Protein AF-K1N1Z7-F1 (afdb_monomer)

Radius of gyration: 50.35 Å; Cα contacts (8 Å, |Δi|>4): 770; chains: 1; bounding box: 118×57×149 Å

Solvent-accessible surface area (backbone atoms only — not comparable to full-atom values): 39443 Å² total; per-residue (Å²): 135,54,74,68,56,53,51,50,51,39,51,49,51,49,52,40,51,48,42,41,66,74,42,51,52,53,51,48,53,50,49,52,47,53,52,51,53,55,47,38,52,57,46,47,53,50,57,55,66,72,47,56,69,67,51,55,50,52,53,47,68,74,38,88,90,48,52,73,66,54,48,52,50,52,51,58,72,71,55,64,58,63,72,39,70,91,80,55,102,59,83,47,70,69,44,51,47,51,48,50,53,51,49,53,52,52,50,52,51,52,49,43,72,74,41,41,68,61,54,53,51,51,51,53,52,39,52,54,51,59,76,49,45,67,80,60,72,77,73,71,88,72,60,76,61,57,59,50,50,53,51,50,50,52,49,54,47,64,79,40,44,69,58,54,54,47,50,44,50,48,51,53,49,53,52,50,61,72,75,45,81,77,79,79,89,74,78,80,71,80,54,64,64,58,52,49,52,53,56,45,52,71,75,35,102,58,34,78,61,57,58,72,45,53,60,66,65,60,52,51,51,50,52,55,53,47,51,58,53,53,49,46,71,71,59,32,70,70,48,51,50,48,52,30,52,52,47,49,54,50,44,21,51,58,33,17,55,52,52,42,71,68,42,62,58,83,59,63,52,76,88,43,94,86,52,73,88,53,65,70,48,54,75,70,64,57,44,40,63,54,43,51,68,52,50,41,65,57,50,20,70,76,66,75,46,58,56,72,47,31,43,50,51,33,52,50,34,40,52,49,50,53,47,44,50,72,66,33,66,60,68,67,41,95,89,64,65,44,73,66,55,41,51,34,53,25,35,52,54,41,62,70,68,52,53,70,67,54,57,51,34,56,51,50,33,57,54,27,50,54,51,22,54,50,22,46,52,55,18,51,71,74,36,61,22,50,59,54,45,45,74,55,53,69,67,54,49,53,52,33,50,52,20,50,53,45,29,52,55,24,48,43,56,31,50,67,41,49,76,73,54,66,77,82,74,64,64,71,82,52,60,69,58,48,52,54,48,43,72,76,45,39,65,57,55,52,38,50,50,31,66,75,66,57,60,45,72,80,53,69,47,87,89,50,62,67,70,59,54,54,55,30,72,69,46,86,79,61,59,76,69,45,72,62,76,66,41,56,56,38,48,51,50,24,27,40,42,68,71,51,31,27,28,40,41,46,39,33,71,90,70,48,66,66,58,24,52,50,47,41,51,45,30,43,44,76,76,68,44,42,43,33,39,38,35,27,57,75,91,49,47,66,56,51,54,53,48,43,61,69,35,31,78,63,50,75,34,51,51,48,78,92,53,17,66,60,33,45,50,52,36,70,76,69,28,33,38,39,38,35,31,60,82,45,32,59,66,54,71,68,40,84,83,64,66,79,29,47,31,34,36,32,44,56,39,73,80,44,52,45,71,86,41,67,59,22,45,36,50,46,58,53,48,72,40,27,72,21,35,40,35,28,29,55,68,83,64,82,87,36,70,69,44,50,44,52,57,39,32,72,54,37,51,69,59,33,49,53,52,51,54,36,49,77,67,72,70,60,45,73,67,58,49,52,62,71,39,55,68,33,48,47,69,50,52,58,80,62,75,46,79,49,61,78,83,86,82,85,83,88,80,88,78,82,89,127

Nearest PDB structures (foldseek):
  7oob-assembly1_b  TM=7.395E-01  e=2.778E-08  Homo sapiens
  8spg-assembly1_A  TM=7.250E-01  e=1.798E-07  Escherichia coli
  7zke-assembly1_E  TM=2.667E-01  e=9.425E-13  Thermochaetoides thermophila
  8cnt-assembly1_A  TM=6.094E-01  e=2.218E-01  Thermochaetoides thermophila DSM 1495
  9fmd-assembly1_V  TM=4.825E-01  e=1.783E+00  Homo sapiens

Organism: NCBI:txid883092

Secondary structure (DSSP, 8-state):
--HHHHHHHHHHHHHHHHIIIIIIHHHHHHHHHHHHHHHHHHHHHHHHHTS-HHHHHHHHHT-TT--HHHHHHHHHHH-----S-SS-SS--HHHHHHHHHHHHHHHHHHHHHHHHHHHHHHHHHHHHHHHS-HHHHTTS---HHHHHHHHHHHHHHHHTHHHHHHHHHHHHHHHHHHHSPPP-SSSTTS-HHHHHHHHHHHH-TTHHHHHT---HHHHHHHHHHHHHHHHHHHSSHHHHHHHHHHHHHHHHHHHHHHHHHT--GGGTTTT-TTPPP-HHHHHTT--HHHHHH--HHHHHHHH---HHHHHHHHHHHHHHHHHHHHH------TTS--HHHHHHHHHHHHHHH--HHHHHHHHHHHHHHHHHHHHHHHHHHH-SSHHHHTTS-HHHHHHHHHHHHHHHHHHHHHHHHHTT--TT-PPP--HHHHHHHHHHHHHHHHHHHHHHH-GGGTSS-TTS-HHHHHHHHHS----TTB-S---HHHHHHHHHHHHHSEEEE-PPTTS-HHHHHHHHHHHHHHTT--EEEEEE-GGGHHHHHHHHHHHB---EEE--GGGHHHHHHHHHHH-EEEEEEGGGHHHHHT-TT---EEEEEEETGGGG--TTSHHHHHHHHHHHTEEEEEEE--S-GGG-HHHHHHHHHHH-HHHHHHHHHHHHTT---HHHHHHHHTTTEE---HHHH-TTSPPPP---------

Foldseek 3Di:
DDPVVLVVLLVLLVVLVCCVPVPQLVVLLVVLLVLLVVQLVVQVVVVVVLFPPLLLVVLQVVPVVDDPVRVSVVLSLLDDGQQAQPQDPFRDPSSLLSLLSLVLNVVSVVLCVVCVVVSVVLSVLSVVVVVVNPVVVVDDDDDPVVVVVNVVSVVSCVVCVVVSVVSSVSSVVSVCSNVDDRPPGDPSPPCPPVSSVVSQCSSDVPSVVSQPAFNPSLVSLVVVLVVLVVLCVCFHLVNLVVVLVVLQLVLLQVQLVVCQQPDDLVCQCVVPDDQDDCVQVVVVVPGLVNLLVDDLVRCCVVVVDDSVNSVSSSVSSVVVSVVSSVVRDRFDDLVPCDLSNLSSLLSLVLSVPPDPLLNVLSVLSVVLVVQLVVLVVLLVVLPRHSSSVNVGDNVSNVSNSVSVSSNSVSSSSNVVSSVPDDSVSDGDSPSPVSSVCCVVPVQVSVQSVCVVVVVQLPLLDPLFDPVLSVQLVPQDFDCPQFQDDDGSNLSSLLSLLVRLQQAEEQAAPPNPPLSSVLSNLVRCVVVPFFAEEEEEAPVCQVVSVVCNVVTGPFDEFECDDPCNVVSVVVCLVGGGYYYYYLVCLVVVLVPPSDAAGAEYEYEQCLVLLDCPDPSVVSSLSNLVSYSGYYYYHNDPPPPPPSSVLVSVCSRPVVLSVVVVVCVVVVNDDPSNVSNSCSSHYRYDYCVSNPVNDDDDDDDDDDDDDD

Structure (mmCIF, N/CA/C/O backbone):
data_AF-K1N1Z7-F1
#
_entry.id   AF-K1N1Z7-F1
#
loop_
_atom_site.group_PDB
_atom_site.id
_atom_site.type_symbol
_atom_site.label_atom_id
_atom_site.label_alt_id
_atom_site.label_comp_id
_atom_site.label_asym_id
_atom_site.label_entity_id
_atom_site.label_seq_id
_atom_site.pdbx_PDB_ins_code
_atom_site.Cartn_x
_atom_site.Cartn_y
_atom_site.Cartn_z
_atom_site.occupancy
_atom_site.B_iso_or_equiv
_atom_site.auth_seq_id
_atom_site.auth_comp_id
_atom_site.auth_asym_id
_atom_site.auth_atom_id
_atom_site.pdbx_PDB_model_num
ATOM 1 N N . MET A 1 1 ? 63.467 7.608 -77.677 1.00 61.09 1 MET A N 1
ATOM 2 C CA . MET A 1 1 ? 62.265 6.901 -78.201 1.00 61.09 1 MET A CA 1
ATOM 3 C C . MET A 1 1 ? 61.997 7.280 -79.662 1.00 61.09 1 MET A C 1
ATOM 5 O O . MET A 1 1 ? 62.340 8.393 -80.054 1.00 61.09 1 MET A O 1
ATOM 9 N N . ASN A 1 2 ? 61.423 6.392 -80.483 1.00 71.50 2 ASN A N 1
ATOM 10 C CA . ASN A 1 2 ? 60.976 6.712 -81.852 1.00 71.50 2 ASN A CA 1
ATOM 11 C C . ASN A 1 2 ? 59.538 7.293 -81.869 1.00 71.50 2 ASN A C 1
ATOM 13 O O . ASN A 1 2 ? 58.810 7.194 -80.885 1.00 71.50 2 ASN A O 1
ATOM 17 N N . SER A 1 3 ? 59.110 7.912 -82.979 1.00 67.06 3 SER A N 1
ATOM 18 C CA . SER A 1 3 ? 57.784 8.561 -83.067 1.00 67.06 3 SER A CA 1
ATOM 19 C C . SER A 1 3 ? 56.613 7.598 -82.837 1.00 67.06 3 SER A C 1
ATOM 21 O O . SER A 1 3 ? 55.580 8.015 -82.323 1.00 67.06 3 SER A O 1
ATOM 23 N N . ASN A 1 4 ? 56.759 6.322 -83.205 1.00 73.38 4 ASN A N 1
ATOM 24 C CA . ASN A 1 4 ? 55.714 5.320 -82.998 1.00 73.38 4 ASN A CA 1
ATOM 25 C C . ASN A 1 4 ? 55.617 4.916 -81.521 1.00 73.38 4 ASN A C 1
ATOM 27 O O . ASN A 1 4 ? 54.515 4.728 -81.021 1.00 73.38 4 ASN A O 1
ATOM 31 N N . GLU A 1 5 ? 56.750 4.829 -80.821 1.00 75.56 5 GLU A N 1
ATOM 32 C CA . GLU A 1 5 ? 56.821 4.553 -79.380 1.00 75.56 5 GLU A CA 1
ATOM 33 C C . GLU A 1 5 ? 56.179 5.679 -78.562 1.00 75.56 5 GLU A C 1
ATOM 35 O O . GLU A 1 5 ? 55.391 5.399 -77.666 1.00 75.56 5 GLU A O 1
ATOM 40 N N . ILE A 1 6 ? 56.449 6.946 -78.903 1.00 75.56 6 ILE A N 1
ATOM 41 C CA . ILE A 1 6 ? 55.847 8.108 -78.222 1.00 75.56 6 ILE A CA 1
ATOM 42 C C . ILE A 1 6 ? 54.328 8.140 -78.439 1.00 75.56 6 ILE A C 1
ATOM 44 O O . ILE A 1 6 ? 53.580 8.316 -77.480 1.00 75.56 6 ILE A O 1
ATOM 48 N N . ASN A 1 7 ? 53.866 7.909 -79.672 1.00 77.25 7 ASN A N 1
ATOM 49 C CA . ASN A 1 7 ? 52.435 7.879 -79.990 1.00 77.25 7 ASN A CA 1
ATOM 50 C C . ASN A 1 7 ? 51.711 6.713 -79.296 1.00 77.25 7 ASN A C 1
ATOM 52 O O . ASN A 1 7 ? 50.585 6.872 -78.827 1.00 77.25 7 ASN A O 1
ATOM 56 N N . GLN A 1 8 ? 52.350 5.543 -79.206 1.00 82.69 8 GLN A N 1
ATOM 57 C CA . GLN A 1 8 ? 51.786 4.393 -78.501 1.00 82.69 8 GLN A CA 1
ATOM 58 C C . GLN A 1 8 ? 51.711 4.649 -76.988 1.00 82.69 8 GLN A C 1
ATOM 60 O O . GLN A 1 8 ? 50.663 4.420 -76.391 1.00 82.69 8 GLN A O 1
ATOM 65 N N . LEU A 1 9 ? 52.768 5.209 -76.389 1.00 83.25 9 LEU A N 1
ATOM 66 C CA . LEU A 1 9 ? 52.800 5.552 -74.966 1.00 83.25 9 LEU A CA 1
ATOM 67 C C . LEU A 1 9 ? 51.765 6.628 -74.602 1.00 83.25 9 LEU A C 1
ATOM 69 O O . LEU A 1 9 ? 51.086 6.505 -73.586 1.00 83.25 9 LEU A O 1
ATOM 73 N N . ALA A 1 10 ? 51.608 7.656 -75.445 1.00 82.19 10 ALA A N 1
ATOM 74 C CA . ALA A 1 10 ? 50.585 8.690 -75.282 1.00 82.19 10 ALA A CA 1
ATOM 75 C C . ALA A 1 10 ? 49.178 8.079 -75.283 1.00 82.19 10 ALA A C 1
ATOM 77 O O . ALA A 1 10 ? 48.379 8.340 -74.383 1.00 82.19 10 ALA A O 1
ATOM 78 N N . LYS A 1 11 ? 48.905 7.193 -76.247 1.00 85.12 11 LYS A N 1
ATOM 79 C CA . LYS A 1 11 ? 47.631 6.482 -76.359 1.00 85.12 11 LYS A CA 1
ATOM 80 C C . LYS A 1 11 ? 47.367 5.564 -75.164 1.00 85.12 11 LYS A C 1
ATOM 82 O O . LYS A 1 11 ? 46.243 5.540 -74.665 1.00 85.12 11 LYS A O 1
ATOM 87 N N . ASP A 1 12 ? 48.366 4.821 -74.697 1.00 87.50 12 ASP A N 1
ATOM 88 C CA . ASP A 1 12 ? 48.214 3.888 -73.576 1.00 87.50 12 ASP A CA 1
ATOM 89 C C . ASP A 1 12 ? 48.030 4.622 -72.241 1.00 87.50 12 ASP A C 1
ATOM 91 O O . ASP A 1 12 ? 47.129 4.269 -71.476 1.00 87.50 12 ASP A O 1
ATOM 95 N N . LEU A 1 13 ? 48.784 5.702 -72.001 1.00 87.69 13 LEU A N 1
ATOM 96 C CA . LEU A 1 13 ? 48.596 6.575 -70.839 1.00 87.69 13 LEU A CA 1
ATOM 97 C C . LEU A 1 13 ? 47.210 7.236 -70.856 1.00 87.69 13 LEU A C 1
ATOM 99 O O . LEU A 1 13 ? 46.511 7.220 -69.839 1.00 87.69 13 LEU A O 1
ATOM 103 N N . PHE A 1 14 ? 46.795 7.781 -72.005 1.00 88.00 14 PHE A N 1
ATOM 104 C CA . PHE A 1 14 ? 45.476 8.390 -72.176 1.00 88.00 14 PHE A CA 1
ATOM 105 C C . PHE A 1 14 ? 44.361 7.374 -71.900 1.00 88.00 14 PHE A C 1
ATOM 107 O O . PHE A 1 14 ? 43.482 7.627 -71.076 1.00 88.00 14 PHE A O 1
ATOM 114 N N . ASN A 1 15 ? 44.428 6.186 -72.507 1.00 88.94 15 ASN A N 1
ATOM 115 C CA . ASN A 1 15 ? 43.442 5.125 -72.297 1.00 88.94 15 ASN A CA 1
ATOM 116 C C . ASN A 1 15 ? 43.389 4.664 -70.834 1.00 88.94 15 ASN A C 1
ATOM 118 O O . ASN A 1 15 ? 42.296 4.493 -70.295 1.00 88.94 15 ASN A O 1
ATOM 122 N N . ALA A 1 16 ? 44.541 4.482 -70.179 1.00 90.00 16 ALA A N 1
ATOM 123 C CA . ALA A 1 16 ? 44.607 4.092 -68.773 1.00 90.00 16 ALA A CA 1
ATOM 124 C C . ALA A 1 16 ? 43.994 5.165 -67.858 1.00 90.00 16 ALA A C 1
ATOM 126 O O . ALA A 1 16 ? 43.220 4.841 -66.956 1.00 90.00 16 ALA A O 1
ATOM 127 N N . LYS A 1 17 ? 44.267 6.449 -68.121 1.00 89.38 17 LYS A N 1
ATOM 128 C CA . LYS A 1 17 ? 43.722 7.575 -67.350 1.00 89.38 17 LYS A CA 1
ATOM 129 C C . LYS A 1 17 ? 42.218 7.752 -67.552 1.00 89.38 17 LYS A C 1
ATOM 131 O O . LYS A 1 17 ? 41.498 7.947 -66.572 1.00 89.38 17 LYS A O 1
ATOM 136 N N . VAL A 1 18 ? 41.740 7.656 -68.795 1.00 90.38 18 VAL A N 1
ATOM 137 C CA . VAL A 1 18 ? 40.306 7.684 -69.128 1.00 90.38 18 VAL A CA 1
ATOM 138 C C . VAL A 1 18 ? 39.595 6.512 -68.460 1.00 90.38 18 VAL A C 1
ATOM 140 O O . VAL A 1 18 ? 38.607 6.714 -67.759 1.00 90.38 18 VAL A O 1
ATOM 143 N N . TYR A 1 19 ? 40.128 5.296 -68.589 1.00 91.75 19 TYR A N 1
ATOM 144 C CA . TYR A 1 19 ? 39.554 4.117 -67.946 1.00 91.75 19 TYR A CA 1
ATOM 145 C C . TYR A 1 19 ? 39.494 4.267 -66.421 1.00 91.75 19 TYR A C 1
ATOM 147 O O . TYR A 1 19 ? 38.452 4.006 -65.821 1.00 91.75 19 TYR A O 1
ATOM 155 N N . LEU A 1 20 ? 40.574 4.732 -65.784 1.00 92.25 20 LEU A N 1
ATOM 156 C CA . LEU A 1 20 ? 40.617 4.931 -64.337 1.00 92.25 20 LEU A CA 1
ATOM 157 C C . LEU A 1 20 ? 39.569 5.951 -63.863 1.00 92.25 20 LEU A C 1
ATOM 159 O O . LEU A 1 20 ? 38.811 5.661 -62.937 1.00 92.25 20 LEU A O 1
ATOM 163 N N . ASN A 1 21 ? 39.521 7.126 -64.497 1.00 89.19 21 ASN A N 1
ATOM 164 C CA . ASN A 1 21 ? 38.713 8.259 -64.039 1.00 89.19 21 ASN A CA 1
ATOM 165 C C . ASN A 1 21 ? 37.243 8.180 -64.453 1.00 89.19 21 ASN A C 1
ATOM 167 O O . ASN A 1 21 ? 36.383 8.623 -63.696 1.00 89.19 21 ASN A O 1
ATOM 171 N N . GLU A 1 22 ? 36.944 7.646 -65.637 1.00 90.19 22 GLU A N 1
ATOM 172 C CA . GLU A 1 22 ? 35.579 7.605 -66.172 1.00 90.19 22 GLU A CA 1
ATOM 173 C C . GLU A 1 22 ? 34.882 6.265 -65.924 1.00 90.19 22 GLU A C 1
ATOM 175 O O . GLU A 1 22 ? 33.653 6.215 -65.926 1.00 90.19 22 GLU A O 1
ATOM 180 N N . GLN A 1 23 ? 35.633 5.181 -65.687 1.00 91.62 23 GLN A N 1
ATOM 181 C CA . GLN A 1 23 ? 35.062 3.842 -65.517 1.00 91.62 23 GLN A CA 1
ATOM 182 C C . GLN A 1 23 ? 35.414 3.220 -64.166 1.00 91.62 23 GLN A C 1
ATOM 184 O O . GLN A 1 23 ? 34.520 3.022 -63.347 1.00 91.62 23 GLN A O 1
ATOM 189 N N . LEU A 1 24 ? 36.687 2.912 -63.904 1.00 91.44 24 LEU A N 1
ATOM 190 C CA . LEU A 1 24 ? 37.085 2.092 -62.757 1.00 91.44 24 LEU A CA 1
ATOM 191 C C . LEU A 1 24 ? 36.739 2.751 -61.416 1.00 91.44 24 LEU A C 1
ATOM 193 O O . LEU A 1 24 ? 35.997 2.167 -60.630 1.00 91.44 24 LEU A O 1
ATOM 197 N N . LEU A 1 25 ? 37.233 3.966 -61.158 1.00 90.44 25 LEU A N 1
ATOM 198 C CA . LEU A 1 25 ? 37.030 4.647 -59.878 1.00 90.44 25 LEU A CA 1
ATOM 199 C C . LEU A 1 25 ? 35.552 5.018 -59.630 1.00 90.44 25 LEU A C 1
ATOM 201 O O . LEU A 1 25 ? 35.065 4.751 -58.526 1.00 90.44 25 LEU A O 1
ATOM 205 N N . PRO A 1 26 ? 34.790 5.564 -60.605 1.00 92.31 26 PRO A N 1
ATOM 206 C CA . PRO A 1 26 ? 33.355 5.792 -60.431 1.00 92.31 26 PRO A CA 1
ATOM 207 C C . PRO A 1 26 ? 32.559 4.506 -60.182 1.00 92.31 26 PRO A C 1
ATOM 209 O O . PRO A 1 26 ? 31.727 4.481 -59.273 1.00 92.31 26 PRO A O 1
ATOM 212 N N . ASN A 1 27 ? 32.825 3.430 -60.935 1.00 92.38 27 ASN A N 1
ATOM 213 C CA . ASN A 1 27 ? 32.131 2.151 -60.757 1.00 92.38 27 ASN A CA 1
ATOM 214 C C . ASN A 1 27 ? 32.467 1.510 -59.409 1.00 92.38 27 ASN A C 1
ATOM 216 O O . ASN A 1 27 ? 31.573 0.981 -58.749 1.00 92.38 27 ASN A O 1
ATOM 220 N N . LEU A 1 28 ? 33.724 1.597 -58.970 1.00 91.62 28 LEU A N 1
ATOM 221 C CA . LEU A 1 28 ? 34.158 1.118 -57.663 1.00 91.62 28 LEU A CA 1
ATOM 222 C C . LEU A 1 28 ? 33.436 1.862 -56.534 1.00 91.62 28 LEU A C 1
ATOM 224 O O . LEU A 1 28 ? 32.808 1.225 -55.690 1.00 91.62 28 LEU A O 1
ATOM 228 N N . LYS A 1 29 ? 33.432 3.203 -56.559 1.00 90.56 29 LYS A N 1
ATOM 229 C CA . LYS A 1 29 ? 32.727 4.030 -55.561 1.00 90.56 29 LYS A CA 1
ATOM 230 C C . LYS A 1 29 ? 31.222 3.769 -55.547 1.00 90.56 29 LYS A C 1
ATOM 232 O O . LYS A 1 29 ? 30.622 3.682 -54.475 1.00 90.56 29 LYS A O 1
ATOM 237 N N . LEU A 1 30 ? 30.606 3.618 -56.722 1.00 91.19 30 LEU A N 1
ATOM 238 C CA . LEU A 1 30 ? 29.191 3.268 -56.839 1.00 91.19 30 LEU A CA 1
ATOM 239 C C . LEU A 1 30 ? 28.905 1.884 -56.244 1.00 91.19 30 LEU A C 1
ATOM 241 O O . LEU A 1 30 ? 27.942 1.736 -55.495 1.00 91.19 30 LEU A O 1
ATOM 245 N N . THR A 1 31 ? 29.756 0.899 -56.538 1.00 91.44 31 THR A N 1
ATOM 246 C CA . THR A 1 31 ? 29.630 -0.470 -56.024 1.00 91.44 31 THR A CA 1
ATOM 247 C C . THR A 1 31 ? 29.767 -0.491 -54.505 1.00 91.44 31 THR A C 1
ATOM 249 O O . THR A 1 31 ? 28.906 -1.052 -53.833 1.00 91.44 31 THR A O 1
ATOM 252 N N . ILE A 1 32 ? 30.785 0.174 -53.945 1.00 90.12 32 ILE A N 1
ATOM 253 C CA . ILE A 1 32 ? 30.970 0.305 -52.491 1.00 90.12 32 ILE A CA 1
ATOM 254 C C . ILE A 1 32 ? 29.709 0.894 -51.858 1.00 90.12 32 ILE A C 1
ATOM 256 O O . ILE A 1 32 ? 29.144 0.291 -50.948 1.00 90.12 32 ILE A O 1
ATOM 260 N N . LYS A 1 33 ? 29.206 2.016 -52.386 1.00 90.56 33 LYS A N 1
ATOM 261 C CA . LYS A 1 33 ? 27.995 2.662 -51.870 1.00 90.56 33 LYS A CA 1
ATOM 262 C C . LYS A 1 33 ? 26.779 1.731 -51.900 1.00 90.56 33 LYS A C 1
ATOM 264 O O . LYS A 1 33 ? 26.110 1.577 -50.883 1.00 90.56 33 LYS A O 1
ATOM 269 N N . GLN A 1 34 ? 26.514 1.082 -53.036 1.00 91.25 34 GLN A N 1
ATOM 270 C CA . GLN A 1 34 ? 25.397 0.141 -53.179 1.00 91.25 34 GLN A CA 1
ATOM 271 C C . GLN A 1 34 ? 25.499 -1.011 -52.174 1.00 91.25 34 GLN A C 1
ATOM 273 O O . GLN A 1 34 ? 24.527 -1.329 -51.492 1.00 91.25 34 GLN A O 1
ATOM 278 N N . ARG A 1 35 ? 26.690 -1.599 -52.024 1.00 89.81 35 ARG A N 1
ATOM 279 C CA . ARG A 1 35 ? 26.934 -2.698 -51.083 1.00 89.81 35 ARG A CA 1
ATOM 280 C C . ARG A 1 35 ? 26.784 -2.274 -49.627 1.00 89.81 35 ARG A C 1
ATOM 282 O O . ARG A 1 35 ? 26.258 -3.041 -48.821 1.00 89.81 35 ARG A O 1
ATOM 289 N N . VAL A 1 36 ? 27.232 -1.071 -49.282 1.00 89.88 36 VAL A N 1
ATOM 290 C CA . VAL A 1 36 ? 27.071 -0.499 -47.943 1.00 89.88 36 VAL A CA 1
ATOM 291 C C . VAL A 1 36 ? 25.591 -0.251 -47.633 1.00 89.88 36 VAL A C 1
ATOM 293 O O . VAL A 1 36 ? 25.129 -0.640 -46.558 1.00 89.88 36 VAL A O 1
ATOM 296 N N . ASP A 1 37 ? 24.828 0.305 -48.577 1.00 89.50 37 ASP A N 1
ATOM 297 C CA . ASP A 1 37 ? 23.381 0.519 -48.435 1.00 89.50 37 ASP A CA 1
ATOM 298 C C . ASP A 1 37 ? 22.625 -0.819 -48.278 1.00 89.50 37 ASP A C 1
ATOM 300 O O . ASP A 1 37 ? 21.801 -0.972 -47.370 1.00 89.50 37 ASP A O 1
ATOM 304 N N . GLU A 1 38 ? 22.956 -1.831 -49.092 1.00 90.25 38 GLU A N 1
ATOM 305 C CA . GLU A 1 38 ? 22.427 -3.202 -48.981 1.00 90.25 38 GLU A CA 1
ATOM 306 C C . GLU A 1 38 ? 22.761 -3.850 -47.629 1.00 90.25 38 GLU A C 1
ATOM 308 O O . GLU A 1 38 ? 21.941 -4.567 -47.042 1.00 90.25 38 GLU A O 1
ATOM 313 N N . TYR A 1 39 ? 23.979 -3.635 -47.126 1.00 89.62 39 TYR A N 1
ATOM 314 C CA . TYR A 1 39 ? 24.393 -4.133 -45.819 1.00 89.62 39 TYR A CA 1
ATOM 315 C C . TYR A 1 39 ? 23.579 -3.468 -44.708 1.00 89.62 39 TYR A C 1
ATOM 317 O O . TYR A 1 39 ? 22.992 -4.167 -43.879 1.00 89.62 39 TYR A O 1
ATOM 325 N N . LYS A 1 40 ? 23.487 -2.132 -44.723 1.00 90.12 40 LYS A N 1
ATOM 326 C CA . LYS A 1 40 ? 22.723 -1.359 -43.738 1.00 90.12 40 LYS A CA 1
ATOM 327 C C . LYS A 1 40 ? 21.262 -1.792 -43.693 1.00 90.12 40 LYS A C 1
ATOM 329 O O . LYS A 1 40 ? 20.723 -1.960 -42.602 1.00 90.12 40 LYS A O 1
ATOM 334 N N . GLN A 1 41 ? 20.638 -2.000 -44.852 1.00 91.38 41 GLN A N 1
ATOM 335 C CA . GLN A 1 41 ? 19.253 -2.459 -44.939 1.00 91.38 41 GLN A CA 1
ATOM 336 C C . GLN A 1 41 ? 19.054 -3.816 -44.254 1.00 91.38 41 GLN A C 1
ATOM 338 O O . GLN A 1 41 ? 18.184 -3.947 -43.393 1.00 91.38 41 GLN A O 1
ATOM 343 N N . ARG A 1 42 ? 19.888 -4.810 -44.580 1.00 90.00 42 ARG A N 1
ATOM 344 C CA . ARG A 1 42 ? 19.787 -6.160 -43.997 1.00 90.00 42 ARG A CA 1
ATOM 345 C C . ARG A 1 42 ? 20.055 -6.176 -42.495 1.00 90.00 42 ARG A C 1
ATOM 347 O O . ARG A 1 42 ? 19.382 -6.892 -41.757 1.00 90.00 42 ARG A O 1
ATOM 354 N N . ASP A 1 43 ? 21.045 -5.416 -42.038 1.00 89.00 43 ASP A N 1
ATOM 355 C CA . ASP A 1 43 ? 21.392 -5.358 -40.618 1.00 89.00 43 ASP A CA 1
ATOM 356 C C . ASP A 1 43 ? 20.312 -4.625 -39.805 1.00 89.00 43 ASP A C 1
ATOM 358 O O . ASP A 1 43 ? 19.899 -5.091 -38.742 1.00 89.00 43 ASP A O 1
ATOM 362 N N . TYR A 1 44 ? 19.738 -3.556 -40.369 1.00 91.44 44 TYR A N 1
ATOM 363 C CA . TYR A 1 44 ? 18.589 -2.869 -39.783 1.00 91.44 44 TYR A CA 1
ATOM 364 C C . TYR A 1 44 ? 17.362 -3.778 -39.647 1.00 91.44 44 TYR A C 1
ATOM 366 O O . TYR A 1 44 ? 16.671 -3.724 -38.633 1.00 91.44 44 TYR A O 1
ATOM 374 N N . GLU A 1 45 ? 17.079 -4.626 -40.638 1.00 91.31 45 GLU A N 1
ATOM 375 C CA . GLU A 1 45 ? 15.967 -5.582 -40.565 1.00 91.31 45 GLU A CA 1
ATOM 376 C C . GLU A 1 45 ? 16.139 -6.578 -39.410 1.00 91.31 45 GLU A C 1
ATOM 378 O O . GLU A 1 45 ? 15.166 -6.887 -38.720 1.00 91.31 45 GLU A O 1
ATOM 383 N N . ARG A 1 46 ? 17.374 -7.025 -39.138 1.00 89.31 46 ARG A N 1
ATOM 384 C CA . ARG A 1 46 ? 17.687 -7.866 -37.968 1.00 89.31 46 ARG A CA 1
ATOM 385 C C . ARG A 1 46 ? 17.493 -7.103 -36.665 1.00 89.31 46 ARG A C 1
ATOM 387 O O . ARG A 1 46 ? 16.820 -7.596 -35.767 1.00 89.31 46 ARG A O 1
ATOM 394 N N . TYR A 1 47 ? 18.023 -5.884 -36.589 1.00 90.56 47 TYR A N 1
ATOM 395 C CA . TYR A 1 47 ? 17.812 -4.996 -35.447 1.00 90.56 47 TYR A CA 1
ATOM 396 C C . TYR A 1 47 ? 16.320 -4.761 -35.167 1.00 90.56 47 TYR A C 1
ATOM 398 O O . TYR A 1 47 ? 15.885 -4.828 -34.021 1.00 90.56 47 TYR A O 1
ATOM 406 N N . GLN A 1 48 ? 15.521 -4.526 -36.209 1.00 90.94 48 GLN A N 1
ATOM 407 C CA . GLN A 1 48 ? 14.084 -4.318 -36.076 1.00 90.94 48 GLN A CA 1
ATOM 408 C C . GLN A 1 48 ? 13.369 -5.592 -35.601 1.00 90.94 48 GLN A C 1
ATOM 410 O O . GLN A 1 48 ? 12.457 -5.496 -34.783 1.00 90.94 48 GLN A O 1
ATOM 415 N N . ALA A 1 49 ? 13.776 -6.768 -36.086 1.00 90.69 49 ALA A N 1
ATOM 416 C CA . ALA A 1 49 ? 13.223 -8.052 -35.655 1.00 90.69 49 ALA A CA 1
ATOM 417 C C . ALA A 1 49 ? 13.543 -8.382 -34.185 1.00 90.69 49 ALA A C 1
ATOM 419 O O . ALA A 1 49 ? 12.752 -9.054 -33.524 1.00 90.69 49 ALA A O 1
ATOM 420 N N . ASP A 1 50 ? 14.667 -7.881 -33.666 1.00 90.69 50 ASP A N 1
ATOM 421 C CA . ASP A 1 50 ? 15.080 -8.048 -32.269 1.00 90.69 50 ASP A CA 1
ATOM 422 C C . ASP A 1 50 ? 14.263 -7.200 -31.278 1.00 90.69 50 ASP A C 1
ATOM 424 O O . ASP A 1 50 ? 14.308 -7.453 -30.068 1.00 90.69 50 ASP A O 1
ATOM 428 N N . ILE A 1 51 ? 13.523 -6.195 -31.758 1.00 93.50 51 ILE A N 1
ATOM 429 C CA . ILE A 1 51 ? 12.632 -5.379 -30.931 1.00 93.50 51 ILE A CA 1
ATOM 430 C C . ILE A 1 51 ? 11.295 -6.119 -30.754 1.00 93.50 51 ILE A C 1
ATOM 432 O O . ILE A 1 51 ? 10.630 -6.428 -31.746 1.00 93.50 51 ILE A O 1
ATOM 436 N N . PRO A 1 52 ? 10.819 -6.348 -29.514 1.00 94.94 52 PRO A N 1
ATOM 437 C CA . PRO A 1 52 ? 9.498 -6.929 -29.296 1.00 94.94 52 PRO A CA 1
ATOM 438 C C . PRO A 1 52 ? 8.391 -6.091 -29.950 1.00 94.94 52 PRO A C 1
ATOM 440 O O . PRO A 1 52 ? 8.278 -4.894 -29.682 1.00 94.94 52 PRO A O 1
ATOM 443 N N . ALA A 1 53 ? 7.539 -6.726 -30.762 1.00 92.50 53 ALA A N 1
ATOM 444 C CA . ALA A 1 53 ? 6.490 -6.042 -31.527 1.00 92.50 53 ALA A CA 1
ATOM 445 C C . ALA A 1 53 ? 5.543 -5.209 -30.643 1.00 92.50 53 ALA A C 1
ATOM 447 O O . ALA A 1 53 ? 5.172 -4.094 -31.001 1.00 92.50 53 ALA A O 1
ATOM 448 N N . GLU A 1 54 ? 5.200 -5.726 -29.462 1.00 93.31 54 GLU A N 1
ATOM 449 C CA . GLU A 1 54 ? 4.360 -5.020 -28.491 1.00 93.31 54 GLU A CA 1
ATOM 450 C C . GLU A 1 54 ? 5.051 -3.756 -27.954 1.00 93.31 54 GLU A C 1
ATOM 452 O O . GLU A 1 54 ? 4.450 -2.686 -27.930 1.00 93.31 54 GLU A O 1
ATOM 457 N N . LEU A 1 55 ? 6.341 -3.841 -27.609 1.00 93.62 55 LEU A N 1
ATOM 458 C CA . LEU A 1 55 ? 7.112 -2.689 -27.136 1.00 93.62 55 LEU A CA 1
ATOM 459 C C . LEU A 1 55 ? 7.286 -1.634 -28.236 1.00 93.62 55 LEU A C 1
ATOM 461 O O . LEU A 1 55 ? 7.221 -0.438 -27.952 1.00 93.62 55 LEU A O 1
ATOM 465 N N . TYR A 1 56 ? 7.484 -2.063 -29.485 1.00 91.69 56 TYR A N 1
ATOM 466 C CA . TYR A 1 56 ? 7.534 -1.163 -30.636 1.00 91.69 56 TYR A CA 1
ATOM 467 C C . TYR A 1 56 ? 6.233 -0.368 -30.775 1.00 91.69 56 TYR A C 1
ATOM 469 O O . TYR A 1 56 ? 6.275 0.856 -30.895 1.00 91.69 56 TYR A O 1
ATOM 477 N N . GLN A 1 57 ? 5.087 -1.052 -30.696 1.00 90.06 57 GLN A N 1
ATOM 478 C CA . GLN A 1 57 ? 3.777 -0.417 -30.806 1.00 90.06 57 GLN A CA 1
ATOM 479 C C . GLN A 1 57 ? 3.513 0.555 -29.650 1.00 90.06 57 GLN A C 1
ATOM 481 O O . GLN A 1 57 ? 3.143 1.697 -29.896 1.00 90.06 57 GLN A O 1
ATOM 486 N N . ILE A 1 58 ? 3.798 0.152 -28.407 1.00 89.50 58 ILE A N 1
ATOM 487 C CA . ILE A 1 58 ? 3.671 1.025 -27.229 1.00 89.50 58 ILE A CA 1
ATOM 488 C C . ILE A 1 58 ? 4.537 2.281 -27.382 1.00 89.50 58 ILE A C 1
ATOM 490 O O . ILE A 1 58 ? 4.090 3.397 -27.113 1.00 89.50 58 ILE A O 1
ATOM 494 N N . THR A 1 59 ? 5.778 2.112 -27.848 1.00 87.00 59 THR A N 1
ATOM 495 C CA . THR A 1 59 ? 6.699 3.238 -28.036 1.00 87.00 59 THR A CA 1
ATOM 496 C C . THR A 1 59 ? 6.175 4.201 -29.100 1.00 87.00 59 THR A C 1
ATOM 498 O O . THR A 1 59 ? 6.256 5.414 -28.902 1.00 87.00 59 THR A O 1
ATOM 501 N N . LEU A 1 60 ? 5.614 3.676 -30.196 1.00 86.38 60 LEU A N 1
ATOM 502 C CA . LEU A 1 60 ? 4.977 4.464 -31.252 1.00 86.38 60 LEU A CA 1
ATOM 503 C C . LEU A 1 60 ? 3.771 5.250 -30.716 1.00 86.38 60 LEU A C 1
ATOM 505 O O . LEU A 1 60 ? 3.705 6.461 -30.916 1.00 86.38 60 LEU A O 1
ATOM 509 N N . ASP A 1 61 ? 2.867 4.588 -29.994 1.00 84.31 61 ASP A N 1
ATOM 510 C CA . ASP A 1 61 ? 1.657 5.207 -29.437 1.00 84.31 61 ASP A CA 1
ATOM 511 C C . ASP A 1 61 ? 1.997 6.305 -28.411 1.00 84.31 61 ASP A C 1
ATOM 513 O O . ASP A 1 61 ? 1.318 7.330 -28.324 1.00 84.31 61 ASP A O 1
ATOM 517 N N . GLY A 1 62 ? 3.100 6.139 -27.673 1.00 80.00 62 GLY A N 1
ATOM 518 C CA . GLY A 1 62 ? 3.606 7.122 -26.715 1.00 80.00 62 GLY A CA 1
ATOM 519 C C . GLY A 1 62 ? 4.270 8.362 -27.332 1.00 80.00 62 GLY A C 1
ATOM 520 O O . GLY A 1 62 ? 4.682 9.253 -26.585 1.00 80.00 62 GLY A O 1
ATOM 521 N N . ILE A 1 63 ? 4.396 8.457 -28.664 1.00 81.56 63 ILE A N 1
ATOM 522 C CA . ILE A 1 63 ? 4.927 9.640 -29.363 1.00 81.56 63 ILE A CA 1
ATOM 523 C C . ILE A 1 63 ? 3.866 10.170 -30.349 1.00 81.56 63 ILE A C 1
ATOM 525 O O . ILE A 1 63 ? 3.912 9.858 -31.539 1.00 81.56 63 ILE A O 1
ATOM 529 N N . PRO A 1 64 ? 2.941 11.045 -29.897 1.00 66.56 64 PRO A N 1
ATOM 530 C CA . PRO A 1 64 ? 1.754 11.443 -30.668 1.00 66.56 64 PRO A CA 1
ATOM 531 C C . PRO A 1 64 ? 2.048 12.135 -32.007 1.00 66.56 64 PRO A C 1
ATOM 533 O O . PRO A 1 64 ? 1.177 12.246 -32.865 1.00 66.56 64 PRO A O 1
ATOM 536 N N . THR A 1 65 ? 3.263 12.657 -32.177 1.00 68.31 65 THR A N 1
ATOM 537 C CA . THR A 1 65 ? 3.688 13.438 -33.346 1.00 68.31 65 THR A CA 1
ATOM 538 C C . THR A 1 65 ? 4.293 12.594 -34.469 1.00 68.31 65 THR A C 1
ATOM 540 O O . THR A 1 65 ? 4.675 13.153 -35.499 1.00 68.31 65 THR A O 1
ATOM 543 N N . LEU A 1 66 ? 4.402 11.269 -34.308 1.00 68.06 66 LEU A N 1
ATOM 544 C CA . LEU A 1 66 ? 5.047 10.385 -35.281 1.00 68.06 66 LEU A CA 1
ATOM 545 C C . LEU A 1 66 ? 4.068 9.353 -35.843 1.00 68.06 66 LEU A C 1
ATOM 547 O O . LEU A 1 66 ? 3.471 8.578 -35.107 1.00 68.06 66 LEU A O 1
ATOM 551 N N . SER A 1 67 ? 3.953 9.288 -37.172 1.00 78.50 67 SER A N 1
ATOM 552 C CA . SER A 1 67 ? 3.360 8.118 -37.825 1.00 78.50 67 SER A CA 1
ATOM 553 C C . SER A 1 67 ? 4.355 6.955 -37.825 1.00 78.50 67 SER A C 1
ATOM 555 O O . SER A 1 67 ? 5.571 7.169 -37.776 1.00 78.50 67 SER A O 1
ATOM 557 N N . ASN A 1 68 ? 3.854 5.722 -37.957 1.00 78.62 68 ASN A N 1
ATOM 558 C CA . ASN A 1 68 ? 4.694 4.521 -38.053 1.00 78.62 68 ASN A CA 1
ATOM 559 C C . ASN A 1 68 ? 5.779 4.661 -39.140 1.00 78.62 68 ASN A C 1
ATOM 561 O O . ASN A 1 68 ? 6.947 4.338 -38.930 1.00 78.62 68 ASN A O 1
ATOM 565 N N . HIS A 1 69 ? 5.409 5.244 -40.287 1.00 80.56 69 HIS A N 1
ATOM 566 C CA . HIS A 1 69 ? 6.349 5.531 -41.367 1.00 80.56 69 HIS A CA 1
ATOM 567 C C . HIS A 1 69 ? 7.472 6.471 -40.909 1.00 80.56 69 HIS A C 1
ATOM 569 O O . HIS A 1 69 ? 8.642 6.172 -41.122 1.00 80.56 69 HIS A O 1
ATOM 575 N N . VAL A 1 70 ? 7.147 7.587 -40.247 1.00 80.75 70 VAL A N 1
ATOM 576 C CA . VAL A 1 70 ? 8.156 8.557 -39.787 1.00 80.75 70 VAL A CA 1
ATOM 577 C C . VAL A 1 70 ? 9.069 7.943 -38.722 1.00 80.75 70 VAL A C 1
ATOM 579 O O . VAL A 1 70 ? 10.274 8.192 -38.746 1.00 80.75 70 VAL A O 1
ATOM 582 N N . LEU A 1 71 ? 8.532 7.116 -37.820 1.00 80.62 71 LEU A N 1
ATOM 583 C CA . LEU A 1 71 ? 9.328 6.427 -36.802 1.00 80.62 71 LEU A CA 1
ATOM 584 C C . LEU A 1 71 ? 10.311 5.439 -37.443 1.00 80.62 71 LEU A C 1
ATOM 586 O O . LEU A 1 71 ? 11.506 5.493 -37.149 1.00 80.62 71 LEU A O 1
ATOM 590 N N . LYS A 1 72 ? 9.843 4.604 -38.380 1.00 83.56 72 LYS A N 1
ATOM 591 C CA . LYS A 1 72 ? 10.698 3.674 -39.131 1.00 83.56 72 LYS A CA 1
ATOM 592 C C . LYS A 1 72 ? 11.780 4.412 -39.921 1.00 83.56 72 LYS A C 1
ATOM 594 O O . LYS A 1 72 ? 12.948 4.041 -39.842 1.00 83.56 72 LYS A O 1
ATOM 599 N N . THR A 1 73 ? 11.426 5.500 -40.611 1.00 85.94 73 THR A N 1
ATOM 600 C CA . THR A 1 73 ? 12.394 6.340 -41.331 1.00 85.94 73 THR A CA 1
ATOM 601 C C . THR A 1 73 ? 13.448 6.921 -40.389 1.00 85.94 73 THR A C 1
ATOM 603 O O . THR A 1 73 ? 14.635 6.833 -40.689 1.00 85.94 73 THR A O 1
ATOM 606 N N . ARG A 1 74 ? 13.051 7.468 -39.232 1.00 85.56 74 ARG A N 1
ATOM 607 C CA . ARG A 1 74 ? 13.997 8.032 -38.255 1.00 85.56 74 ARG A CA 1
ATOM 608 C C . ARG A 1 74 ? 14.915 6.977 -37.654 1.00 85.56 74 ARG A C 1
ATOM 610 O O . ARG A 1 74 ? 16.102 7.251 -37.497 1.00 85.56 74 ARG A O 1
ATOM 617 N N . LEU A 1 75 ? 14.391 5.795 -37.327 1.00 88.44 75 LEU A N 1
ATOM 618 C CA . LEU A 1 75 ? 15.213 4.690 -36.840 1.00 88.44 75 LEU A CA 1
ATOM 619 C C . LEU A 1 75 ? 16.231 4.274 -37.901 1.00 88.44 75 LEU A C 1
ATOM 621 O O . LEU A 1 75 ? 17.412 4.224 -37.593 1.00 88.44 75 LEU A O 1
ATOM 625 N N . PHE A 1 76 ? 15.806 4.063 -39.149 1.00 89.62 76 PHE A N 1
ATOM 626 C CA . PHE A 1 76 ? 16.713 3.677 -40.232 1.00 89.62 76 PHE A CA 1
ATOM 627 C C . PHE A 1 76 ? 17.782 4.741 -40.529 1.00 89.62 76 PHE A C 1
ATOM 629 O O . PHE A 1 76 ? 18.960 4.424 -40.698 1.00 89.62 76 PHE A O 1
ATOM 636 N N . GLN A 1 77 ? 17.401 6.022 -40.557 1.00 86.44 77 GLN A N 1
ATOM 637 C CA . GLN A 1 77 ? 18.334 7.128 -40.795 1.00 86.44 77 GLN A CA 1
ATOM 638 C C . GLN A 1 77 ? 19.426 7.199 -39.723 1.00 86.44 77 GLN A C 1
ATOM 640 O O . GLN A 1 77 ? 20.594 7.346 -40.071 1.00 86.44 77 GLN A O 1
ATOM 645 N N . ASN A 1 78 ? 19.059 7.031 -38.449 1.00 86.06 78 ASN A N 1
ATOM 646 C CA . ASN A 1 78 ? 19.999 7.076 -37.325 1.00 86.06 78 ASN A CA 1
ATOM 647 C C . ASN A 1 78 ? 20.644 5.717 -37.006 1.00 86.06 78 ASN A C 1
ATOM 649 O O . ASN A 1 78 ? 21.480 5.636 -36.110 1.00 86.06 78 ASN A O 1
ATOM 653 N N . TYR A 1 79 ? 20.258 4.649 -37.705 1.00 88.50 79 TYR A N 1
ATOM 654 C CA . TYR A 1 79 ? 20.813 3.325 -37.477 1.00 88.50 79 TYR A CA 1
ATOM 655 C C . TYR A 1 79 ? 22.229 3.219 -38.038 1.00 88.50 79 TYR A C 1
ATOM 657 O O . TYR A 1 79 ? 22.492 3.556 -39.198 1.00 88.50 79 TYR A O 1
ATOM 665 N N . ILE A 1 80 ? 23.118 2.697 -37.199 1.00 87.94 80 ILE A N 1
ATOM 666 C CA . ILE A 1 80 ? 24.520 2.442 -37.509 1.00 87.94 80 ILE A CA 1
ATOM 667 C C . ILE A 1 80 ? 24.672 0.926 -37.636 1.00 87.94 80 ILE A C 1
ATOM 669 O O . ILE A 1 80 ? 24.471 0.231 -36.631 1.00 87.94 80 ILE A O 1
ATOM 673 N N . PRO A 1 81 ? 24.989 0.413 -38.838 1.00 88.31 81 PRO A N 1
ATOM 674 C CA . PRO A 1 81 ? 25.132 -1.018 -39.049 1.00 88.31 81 PRO A CA 1
ATOM 675 C C . PRO A 1 81 ? 26.372 -1.561 -38.347 1.00 88.31 81 PRO A C 1
ATOM 677 O O . PRO A 1 81 ? 27.401 -0.887 -38.247 1.00 88.31 81 PRO A O 1
ATOM 680 N N . LEU A 1 82 ? 26.269 -2.801 -37.893 1.00 87.38 82 LEU A N 1
ATOM 681 C CA . LEU A 1 82 ? 27.333 -3.576 -37.286 1.00 87.38 82 LEU A CA 1
ATOM 682 C C . LEU A 1 82 ? 28.005 -4.431 -38.367 1.00 87.38 82 LEU A C 1
ATOM 684 O O . LEU A 1 82 ? 27.502 -5.480 -38.770 1.00 87.38 82 LEU A O 1
ATOM 688 N N . PHE A 1 83 ? 29.171 -4.000 -38.841 1.00 82.81 83 PHE A N 1
ATOM 689 C CA . PHE A 1 83 ? 29.941 -4.726 -39.855 1.00 82.81 83 PHE A CA 1
ATOM 690 C C . PHE A 1 83 ? 30.675 -5.943 -39.278 1.00 82.81 83 PHE A C 1
ATOM 692 O O . PHE A 1 83 ? 31.037 -6.868 -40.006 1.00 82.81 83 PHE A O 1
ATOM 699 N N . TYR A 1 84 ? 30.915 -5.964 -37.968 1.00 74.00 84 TYR A N 1
ATOM 700 C CA . TYR A 1 84 ? 31.715 -6.986 -37.306 1.00 74.00 84 TYR A CA 1
ATOM 701 C C . TYR A 1 84 ? 30.981 -7.582 -36.094 1.00 74.00 84 TYR A C 1
ATOM 703 O O . TYR A 1 84 ? 30.387 -6.849 -35.322 1.00 74.00 84 TYR A O 1
ATOM 711 N N . ASN A 1 85 ? 31.092 -8.901 -35.879 1.00 63.50 85 ASN A N 1
ATOM 712 C CA . ASN A 1 85 ? 30.472 -9.666 -34.774 1.00 63.50 85 ASN A CA 1
ATOM 713 C C . ASN A 1 85 ? 28.960 -9.969 -34.859 1.00 63.50 85 ASN A C 1
ATOM 715 O O . ASN A 1 85 ? 28.292 -10.044 -33.833 1.00 63.50 85 ASN A O 1
ATOM 719 N N . ALA A 1 86 ? 28.440 -10.359 -36.025 1.00 55.16 86 ALA A N 1
ATOM 720 C CA . ALA A 1 86 ? 27.189 -11.133 -36.100 1.00 55.16 86 ALA A CA 1
ATOM 721 C C . ALA A 1 86 ? 27.375 -12.601 -35.613 1.00 55.16 86 ALA A C 1
ATOM 723 O O . ALA A 1 86 ? 27.069 -13.551 -36.330 1.00 55.16 86 ALA A O 1
ATOM 724 N N . GLY A 1 87 ? 27.956 -12.805 -34.421 1.00 51.59 87 GLY A N 1
ATOM 725 C CA . GLY A 1 87 ? 28.018 -14.109 -33.739 1.00 51.59 87 GLY A CA 1
ATOM 726 C C . GLY A 1 87 ? 29.090 -15.122 -34.187 1.00 51.59 87 GLY A C 1
ATOM 727 O O . GLY A 1 87 ? 28.930 -16.310 -33.911 1.00 51.59 87 GLY A O 1
ATOM 728 N N . GLY A 1 88 ? 30.187 -14.716 -34.847 1.00 52.34 88 GLY A N 1
ATOM 729 C CA . GLY A 1 88 ? 31.197 -15.653 -35.380 1.00 52.34 88 GLY A CA 1
ATOM 730 C C . GLY A 1 88 ? 32.665 -15.302 -35.091 1.00 52.34 88 GLY A C 1
ATOM 731 O O . GLY A 1 88 ? 33.023 -14.138 -34.961 1.00 52.34 88 GLY A O 1
ATOM 732 N N . LYS A 1 89 ? 33.540 -16.327 -35.058 1.00 55.53 89 LYS A N 1
ATOM 733 C CA . LYS A 1 89 ? 35.009 -16.205 -34.875 1.00 55.53 89 LYS A CA 1
ATOM 734 C C . LYS A 1 89 ? 35.752 -15.578 -36.074 1.00 55.53 89 LYS A C 1
ATOM 736 O O . LYS A 1 89 ? 36.952 -15.340 -35.979 1.00 55.53 89 LYS A O 1
ATOM 741 N N . SER A 1 90 ? 35.080 -15.348 -37.206 1.00 64.75 90 SER A N 1
ATOM 742 C CA . SER A 1 90 ? 35.680 -14.837 -38.450 1.00 64.75 90 SER A CA 1
ATOM 743 C C . SER A 1 90 ? 34.885 -13.671 -39.029 1.00 64.75 90 SER A C 1
ATOM 745 O O . SER A 1 90 ? 33.664 -13.655 -38.883 1.00 64.75 90 SER A O 1
ATOM 747 N N . ILE A 1 91 ? 35.560 -12.781 -39.764 1.00 70.31 91 ILE A N 1
ATOM 748 C CA . ILE A 1 91 ? 34.937 -11.691 -40.534 1.00 70.31 91 ILE A CA 1
ATOM 749 C C . ILE A 1 91 ? 33.830 -12.268 -41.442 1.00 70.31 91 ILE A C 1
ATOM 751 O O . ILE A 1 91 ? 34.105 -13.250 -42.151 1.00 70.31 91 ILE A O 1
ATOM 755 N N . PRO A 1 92 ? 32.596 -11.719 -41.414 1.00 76.94 92 PRO A N 1
ATOM 756 C CA . PRO A 1 92 ? 31.550 -12.074 -42.374 1.00 76.94 92 PRO A CA 1
ATOM 757 C C . PRO A 1 92 ? 32.044 -11.887 -43.811 1.00 76.94 92 PRO A C 1
ATOM 759 O O . PRO A 1 92 ? 32.863 -11.006 -44.078 1.00 76.94 92 PRO A O 1
ATOM 762 N N . LYS A 1 93 ? 31.571 -12.720 -44.743 1.00 79.12 93 LYS A N 1
ATOM 763 C CA . LYS A 1 93 ? 32.044 -12.679 -46.137 1.00 79.12 93 LYS A CA 1
ATOM 764 C C . LYS A 1 93 ? 31.757 -11.313 -46.767 1.00 79.12 93 LYS A C 1
ATOM 766 O O . LYS A 1 93 ? 32.608 -10.757 -47.444 1.00 79.12 93 LYS A O 1
ATOM 771 N N . GLU A 1 94 ? 30.587 -10.773 -46.467 1.00 81.44 94 GLU A N 1
ATOM 772 C CA . GLU A 1 94 ? 30.076 -9.490 -46.937 1.00 81.44 94 GLU A CA 1
ATOM 773 C C . GLU A 1 94 ? 30.927 -8.321 -46.425 1.00 81.44 94 GLU A C 1
ATOM 775 O O . GLU A 1 94 ? 31.241 -7.399 -47.168 1.00 81.44 94 GLU A O 1
ATOM 780 N N . THR A 1 95 ? 31.362 -8.381 -45.166 1.00 83.44 95 THR A N 1
ATOM 781 C CA . THR A 1 95 ? 32.264 -7.376 -44.588 1.00 83.44 95 THR A CA 1
ATOM 782 C C . THR A 1 95 ? 33.660 -7.462 -45.200 1.00 83.44 95 THR A C 1
ATOM 784 O O . THR A 1 95 ? 34.292 -6.438 -45.442 1.00 83.44 95 THR A O 1
ATOM 787 N N . ALA A 1 96 ? 34.150 -8.677 -45.466 1.00 81.44 96 ALA A N 1
ATOM 788 C CA . ALA A 1 96 ? 35.436 -8.872 -46.128 1.00 81.44 96 ALA A CA 1
ATOM 789 C C . ALA A 1 96 ? 35.424 -8.344 -47.575 1.00 81.44 96 ALA A C 1
ATOM 791 O O . ALA A 1 96 ? 36.405 -7.737 -47.991 1.00 81.44 96 ALA A O 1
ATOM 792 N N . GLU A 1 97 ? 34.317 -8.525 -48.305 1.00 84.62 97 GLU A N 1
ATOM 793 C CA . GLU A 1 97 ? 34.093 -7.937 -49.637 1.00 84.62 97 GLU A CA 1
ATOM 794 C C . GLU A 1 97 ? 34.143 -6.406 -49.586 1.00 84.62 97 GLU A C 1
ATOM 796 O O . GLU A 1 97 ? 34.867 -5.785 -50.357 1.00 84.62 97 GLU A O 1
ATOM 801 N N . LEU A 1 98 ? 33.435 -5.790 -48.636 1.00 87.81 98 LEU A N 1
ATOM 802 C CA . LEU A 1 98 ? 33.443 -4.335 -48.468 1.00 87.81 98 LEU A CA 1
ATOM 803 C C . LEU A 1 98 ? 34.836 -3.789 -48.146 1.00 87.81 98 LEU A C 1
ATOM 805 O O . LEU A 1 98 ? 35.263 -2.812 -48.751 1.00 87.81 98 LEU A O 1
ATOM 809 N N . PHE A 1 99 ? 35.570 -4.433 -47.234 1.00 85.75 99 PHE A N 1
ATOM 810 C CA . PHE A 1 99 ? 36.942 -4.024 -46.925 1.00 85.75 99 PHE A CA 1
ATOM 811 C C . PHE A 1 99 ? 37.883 -4.194 -48.119 1.00 85.75 99 PHE A C 1
ATOM 813 O O . PHE A 1 99 ? 38.796 -3.392 -48.282 1.00 85.75 99 PHE A O 1
ATOM 820 N N . TRP A 1 100 ? 37.667 -5.215 -48.951 1.00 85.31 100 TRP A N 1
ATOM 821 C CA . TRP A 1 100 ? 38.439 -5.426 -50.171 1.00 85.31 100 TRP A CA 1
ATOM 822 C C . TRP A 1 100 ? 38.237 -4.294 -51.180 1.00 85.31 100 TRP A C 1
ATOM 824 O O . TRP A 1 100 ? 39.206 -3.689 -51.632 1.00 85.31 100 TRP A O 1
ATOM 834 N N . LEU A 1 101 ? 36.980 -3.961 -51.475 1.00 89.06 101 LEU A N 1
ATOM 835 C CA . LEU A 1 101 ? 36.643 -2.877 -52.397 1.00 89.06 101 LEU A CA 1
ATOM 836 C C . LEU A 1 101 ? 37.160 -1.523 -51.890 1.00 89.06 101 LEU A C 1
ATOM 838 O O . LEU A 1 101 ? 37.751 -0.759 -52.652 1.00 89.06 101 LEU A O 1
ATOM 842 N N . GLU A 1 102 ? 37.002 -1.257 -50.592 1.00 88.38 102 GLU A N 1
ATOM 843 C CA . GLU A 1 102 ? 37.508 -0.037 -49.960 1.00 88.38 102 GLU A CA 1
ATOM 844 C C . GLU A 1 102 ? 39.041 0.040 -50.023 1.00 88.38 102 GLU A C 1
ATOM 846 O O . GLU A 1 102 ? 39.609 1.093 -50.303 1.00 88.38 102 GLU A O 1
ATOM 851 N N . GLN A 1 103 ? 39.733 -1.090 -49.843 1.00 87.31 103 GLN A N 1
ATOM 852 C CA . GLN A 1 103 ? 41.185 -1.157 -49.983 1.00 87.31 103 GLN A CA 1
ATOM 853 C C . GLN A 1 103 ? 41.641 -0.777 -51.399 1.00 87.31 103 GLN A C 1
ATOM 855 O O . GLN A 1 103 ? 42.593 -0.007 -51.525 1.00 87.31 103 GLN A O 1
ATOM 860 N N . ILE A 1 104 ? 40.976 -1.275 -52.448 1.00 88.88 104 ILE A N 1
ATOM 861 C CA . ILE A 1 104 ? 41.284 -0.905 -53.842 1.00 88.88 104 ILE A CA 1
ATOM 862 C C . ILE A 1 104 ? 41.061 0.599 -54.044 1.00 88.88 104 ILE A C 1
ATOM 864 O O . ILE A 1 104 ? 41.922 1.281 -54.597 1.00 88.88 104 ILE A O 1
ATOM 868 N N . SER A 1 105 ? 39.944 1.138 -53.541 1.00 89.94 105 SER A N 1
ATOM 869 C CA . SER A 1 105 ? 39.613 2.564 -53.677 1.00 89.94 105 SER A CA 1
ATOM 870 C C . SER A 1 105 ? 40.695 3.444 -53.054 1.00 89.9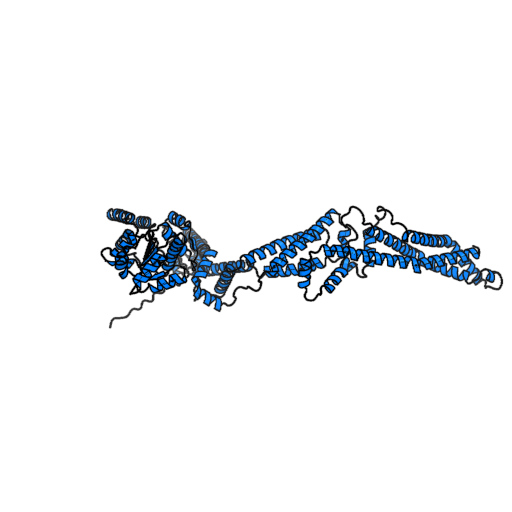4 105 SER A C 1
ATOM 872 O O . SER A 1 105 ? 41.198 4.368 -53.690 1.00 89.94 105 SER A O 1
ATOM 874 N N . LEU A 1 106 ? 41.129 3.105 -51.841 1.00 86.75 106 LEU A N 1
ATOM 875 C CA . LEU A 1 106 ? 42.156 3.850 -51.116 1.00 86.75 106 LEU A CA 1
ATOM 876 C C . LEU A 1 106 ? 43.551 3.704 -51.741 1.00 86.75 106 LEU A C 1
ATOM 878 O O . LEU A 1 106 ? 44.348 4.639 -51.674 1.00 86.75 106 LEU A O 1
ATOM 882 N N . GLN A 1 107 ? 43.862 2.560 -52.360 1.00 89.12 107 GLN A N 1
ATOM 883 C CA . GLN A 1 107 ? 45.098 2.390 -53.132 1.00 89.12 107 GLN A CA 1
ATOM 884 C C . GLN A 1 107 ? 45.125 3.312 -54.355 1.00 89.12 107 GLN A C 1
ATOM 886 O O . GLN A 1 107 ? 46.131 3.992 -54.561 1.00 89.12 107 GLN A O 1
ATOM 891 N N . ILE A 1 108 ? 44.022 3.379 -55.110 1.00 91.31 108 ILE A N 1
ATOM 892 C CA . ILE A 1 108 ? 43.874 4.285 -56.257 1.00 91.31 108 ILE A CA 1
ATOM 893 C C . ILE A 1 108 ? 44.011 5.741 -55.804 1.00 91.31 108 ILE A C 1
ATOM 895 O O . ILE A 1 108 ? 44.798 6.494 -56.373 1.00 91.31 108 ILE A O 1
ATOM 899 N N . GLU A 1 109 ? 43.276 6.143 -54.764 1.00 89.69 109 GLU A N 1
ATOM 900 C CA . GLU A 1 109 ? 43.294 7.522 -54.265 1.00 89.69 109 GLU A CA 1
ATOM 901 C C . GLU A 1 109 ? 44.680 7.934 -53.770 1.00 89.69 109 GLU A C 1
ATOM 903 O O . GLU A 1 109 ? 45.161 9.005 -54.129 1.00 89.69 109 GLU A O 1
ATOM 908 N N . LYS A 1 110 ? 45.364 7.063 -53.020 1.00 90.38 110 LYS A N 1
ATOM 909 C CA . LYS A 1 110 ? 46.733 7.318 -52.562 1.00 90.38 110 LYS A CA 1
ATOM 910 C C . LYS A 1 110 ? 47.715 7.448 -53.727 1.00 90.38 110 LYS A C 1
ATOM 912 O O . LYS A 1 110 ? 48.605 8.293 -53.682 1.00 90.38 110 LYS A O 1
ATOM 917 N N . TYR A 1 111 ? 47.571 6.614 -54.755 1.00 93.06 111 TYR A N 1
ATOM 918 C CA . TYR A 1 111 ? 48.423 6.681 -55.938 1.00 93.06 111 TYR A CA 1
ATOM 919 C C . TYR A 1 111 ? 48.204 7.990 -56.708 1.00 93.06 111 TYR A C 1
ATOM 921 O O . TYR A 1 111 ? 49.165 8.650 -57.099 1.00 93.06 111 TYR A O 1
ATOM 929 N N . LEU A 1 112 ? 46.944 8.400 -56.882 1.00 90.62 112 LEU A N 1
ATOM 930 C CA . LEU A 1 112 ? 46.588 9.662 -57.531 1.00 90.62 112 LEU A CA 1
ATOM 931 C C . LEU A 1 112 ? 47.035 10.887 -56.724 1.00 90.62 112 LEU A C 1
ATOM 933 O O . LEU A 1 112 ? 47.475 11.864 -57.323 1.00 90.62 112 LEU A O 1
ATOM 937 N N . ASP A 1 113 ? 46.976 10.837 -55.394 1.00 91.62 113 ASP A N 1
ATOM 938 C CA . ASP A 1 113 ? 47.497 11.900 -54.526 1.00 91.62 113 ASP A CA 1
ATOM 939 C C . ASP A 1 113 ? 49.023 12.039 -54.663 1.00 91.62 113 ASP A C 1
ATOM 941 O O . ASP A 1 113 ? 49.557 13.142 -54.776 1.00 91.62 113 ASP A O 1
ATOM 945 N N . GLN A 1 114 ? 49.730 10.908 -54.743 1.00 93.31 114 GLN A N 1
ATOM 946 C CA . GLN A 1 114 ? 51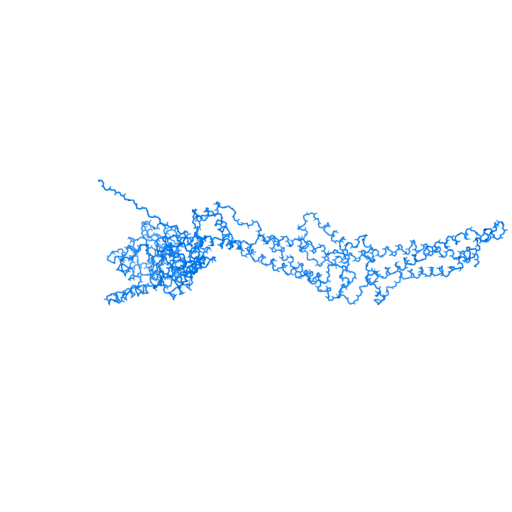.187 10.882 -54.842 1.00 93.31 114 GLN A CA 1
ATOM 947 C C . GLN A 1 114 ? 51.715 11.266 -56.237 1.00 93.31 114 GLN A C 1
ATOM 949 O O . GLN A 1 114 ? 52.706 11.989 -56.330 1.00 93.31 114 GLN A O 1
ATOM 954 N N . TYR A 1 115 ? 51.074 10.797 -57.313 1.00 92.81 115 TYR A N 1
ATOM 955 C CA . TYR A 1 115 ? 51.608 10.880 -58.682 1.00 92.81 115 TYR A CA 1
ATOM 956 C C . TYR A 1 115 ? 50.699 11.616 -59.681 1.00 92.81 115 TYR A C 1
ATOM 958 O O . TYR A 1 115 ? 51.113 11.895 -60.806 1.00 92.81 115 TYR A O 1
ATOM 966 N N . GLY A 1 116 ? 49.467 11.980 -59.313 1.00 89.50 116 GLY A N 1
ATOM 967 C CA . GLY A 1 116 ? 48.459 12.497 -60.252 1.00 89.50 116 GLY A CA 1
ATOM 968 C C . GLY A 1 116 ? 48.833 13.811 -60.945 1.00 89.50 116 GLY A C 1
ATOM 969 O O . GLY A 1 116 ? 48.508 14.005 -62.122 1.00 89.50 116 GLY A O 1
ATOM 970 N N . ASN A 1 117 ? 49.559 14.697 -60.254 1.00 89.88 117 ASN A N 1
ATOM 971 C CA . ASN A 1 117 ? 50.069 15.939 -60.844 1.00 89.88 117 ASN A CA 1
ATOM 972 C C . ASN A 1 117 ? 51.146 15.653 -61.899 1.00 89.88 117 ASN A C 1
ATOM 974 O O . ASN A 1 117 ? 51.042 16.155 -63.016 1.00 89.88 117 ASN A O 1
ATOM 978 N N . GLN A 1 118 ? 52.109 14.783 -61.577 1.00 90.00 118 GLN A N 1
ATOM 979 C CA . GLN A 1 118 ? 53.175 14.371 -62.496 1.00 90.00 118 GLN A CA 1
ATOM 980 C C . GLN A 1 118 ? 52.596 13.672 -63.732 1.00 90.00 118 GLN A C 1
ATOM 982 O O . GLN A 1 118 ? 52.933 14.025 -64.856 1.00 90.00 118 GLN A O 1
ATOM 987 N N . LEU A 1 119 ? 51.636 12.761 -63.545 1.00 89.38 119 LEU A N 1
ATOM 988 C CA . LEU A 1 119 ? 50.942 12.086 -64.647 1.00 89.38 119 LEU A CA 1
ATOM 989 C C . LEU A 1 119 ? 50.172 13.060 -65.550 1.00 89.38 119 LEU A C 1
ATOM 991 O O . LEU A 1 119 ? 50.101 12.867 -66.760 1.00 89.38 119 LEU A O 1
ATOM 995 N N . SER A 1 120 ? 49.596 14.122 -64.982 1.00 87.94 120 SER A N 1
ATOM 996 C CA . SER A 1 120 ? 48.891 15.152 -65.756 1.00 87.94 120 SER A CA 1
ATOM 997 C C . SER A 1 120 ? 49.841 16.084 -66.511 1.00 87.94 120 SER A C 1
ATOM 999 O O . SER A 1 120 ? 49.482 16.581 -67.577 1.00 87.94 120 SER A O 1
ATOM 1001 N N . GLU A 1 121 ? 51.040 16.336 -65.984 1.00 88.19 121 GLU A N 1
ATOM 1002 C CA . GLU A 1 121 ? 52.098 17.049 -66.707 1.00 88.19 121 GLU A CA 1
ATOM 1003 C C . GLU A 1 121 ? 52.652 16.200 -67.856 1.00 88.19 121 GLU A C 1
ATOM 1005 O O . GLU A 1 121 ? 52.747 16.696 -68.977 1.00 88.19 121 GLU A O 1
ATOM 1010 N N . LEU A 1 122 ? 52.915 14.912 -67.618 1.00 87.38 122 LEU A N 1
ATOM 1011 C CA . LEU A 1 122 ? 53.396 13.975 -68.638 1.00 87.38 122 LEU A CA 1
ATOM 1012 C C . LEU A 1 122 ? 52.387 13.788 -69.775 1.00 87.38 122 LEU A C 1
ATOM 1014 O O . LEU A 1 122 ? 52.775 13.826 -70.937 1.00 87.38 122 LEU A O 1
ATOM 1018 N N . GLU A 1 123 ? 51.093 13.673 -69.471 1.00 85.50 123 GLU A N 1
ATOM 1019 C CA . GLU A 1 123 ? 50.035 13.615 -70.489 1.00 85.50 123 GLU A CA 1
ATOM 1020 C C . GLU A 1 123 ? 50.001 14.885 -71.354 1.00 85.50 123 GLU A C 1
ATOM 1022 O O . GLU A 1 123 ? 49.918 14.801 -72.578 1.00 85.50 123 GLU A O 1
ATOM 1027 N N . LYS A 1 124 ? 50.110 16.077 -70.746 1.00 85.38 124 LYS A N 1
ATOM 1028 C CA . LYS A 1 124 ? 50.167 17.342 -71.500 1.00 85.38 124 LYS A CA 1
ATOM 1029 C C . LYS A 1 124 ? 51.371 17.376 -72.437 1.00 85.38 124 LYS A C 1
ATOM 1031 O O . LYS A 1 124 ? 51.230 17.804 -73.580 1.00 85.38 124 LYS A O 1
ATOM 1036 N N . VAL A 1 125 ? 52.532 16.940 -71.952 1.00 84.94 125 VAL A N 1
ATOM 1037 C CA . VAL A 1 125 ? 53.783 16.900 -72.721 1.00 84.94 125 VAL A CA 1
ATOM 1038 C C . VAL A 1 125 ? 53.680 15.888 -73.868 1.00 84.94 125 VAL A C 1
ATOM 1040 O O . VAL A 1 125 ? 54.039 16.215 -74.997 1.00 84.94 125 VAL A O 1
ATOM 1043 N N . LEU A 1 126 ? 53.126 14.698 -73.617 1.00 82.62 126 LEU A N 1
ATOM 1044 C CA . LEU A 1 126 ? 52.890 13.663 -74.629 1.00 82.62 126 LEU A CA 1
ATOM 1045 C C . LEU A 1 126 ? 51.912 14.133 -75.718 1.00 82.62 126 LEU A C 1
ATOM 1047 O O . LEU A 1 126 ? 52.230 14.027 -76.900 1.00 82.62 126 LEU A O 1
ATOM 1051 N N . ASN A 1 127 ? 50.790 14.757 -75.344 1.00 78.88 127 ASN A N 1
ATOM 1052 C CA . ASN A 1 127 ? 49.814 15.304 -76.297 1.00 78.88 127 ASN A CA 1
ATOM 1053 C C . ASN A 1 127 ? 50.396 16.458 -77.139 1.00 78.88 127 ASN A C 1
ATOM 1055 O O . ASN A 1 127 ? 50.085 16.601 -78.322 1.00 78.88 127 ASN A O 1
ATOM 1059 N N . GLN A 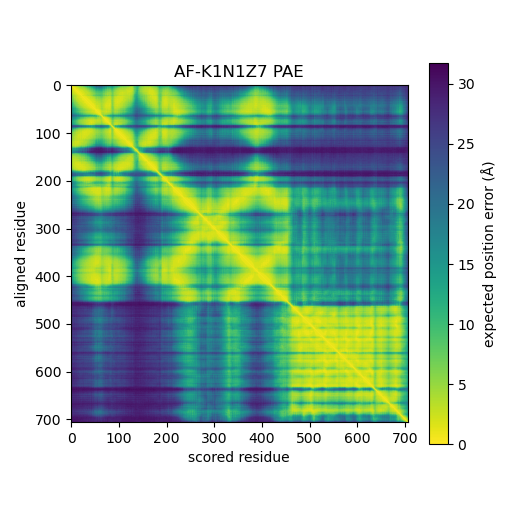1 128 ? 51.268 17.289 -76.553 1.00 76.44 128 GLN A N 1
ATOM 1060 C CA . GLN A 1 128 ? 51.989 18.334 -77.291 1.00 76.44 128 GLN A CA 1
ATOM 1061 C C . GLN A 1 128 ? 52.957 17.751 -78.328 1.00 76.44 128 GLN A C 1
ATOM 1063 O O . GLN A 1 128 ? 53.154 18.360 -79.378 1.00 76.44 128 GLN A O 1
ATOM 1068 N N . LEU A 1 129 ? 53.568 16.598 -78.048 1.00 72.75 129 LEU A N 1
ATOM 1069 C CA . LEU A 1 129 ? 54.448 15.902 -78.989 1.00 72.75 129 LEU A CA 1
ATOM 1070 C C . LEU A 1 129 ? 53.668 15.134 -80.068 1.00 72.75 129 LEU A C 1
ATOM 1072 O O . LEU A 1 129 ? 54.153 15.048 -81.189 1.00 72.75 129 LEU A O 1
ATOM 1076 N N . GLU A 1 130 ? 52.462 14.639 -79.770 1.00 66.38 130 GLU A N 1
ATOM 1077 C CA . GLU A 1 130 ? 51.566 14.008 -80.755 1.00 66.38 130 GLU A CA 1
ATOM 1078 C C . GLU A 1 130 ? 51.015 15.029 -81.771 1.00 66.38 130 GLU A C 1
ATOM 1080 O O . GLU A 1 130 ? 51.006 14.776 -82.975 1.00 66.38 130 GLU A O 1
ATOM 1085 N N . HIS A 1 131 ? 50.586 16.213 -81.311 1.00 58.62 131 HIS A N 1
ATOM 1086 C CA . HIS A 1 131 ? 50.101 17.288 -82.192 1.00 58.62 131 HIS A CA 1
ATOM 1087 C C . HIS A 1 131 ? 51.207 17.952 -83.018 1.00 58.62 131 HIS A C 1
ATOM 1089 O O . HIS A 1 131 ? 50.946 18.462 -84.110 1.00 58.62 131 HIS A O 1
ATOM 1095 N N . ASN A 1 132 ? 52.440 17.934 -82.516 1.00 57.53 132 ASN A N 1
ATOM 1096 C CA . ASN A 1 132 ? 53.621 18.332 -83.266 1.00 57.53 132 ASN A CA 1
ATOM 1097 C C . ASN A 1 132 ? 54.173 17.107 -83.997 1.00 57.53 132 ASN A C 1
ATOM 1099 O O . ASN A 1 132 ? 55.219 16.588 -83.624 1.00 57.53 132 ASN A O 1
ATOM 1103 N N . ASP A 1 133 ? 53.448 16.648 -85.015 1.00 54.56 133 ASP A N 1
ATOM 1104 C CA . ASP A 1 133 ? 53.798 15.515 -85.872 1.00 54.56 133 ASP A CA 1
ATOM 1105 C C . ASP A 1 133 ? 55.322 15.465 -86.146 1.00 54.56 133 ASP A C 1
ATOM 1107 O O . ASP A 1 133 ? 55.896 16.273 -86.885 1.00 54.56 133 ASP A O 1
ATOM 1111 N N . LEU A 1 134 ? 56.016 14.541 -85.464 1.00 53.91 134 LEU A N 1
ATOM 1112 C CA . LEU A 1 134 ? 57.485 14.441 -85.434 1.00 53.91 134 LEU A CA 1
ATOM 1113 C C . LEU A 1 134 ? 58.082 14.261 -86.843 1.00 53.91 134 LEU A C 1
ATOM 1115 O O . LEU A 1 134 ? 59.249 14.593 -87.074 1.00 53.91 134 LEU A O 1
ATOM 1119 N N . GLY A 1 135 ? 57.269 13.793 -87.799 1.00 53.56 135 GLY A N 1
ATOM 1120 C CA . GLY A 1 135 ? 57.609 13.702 -89.216 1.00 53.56 135 GLY A CA 1
ATOM 1121 C C . GLY A 1 135 ? 57.630 15.046 -89.955 1.00 53.56 135 GLY A C 1
ATOM 1122 O O . GLY A 1 135 ? 58.451 15.223 -90.859 1.00 53.56 135 GLY A O 1
ATOM 1123 N N . THR A 1 136 ? 56.803 16.024 -89.573 1.00 51.28 136 THR A N 1
ATOM 1124 C CA . THR A 1 136 ? 56.782 17.348 -90.219 1.00 51.28 136 THR A CA 1
ATOM 1125 C C . THR A 1 136 ? 57.858 18.284 -89.676 1.00 51.28 136 THR A C 1
ATOM 1127 O O . THR A 1 136 ? 58.414 19.070 -90.451 1.00 51.28 136 THR A O 1
ATOM 1130 N N . LEU A 1 137 ? 58.229 18.189 -88.391 1.00 49.81 137 LEU A N 1
ATOM 1131 C CA . LEU A 1 137 ? 59.135 19.175 -87.786 1.00 49.81 137 LEU A CA 1
ATOM 1132 C C . LEU A 1 137 ? 60.640 18.836 -87.781 1.00 49.81 137 LEU A C 1
ATOM 1134 O O . LEU A 1 137 ? 61.477 19.684 -87.457 1.00 49.81 137 LEU A O 1
ATOM 1138 N N . ILE A 1 138 ? 61.017 17.688 -88.359 1.00 50.19 138 ILE A N 1
ATOM 1139 C CA . ILE A 1 138 ? 62.403 17.458 -88.808 1.00 50.19 138 ILE A CA 1
ATOM 1140 C C . ILE A 1 138 ? 62.745 18.292 -90.057 1.00 50.19 138 ILE A C 1
ATOM 1142 O O . ILE A 1 138 ? 63.909 18.670 -90.207 1.00 50.19 138 ILE A O 1
ATOM 1146 N N . ASN A 1 139 ? 61.774 18.665 -90.907 1.00 53.44 139 ASN A N 1
ATOM 1147 C CA . ASN A 1 139 ? 62.115 19.120 -92.259 1.00 53.44 139 ASN A CA 1
ATOM 1148 C C . ASN A 1 139 ? 61.902 20.596 -92.640 1.00 53.44 139 ASN A C 1
ATOM 1150 O O . ASN A 1 139 ? 62.587 21.011 -93.571 1.00 53.44 139 ASN A O 1
ATOM 1154 N N . ILE A 1 140 ? 61.048 21.436 -92.031 1.00 50.97 140 ILE A N 1
ATOM 1155 C CA . ILE A 1 140 ? 60.778 22.771 -92.642 1.00 50.97 140 ILE A CA 1
ATOM 1156 C C . ILE A 1 140 ? 60.555 23.903 -91.604 1.00 50.97 140 ILE A C 1
ATOM 1158 O O . ILE A 1 140 ? 59.444 24.327 -91.365 1.00 50.97 140 ILE A O 1
ATOM 1162 N N . PHE A 1 141 ? 61.623 24.487 -91.044 1.00 52.72 141 PHE A N 1
ATOM 1163 C CA . PHE A 1 141 ? 61.611 25.724 -90.215 1.00 52.72 141 PHE A CA 1
ATOM 1164 C C . PHE A 1 141 ? 60.968 25.653 -88.815 1.00 52.72 141 PHE A C 1
ATOM 1166 O O . PHE A 1 141 ? 59.838 26.078 -88.594 1.00 52.72 141 PHE A O 1
ATOM 1173 N N . GLN A 1 142 ? 61.773 25.295 -87.812 1.00 55.06 142 GLN A N 1
ATOM 1174 C CA . GLN A 1 142 ? 61.478 25.629 -86.417 1.00 55.06 142 GLN A CA 1
ATOM 1175 C C . GLN A 1 142 ? 62.595 26.468 -85.798 1.00 55.06 142 GLN A C 1
ATOM 1177 O O . GLN A 1 142 ? 63.779 26.221 -86.048 1.00 55.06 142 GLN A O 1
ATOM 1182 N N . SER A 1 143 ? 62.220 27.475 -85.000 1.00 60.84 143 SER A N 1
ATOM 1183 C CA . SER A 1 143 ? 63.166 28.308 -84.254 1.00 60.84 143 SER A CA 1
ATOM 1184 C C . SER A 1 143 ? 64.034 27.430 -83.338 1.00 60.84 143 SER A C 1
ATOM 1186 O O . SER A 1 143 ? 63.608 26.367 -82.881 1.00 60.84 143 SER A O 1
ATOM 1188 N N . ARG A 1 144 ? 65.275 27.856 -83.051 1.00 66.50 144 ARG A N 1
ATOM 1189 C CA . ARG A 1 144 ? 66.207 27.132 -82.156 1.00 66.50 144 ARG A CA 1
ATOM 1190 C C . ARG A 1 144 ? 65.562 26.765 -80.809 1.00 66.50 144 ARG A C 1
ATOM 1192 O O . ARG A 1 144 ? 65.913 25.742 -80.230 1.00 66.50 144 ARG A O 1
ATOM 1199 N N . GLN A 1 145 ? 64.616 27.589 -80.367 1.00 64.94 145 GLN A N 1
ATOM 1200 C CA . GLN A 1 145 ? 63.842 27.426 -79.148 1.00 64.94 145 GLN A CA 1
ATOM 1201 C C . GLN A 1 145 ? 62.925 26.190 -79.189 1.00 64.94 145 GLN A C 1
ATOM 1203 O O . GLN A 1 145 ? 63.024 25.355 -78.300 1.00 64.94 145 GLN A O 1
ATOM 1208 N N . VAL A 1 146 ? 62.142 25.985 -80.255 1.00 66.75 146 VAL A N 1
ATOM 1209 C CA . VAL A 1 146 ? 61.207 24.841 -80.347 1.00 66.75 146 VAL A CA 1
ATOM 1210 C C . VAL A 1 146 ? 61.949 23.499 -80.405 1.00 66.75 146 VAL A C 1
ATOM 1212 O O . VAL A 1 146 ? 61.524 22.516 -79.800 1.00 66.75 146 VAL A O 1
ATOM 1215 N N . LYS A 1 147 ? 63.122 23.450 -81.055 1.00 66.12 147 LYS A N 1
ATOM 1216 C CA . LYS A 1 147 ? 63.988 22.254 -81.037 1.00 66.12 147 LYS A CA 1
ATOM 1217 C C . LYS A 1 147 ? 64.537 21.945 -79.641 1.00 66.12 147 LYS A C 1
ATOM 1219 O O . LYS A 1 147 ? 64.697 20.775 -79.299 1.00 66.12 147 LYS A O 1
ATOM 1224 N N . GLN A 1 148 ? 64.861 22.973 -78.853 1.00 70.44 148 GLN A N 1
ATOM 1225 C CA . GLN A 1 148 ? 65.312 22.797 -77.470 1.00 70.44 148 GLN A CA 1
ATOM 1226 C C . GLN A 1 148 ? 64.164 22.336 -76.565 1.00 70.44 148 GLN A C 1
ATOM 1228 O O . GLN A 1 148 ? 64.359 21.381 -75.821 1.00 70.44 148 GLN A O 1
ATOM 1233 N N . GLU A 1 149 ? 62.980 22.934 -76.694 1.00 72.62 149 GLU A N 1
ATOM 1234 C CA . GLU A 1 149 ? 61.764 22.550 -75.959 1.00 72.62 149 GLU A CA 1
ATOM 1235 C C . GLU A 1 149 ? 61.336 21.107 -76.283 1.00 72.62 149 GLU A C 1
ATOM 1237 O O . GLU A 1 149 ? 61.119 20.310 -75.378 1.00 72.62 149 GLU A O 1
ATOM 1242 N N . THR A 1 150 ? 61.333 20.708 -77.561 1.00 71.94 150 THR A N 1
ATOM 1243 C CA . THR A 1 150 ? 61.010 19.325 -77.975 1.00 71.94 150 THR A CA 1
ATOM 1244 C C . THR A 1 150 ? 61.995 18.312 -77.381 1.00 71.94 150 THR A C 1
ATOM 1246 O O . THR A 1 150 ? 61.594 17.254 -76.902 1.00 71.94 150 THR A O 1
ATOM 1249 N N . LYS A 1 151 ? 63.296 18.638 -77.359 1.00 74.69 151 LYS A N 1
ATOM 1250 C CA . LYS A 1 151 ? 64.324 17.775 -76.757 1.00 74.69 151 LYS A CA 1
ATOM 1251 C C . LYS A 1 151 ? 64.175 17.676 -75.234 1.00 74.69 151 LYS A C 1
ATOM 1253 O O . LYS A 1 151 ? 64.390 16.602 -74.685 1.00 74.69 151 LYS A O 1
ATOM 1258 N N . GLN A 1 152 ? 63.808 18.770 -74.565 1.00 78.81 152 GLN A N 1
ATOM 1259 C CA . GLN A 1 152 ? 63.521 18.783 -73.126 1.00 78.81 152 GLN A CA 1
ATOM 1260 C C . GLN A 1 152 ? 62.271 17.961 -72.789 1.00 78.81 152 GLN A C 1
ATOM 1262 O O . GLN A 1 152 ? 62.298 17.195 -71.834 1.00 78.81 152 GLN A O 1
ATOM 1267 N N . ASN A 1 153 ? 61.222 18.055 -73.606 1.00 81.06 153 ASN A N 1
ATOM 1268 C CA . ASN A 1 153 ? 59.996 17.273 -73.454 1.00 81.06 153 ASN A CA 1
ATOM 1269 C C . ASN A 1 153 ? 60.240 15.766 -73.625 1.00 81.06 153 ASN A C 1
ATOM 1271 O O . ASN A 1 153 ? 59.742 14.975 -72.830 1.00 81.06 153 ASN A O 1
ATOM 1275 N N . ILE A 1 154 ? 61.042 15.366 -74.621 1.00 77.94 154 ILE A N 1
ATOM 1276 C CA . ILE A 1 154 ? 61.441 13.960 -74.804 1.00 77.94 154 ILE A CA 1
ATOM 1277 C C . ILE A 1 154 ? 62.274 13.474 -73.611 1.00 77.94 154 ILE A C 1
ATOM 1279 O O . ILE A 1 154 ? 62.001 12.396 -73.095 1.00 77.94 154 ILE A O 1
ATOM 1283 N N . GLN A 1 155 ? 63.233 14.276 -73.130 1.00 80.81 155 GLN A N 1
ATOM 1284 C CA . GLN A 1 155 ? 64.031 13.926 -71.950 1.00 80.81 155 GLN A CA 1
ATOM 1285 C C . GLN A 1 155 ? 63.154 13.761 -70.699 1.00 80.81 155 GLN A C 1
ATOM 1287 O O . GLN A 1 155 ? 63.335 12.806 -69.959 1.00 80.81 155 GLN A O 1
ATOM 1292 N N . LEU A 1 156 ? 62.167 14.640 -70.491 1.00 84.38 156 LEU A N 1
ATOM 1293 C CA . LEU A 1 156 ? 61.232 14.551 -69.366 1.00 84.38 156 LEU A CA 1
ATOM 1294 C C . LEU A 1 156 ? 60.400 13.259 -69.402 1.00 84.38 156 LEU A C 1
ATOM 1296 O O . LEU A 1 156 ? 60.143 12.676 -68.352 1.00 84.38 156 LEU A O 1
ATOM 1300 N N . ILE A 1 157 ? 59.986 12.808 -70.590 1.00 83.62 157 ILE A N 1
ATOM 1301 C CA . ILE A 1 157 ? 59.283 11.527 -70.758 1.00 83.62 157 ILE A CA 1
ATOM 1302 C C . ILE A 1 157 ? 60.225 10.357 -70.473 1.00 83.62 157 ILE A C 1
ATOM 1304 O O . ILE A 1 157 ? 59.840 9.449 -69.746 1.00 83.62 157 ILE A O 1
ATOM 1308 N N . GLU A 1 158 ? 61.451 10.381 -71.003 1.00 83.06 158 GLU A N 1
ATOM 1309 C CA . GLU A 1 158 ? 62.445 9.323 -70.769 1.00 83.06 158 GLU A CA 1
ATOM 1310 C C . GLU A 1 158 ? 62.820 9.220 -69.278 1.00 83.06 158 GLU A C 1
ATOM 1312 O O . GLU A 1 158 ? 62.892 8.115 -68.745 1.00 83.06 158 GLU A O 1
ATOM 1317 N N . ASP A 1 159 ? 62.941 10.351 -68.576 1.00 87.62 159 ASP A N 1
ATOM 1318 C CA . ASP A 1 159 ? 63.223 10.409 -67.135 1.00 87.62 159 ASP A CA 1
ATOM 1319 C C . ASP A 1 159 ? 62.054 9.889 -66.265 1.00 87.62 159 ASP A C 1
ATOM 1321 O O . ASP A 1 159 ? 62.255 9.574 -65.092 1.00 87.62 159 ASP A O 1
ATOM 1325 N N . ASN A 1 160 ? 60.835 9.796 -66.814 1.00 89.44 160 ASN A N 1
ATOM 1326 C CA . ASN A 1 160 ? 59.626 9.342 -66.111 1.00 89.44 160 ASN A CA 1
ATOM 1327 C C . ASN A 1 160 ? 58.958 8.124 -66.776 1.00 89.44 160 ASN A C 1
ATOM 1329 O O . ASN A 1 160 ? 57.801 7.818 -66.480 1.00 89.44 160 ASN A O 1
ATOM 1333 N N . TYR A 1 161 ? 59.659 7.421 -67.668 1.00 86.62 161 TYR A N 1
ATOM 1334 C CA . TYR A 1 161 ? 59.102 6.290 -68.412 1.00 86.62 161 TYR A CA 1
ATOM 1335 C C . TYR A 1 161 ? 58.599 5.180 -67.476 1.00 86.62 161 TYR A C 1
ATOM 1337 O O . TYR A 1 161 ? 57.462 4.725 -67.609 1.00 86.62 161 TYR A O 1
ATOM 1345 N N . ASP A 1 162 ? 59.396 4.840 -66.459 1.00 89.38 162 ASP A N 1
ATOM 1346 C CA . ASP A 1 162 ? 59.055 3.832 -65.448 1.00 89.38 162 ASP A CA 1
ATOM 1347 C C . ASP A 1 162 ? 57.760 4.177 -64.691 1.00 89.38 162 ASP A C 1
ATOM 1349 O O . ASP A 1 162 ? 56.990 3.287 -64.338 1.00 89.38 162 ASP A O 1
ATOM 1353 N N . LEU A 1 163 ? 57.485 5.469 -64.465 1.00 90.19 163 LEU A N 1
ATOM 1354 C CA . LEU A 1 163 ? 56.256 5.927 -63.809 1.00 90.19 163 LEU A CA 1
ATOM 1355 C C . LEU A 1 163 ? 55.027 5.736 -64.712 1.00 90.19 163 LEU A C 1
ATOM 1357 O O . LEU A 1 163 ? 53.950 5.405 -64.220 1.00 90.19 163 LEU A O 1
ATOM 1361 N N . ILE A 1 164 ? 55.174 5.943 -66.024 1.00 86.88 164 ILE A N 1
ATOM 1362 C CA . ILE A 1 164 ? 54.090 5.747 -66.995 1.00 86.88 164 ILE A CA 1
ATOM 1363 C C . ILE A 1 164 ? 53.763 4.255 -67.127 1.00 86.88 164 ILE A C 1
ATOM 1365 O O . ILE A 1 164 ? 52.588 3.884 -67.075 1.00 86.88 164 ILE A O 1
ATOM 1369 N N . GLU A 1 165 ? 54.781 3.397 -67.249 1.00 90.25 165 GLU A N 1
ATOM 1370 C CA . GLU A 1 165 ? 54.586 1.942 -67.283 1.00 90.25 165 GLU A CA 1
ATOM 1371 C C . GLU A 1 165 ? 54.004 1.400 -65.973 1.00 90.25 165 GLU A C 1
ATOM 1373 O O . GLU A 1 165 ? 53.086 0.572 -66.014 1.00 90.25 165 GLU A O 1
ATOM 1378 N N . ASP A 1 166 ? 54.483 1.878 -64.818 1.00 93.00 166 ASP A N 1
ATOM 1379 C CA . ASP A 1 166 ? 53.911 1.516 -63.520 1.00 93.00 166 ASP A CA 1
ATOM 1380 C C . ASP A 1 166 ? 52.442 1.936 -63.452 1.00 93.00 166 ASP A C 1
ATOM 1382 O O . ASP A 1 166 ? 51.599 1.091 -63.174 1.00 93.00 166 ASP A O 1
ATOM 1386 N N . PHE A 1 167 ? 52.088 3.176 -63.806 1.00 93.00 167 PHE A N 1
ATOM 1387 C CA . PHE A 1 167 ? 50.693 3.626 -63.782 1.00 93.00 167 PHE A CA 1
ATOM 1388 C C . PHE A 1 167 ? 49.774 2.758 -64.651 1.00 93.00 167 PHE A C 1
ATOM 1390 O O . PHE A 1 167 ? 48.716 2.327 -64.188 1.00 93.00 167 PHE A O 1
ATOM 1397 N N . ILE A 1 168 ? 50.173 2.456 -65.892 1.00 91.38 168 ILE A N 1
ATOM 1398 C CA . ILE A 1 168 ? 49.397 1.583 -66.786 1.00 91.38 168 ILE A CA 1
ATOM 1399 C C . ILE A 1 168 ? 49.235 0.192 -66.154 1.00 91.38 168 ILE A C 1
ATOM 1401 O O . ILE A 1 168 ? 48.128 -0.353 -66.122 1.00 91.38 168 ILE A O 1
ATOM 1405 N N . SER A 1 169 ? 50.315 -0.355 -65.593 1.00 92.56 169 SER A N 1
ATOM 1406 C CA . SER A 1 169 ? 50.312 -1.655 -64.914 1.00 92.56 169 SER A CA 1
ATOM 1407 C C . SER A 1 169 ? 49.411 -1.661 -63.674 1.00 92.56 169 SER A C 1
ATOM 1409 O O . SER A 1 169 ? 48.658 -2.614 -63.475 1.00 92.56 169 SER A O 1
ATOM 1411 N N . GLN A 1 170 ? 49.421 -0.592 -62.872 1.00 93.50 170 GLN A N 1
ATOM 1412 C CA . GLN A 1 170 ? 48.560 -0.435 -61.696 1.00 93.50 170 GLN A CA 1
ATOM 1413 C C . GLN A 1 170 ? 47.081 -0.354 -62.085 1.00 93.50 170 GLN A C 1
ATOM 1415 O O . GLN A 1 170 ? 46.243 -0.982 -61.442 1.00 93.50 170 GLN A O 1
ATOM 1420 N N . VAL A 1 171 ? 46.736 0.358 -63.164 1.00 91.94 171 VAL A N 1
ATOM 1421 C CA . VAL A 1 171 ? 45.347 0.437 -63.650 1.00 91.94 171 VAL A CA 1
ATOM 1422 C C . VAL A 1 171 ? 44.825 -0.937 -64.081 1.00 91.94 171 VAL A C 1
ATOM 1424 O O . VAL A 1 171 ? 43.681 -1.280 -63.768 1.00 91.94 171 VAL A O 1
ATOM 1427 N N . VAL A 1 172 ? 45.652 -1.743 -64.756 1.00 91.12 172 VAL A N 1
ATOM 1428 C CA . VAL A 1 172 ? 45.312 -3.137 -65.099 1.00 91.12 172 VAL A CA 1
ATOM 1429 C C . VAL A 1 172 ? 45.184 -3.990 -63.837 1.00 91.12 172 VAL A C 1
ATOM 1431 O O . VAL A 1 172 ? 44.193 -4.699 -63.681 1.00 91.12 172 VAL A O 1
ATOM 1434 N N . PHE A 1 173 ? 46.123 -3.859 -62.900 1.00 91.88 173 PHE A N 1
ATOM 1435 C CA . PHE A 1 173 ? 46.085 -4.570 -61.626 1.00 91.88 173 PHE A CA 1
ATOM 1436 C C . PHE A 1 173 ? 44.797 -4.279 -60.839 1.00 91.88 173 PHE A C 1
ATOM 1438 O O . PHE A 1 173 ? 44.081 -5.206 -60.471 1.00 91.88 173 PHE A O 1
ATOM 1445 N N . TRP A 1 174 ? 44.429 -3.011 -60.638 1.00 93.50 174 TRP A N 1
ATOM 1446 C CA . TRP A 1 174 ? 43.204 -2.652 -59.912 1.00 93.50 174 TRP A CA 1
ATOM 1447 C C . TRP A 1 174 ? 41.929 -3.085 -60.631 1.00 93.50 174 TRP A C 1
ATOM 1449 O O . TRP A 1 174 ? 40.941 -3.418 -59.977 1.00 93.50 174 TRP A O 1
ATOM 1459 N N . LYS A 1 175 ? 41.932 -3.091 -61.968 1.00 91.06 175 LYS A N 1
ATOM 1460 C CA . LYS A 1 175 ? 40.828 -3.644 -62.757 1.00 91.06 175 LYS A CA 1
ATOM 1461 C C . LYS A 1 175 ? 40.633 -5.128 -62.456 1.00 91.06 175 LYS A C 1
ATOM 1463 O O . LYS A 1 175 ? 39.501 -5.548 -62.214 1.00 91.06 175 LYS A O 1
ATOM 1468 N N . ASP A 1 176 ? 41.712 -5.899 -62.476 1.00 89.56 176 ASP A N 1
ATOM 1469 C CA . ASP A 1 176 ? 41.660 -7.337 -62.227 1.00 89.56 176 ASP A CA 1
ATOM 1470 C C . ASP A 1 176 ? 41.264 -7.630 -60.774 1.00 89.56 176 ASP A C 1
ATOM 1472 O O . ASP A 1 176 ? 40.435 -8.501 -60.530 1.00 89.56 176 ASP A O 1
ATOM 1476 N N . GLU A 1 177 ? 41.752 -6.845 -59.811 1.00 88.69 177 GLU A N 1
ATOM 1477 C CA . GLU A 1 177 ? 41.396 -6.971 -58.390 1.00 88.69 177 GLU A CA 1
ATOM 1478 C C . GLU A 1 177 ? 39.932 -6.594 -58.106 1.00 88.69 177 GLU A C 1
ATOM 1480 O O . GLU A 1 177 ? 39.291 -7.197 -57.241 1.00 88.69 177 GLU A O 1
ATOM 1485 N N . PHE A 1 178 ? 39.378 -5.618 -58.837 1.00 88.19 178 PHE A N 1
ATOM 1486 C CA . PHE A 1 178 ? 37.970 -5.222 -58.728 1.00 88.19 178 PHE A CA 1
ATOM 1487 C C . PHE A 1 178 ? 37.019 -6.305 -59.256 1.00 88.19 178 PHE A C 1
ATOM 1489 O O . PHE A 1 178 ? 35.931 -6.491 -58.711 1.00 88.19 178 PHE A O 1
ATOM 1496 N N . HIS A 1 179 ? 37.426 -7.032 -60.299 1.00 85.00 179 HIS A N 1
ATOM 1497 C CA . HIS A 1 179 ? 36.642 -8.120 -60.893 1.00 85.00 179 HIS A CA 1
ATOM 1498 C C . HIS A 1 179 ? 37.014 -9.519 -60.373 1.00 85.00 179 HIS A C 1
ATOM 1500 O O . HIS A 1 179 ? 36.351 -10.495 -60.729 1.00 85.00 179 HIS A O 1
ATOM 1506 N N . GLY A 1 180 ? 38.065 -9.621 -59.561 1.00 79.94 180 GLY A N 1
ATOM 1507 C CA . GLY A 1 180 ? 38.612 -10.869 -59.046 1.00 79.94 180 GLY A CA 1
ATOM 1508 C C . GLY A 1 180 ? 37.864 -11.435 -57.839 1.00 79.94 180 GLY A C 1
ATOM 1509 O O . GLY A 1 180 ? 36.981 -10.811 -57.248 1.00 79.94 180 GLY A O 1
ATOM 1510 N N . ASP A 1 181 ? 38.248 -12.651 -57.450 1.00 73.62 181 ASP A N 1
ATOM 1511 C CA . ASP A 1 181 ? 37.711 -13.306 -56.259 1.00 73.62 181 ASP A CA 1
ATOM 1512 C C . ASP A 1 181 ? 38.246 -12.664 -54.970 1.00 73.62 181 ASP A C 1
ATOM 1514 O O . ASP A 1 181 ? 39.442 -12.412 -54.819 1.00 73.62 181 ASP A O 1
ATOM 1518 N N . ILE A 1 182 ? 37.358 -12.482 -53.987 1.00 67.88 182 ILE A N 1
ATOM 1519 C CA . ILE A 1 182 ? 37.711 -11.941 -52.667 1.00 67.88 182 ILE A CA 1
ATOM 1520 C C . ILE A 1 182 ? 38.769 -12.849 -52.007 1.00 67.88 182 ILE A C 1
ATOM 1522 O O . ILE A 1 182 ? 38.493 -14.035 -51.775 1.00 67.88 182 ILE A O 1
ATOM 1526 N N . PRO A 1 183 ? 39.945 -12.325 -51.612 1.00 63.09 183 PRO A N 1
ATOM 1527 C CA . PRO A 1 183 ? 40.975 -13.132 -50.970 1.00 63.09 183 PRO A CA 1
ATOM 1528 C C . PRO A 1 183 ? 40.473 -13.770 -49.668 1.00 63.09 183 PRO A C 1
ATOM 1530 O O . PRO A 1 183 ? 39.851 -13.121 -48.824 1.00 63.09 183 PRO A O 1
ATOM 1533 N N . VAL A 1 184 ? 40.775 -15.054 -49.462 1.00 54.56 184 VAL A N 1
ATOM 1534 C CA . VAL A 1 184 ? 40.330 -15.815 -48.284 1.00 54.56 184 VAL A CA 1
ATOM 1535 C C . VAL A 1 184 ? 40.825 -15.165 -46.981 1.00 54.56 184 VAL A C 1
ATOM 1537 O O . VAL A 1 184 ? 42.024 -15.134 -46.725 1.00 54.56 184 VAL A O 1
ATOM 1540 N N . LYS A 1 185 ? 39.864 -14.674 -46.178 1.00 54.41 185 LYS A N 1
ATOM 1541 C CA . LYS A 1 185 ? 39.775 -14.342 -44.727 1.00 54.41 185 LYS A CA 1
ATOM 1542 C C . LYS A 1 185 ? 40.992 -13.869 -43.896 1.00 54.41 185 LYS A C 1
ATOM 1544 O O . LYS A 1 185 ? 40.757 -13.239 -42.868 1.00 54.41 185 LYS A O 1
ATOM 1549 N N . GLU A 1 186 ? 42.250 -14.119 -44.248 1.00 48.59 186 GLU A N 1
ATOM 1550 C CA . GLU A 1 186 ? 43.408 -13.871 -43.367 1.00 48.59 186 GLU A CA 1
ATOM 1551 C C . GLU A 1 186 ? 44.180 -12.569 -43.643 1.00 48.59 186 GLU A C 1
ATOM 1553 O O . GLU A 1 186 ? 44.895 -12.098 -42.756 1.00 48.59 186 GLU A O 1
ATOM 1558 N N . LYS A 1 187 ? 44.017 -11.938 -44.816 1.00 45.47 187 LYS A N 1
ATOM 1559 C CA . LYS A 1 187 ? 44.848 -10.782 -45.216 1.00 45.47 187 LYS A CA 1
ATOM 1560 C C . LYS A 1 187 ? 44.336 -9.399 -44.783 1.00 45.47 187 LYS A C 1
ATOM 1562 O O . LYS A 1 187 ? 45.129 -8.463 -44.745 1.00 45.47 187 LYS A O 1
ATOM 1567 N N . VAL A 1 188 ? 43.082 -9.251 -44.346 1.00 53.03 188 VAL A N 1
ATOM 1568 C CA . VAL A 1 188 ? 42.479 -7.934 -44.013 1.00 53.03 188 VAL A CA 1
ATOM 1569 C C . VAL A 1 188 ? 42.761 -7.481 -42.563 1.00 53.03 188 VAL A C 1
ATOM 1571 O O . VAL A 1 188 ? 41.943 -6.852 -41.899 1.00 53.03 188 VAL A O 1
ATOM 1574 N N . LYS A 1 189 ? 43.927 -7.840 -42.008 1.00 48.88 189 LYS A N 1
ATOM 1575 C CA . LYS A 1 189 ? 44.263 -7.595 -40.588 1.00 48.88 189 LYS A CA 1
ATOM 1576 C C . LYS A 1 189 ? 44.946 -6.256 -40.300 1.00 48.88 189 LYS A C 1
ATOM 1578 O O . LYS A 1 189 ? 45.127 -5.923 -39.130 1.00 48.88 189 LYS A O 1
ATOM 1583 N N . LYS A 1 190 ? 45.321 -5.469 -41.313 1.00 53.56 190 LYS A N 1
ATOM 1584 C CA . LYS A 1 190 ? 45.924 -4.148 -41.085 1.00 53.56 190 LYS A CA 1
ATOM 1585 C C . LYS A 1 190 ? 44.842 -3.068 -41.066 1.00 53.56 190 LYS A C 1
ATOM 1587 O O . LYS A 1 190 ? 44.322 -2.690 -42.100 1.00 53.56 190 LYS A O 1
ATOM 1592 N N . SER A 1 191 ? 44.554 -2.601 -39.849 1.00 64.75 191 SER A N 1
ATOM 1593 C CA . SER A 1 191 ? 43.681 -1.477 -39.485 1.00 64.75 191 SER A CA 1
ATOM 1594 C C . SER A 1 191 ? 42.178 -1.649 -39.767 1.00 64.75 191 SER A C 1
ATOM 1596 O O . SER A 1 191 ? 41.578 -0.937 -40.561 1.00 64.75 191 SER A O 1
ATOM 1598 N N . LYS A 1 192 ? 41.531 -2.568 -39.033 1.00 74.06 192 LYS A N 1
ATOM 1599 C CA . LYS A 1 192 ? 40.060 -2.719 -38.981 1.00 74.06 192 LYS A CA 1
ATOM 1600 C C . LYS A 1 192 ? 39.321 -1.392 -38.761 1.00 74.06 192 LYS A C 1
ATOM 1602 O O . LYS A 1 192 ? 38.282 -1.173 -39.366 1.00 74.06 192 LYS A O 1
ATOM 1607 N N . GLN A 1 193 ? 39.849 -0.538 -37.887 1.00 80.38 193 GLN A N 1
ATOM 1608 C CA . GLN A 1 193 ? 39.268 0.770 -37.596 1.00 80.38 193 GLN A CA 1
ATOM 1609 C C . GLN A 1 193 ? 39.272 1.672 -38.833 1.00 80.38 193 GLN A C 1
ATOM 1611 O O . GLN A 1 193 ? 38.242 2.227 -39.179 1.00 80.38 193 GLN A O 1
ATOM 1616 N N . PHE A 1 194 ? 40.391 1.718 -39.555 1.00 81.56 194 PHE A N 1
ATOM 1617 C CA . PHE A 1 194 ? 40.539 2.546 -40.749 1.00 81.56 194 PHE A CA 1
ATOM 1618 C C . PHE A 1 194 ? 39.520 2.205 -41.845 1.00 81.56 194 PHE A C 1
ATOM 1620 O O . PHE A 1 194 ? 38.874 3.105 -42.372 1.00 81.56 194 PHE A O 1
ATOM 1627 N N . TYR A 1 195 ? 39.316 0.917 -42.143 1.00 82.88 195 TYR A N 1
ATOM 1628 C CA . TYR A 1 195 ? 38.308 0.514 -43.131 1.00 82.88 195 TYR A CA 1
ATOM 1629 C C . TYR A 1 195 ? 36.882 0.794 -42.661 1.00 82.88 195 TYR A C 1
ATOM 1631 O O . TYR A 1 195 ? 36.051 1.219 -43.455 1.00 82.88 195 TYR A O 1
ATOM 1639 N N . LEU A 1 196 ? 36.585 0.575 -41.376 1.00 85.69 196 LEU A N 1
ATOM 1640 C CA . LEU A 1 196 ? 35.270 0.903 -40.827 1.00 85.69 196 LEU A CA 1
ATOM 1641 C C . LEU A 1 196 ? 34.987 2.398 -40.945 1.00 85.69 196 LEU A C 1
ATOM 1643 O O . LEU A 1 196 ? 33.919 2.762 -41.425 1.00 85.69 196 LEU A O 1
ATOM 1647 N N . ASP A 1 197 ? 35.939 3.245 -40.561 1.00 84.88 197 ASP A N 1
ATOM 1648 C CA . ASP A 1 197 ? 35.793 4.697 -40.632 1.00 84.88 197 ASP A CA 1
ATOM 1649 C C . ASP A 1 197 ? 35.519 5.140 -42.075 1.00 84.88 197 ASP A C 1
ATOM 1651 O O . ASP A 1 197 ? 34.569 5.884 -42.308 1.00 84.88 197 ASP A O 1
ATOM 1655 N N . ALA A 1 198 ? 36.258 4.604 -43.051 1.00 84.31 198 ALA A N 1
ATOM 1656 C CA . ALA A 1 198 ? 36.033 4.882 -44.467 1.00 84.31 198 ALA A CA 1
ATOM 1657 C C . ALA A 1 198 ? 34.622 4.464 -44.933 1.00 84.31 198 ALA A C 1
ATOM 1659 O O . ALA A 1 198 ? 33.881 5.289 -45.472 1.00 84.31 198 ALA A O 1
ATOM 1660 N N . LEU A 1 199 ? 34.183 3.238 -44.618 1.00 87.12 199 LEU A N 1
ATOM 1661 C CA . LEU A 1 199 ? 32.824 2.775 -44.932 1.00 87.12 199 LEU A CA 1
ATOM 1662 C C . LEU A 1 199 ? 31.746 3.640 -44.261 1.00 87.12 199 LEU A C 1
ATOM 1664 O O . LEU A 1 199 ? 30.733 3.961 -44.882 1.00 87.12 199 LEU 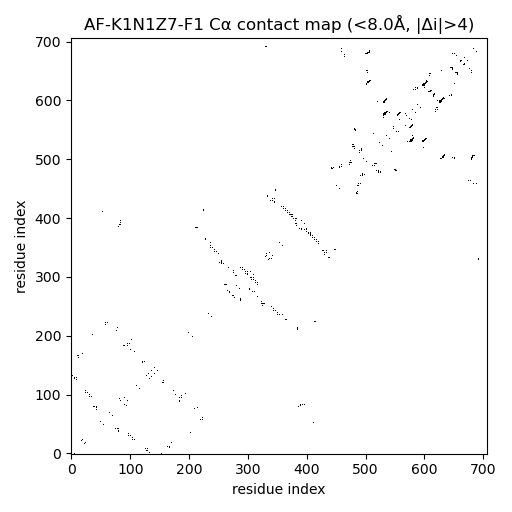A O 1
ATOM 1668 N N . TYR A 1 200 ? 31.943 4.055 -43.009 1.00 87.38 200 TYR A N 1
ATOM 1669 C CA . TYR A 1 200 ? 31.010 4.941 -42.317 1.00 87.38 200 TYR A CA 1
ATOM 1670 C C . TYR A 1 200 ? 30.929 6.317 -42.995 1.00 87.38 200 TYR A C 1
ATOM 1672 O O . TYR A 1 200 ? 29.822 6.827 -43.194 1.00 87.38 200 TYR A O 1
ATOM 1680 N N . GLN A 1 201 ? 32.054 6.879 -43.444 1.00 83.81 201 GLN A N 1
ATOM 1681 C CA . GLN A 1 201 ? 32.067 8.135 -44.205 1.00 83.81 201 GLN A CA 1
ATOM 1682 C C . GLN A 1 201 ? 31.292 8.022 -45.531 1.00 83.81 201 GLN A C 1
ATOM 1684 O O . GLN A 1 201 ? 30.638 8.987 -45.931 1.00 83.81 201 GLN A O 1
ATOM 1689 N N . THR A 1 202 ? 31.261 6.844 -46.176 1.00 80.06 202 THR A N 1
ATOM 1690 C CA . THR A 1 202 ? 30.436 6.640 -47.388 1.00 80.06 202 THR A CA 1
ATOM 1691 C C . THR A 1 202 ? 28.924 6.717 -47.129 1.00 80.06 202 THR A C 1
ATOM 1693 O O . THR A 1 202 ? 28.167 7.064 -48.038 1.00 80.06 202 THR A O 1
ATOM 1696 N N . MET A 1 203 ? 28.466 6.443 -45.898 1.00 76.00 203 MET A N 1
ATOM 1697 C CA . MET A 1 203 ? 27.035 6.403 -45.560 1.00 76.00 203 MET A CA 1
ATOM 1698 C C . MET A 1 203 ? 26.422 7.770 -45.278 1.00 76.00 203 MET A C 1
ATOM 1700 O O . MET A 1 203 ? 25.243 7.983 -45.571 1.00 76.00 203 MET A O 1
ATOM 1704 N N . HIS A 1 204 ? 27.160 8.683 -44.644 1.00 71.31 204 HIS A N 1
ATOM 1705 C CA . HIS A 1 204 ? 26.597 9.977 -44.269 1.00 71.31 204 HIS A CA 1
ATOM 1706 C C . HIS A 1 204 ? 27.675 11.063 -44.152 1.00 71.31 204 HIS A C 1
ATOM 1708 O O . HIS A 1 204 ? 28.632 10.879 -43.405 1.00 71.31 204 HIS A O 1
ATOM 1714 N N . PRO A 1 205 ? 27.474 12.265 -44.727 1.00 68.56 205 PRO A N 1
ATOM 1715 C CA . PRO A 1 205 ? 28.445 13.372 -44.672 1.00 68.56 205 PRO A CA 1
ATOM 1716 C C . PRO A 1 205 ? 28.695 13.957 -43.263 1.00 68.56 205 PRO A C 1
ATOM 1718 O O . PRO A 1 205 ? 29.456 14.905 -43.099 1.00 68.56 205 PRO A O 1
ATOM 1721 N N . HIS A 1 206 ? 28.040 13.418 -42.231 1.00 70.31 206 HIS A N 1
ATOM 1722 C CA . HIS A 1 206 ? 28.166 13.833 -40.826 1.00 70.31 206 HIS A CA 1
ATOM 1723 C C . HIS A 1 206 ? 28.283 12.618 -39.899 1.00 70.31 206 HIS A C 1
ATOM 1725 O O . HIS A 1 206 ? 27.711 12.611 -38.803 1.00 70.31 206 HIS A O 1
ATOM 1731 N N . VAL A 1 207 ? 28.947 11.558 -40.367 1.00 75.56 207 VAL A N 1
ATOM 1732 C CA . VAL A 1 207 ? 28.955 10.276 -39.663 1.00 75.56 207 VAL A CA 1
ATOM 1733 C C . VAL A 1 207 ? 29.561 10.381 -38.265 1.00 75.56 207 VAL A C 1
ATOM 1735 O O . VAL A 1 207 ? 29.023 9.773 -37.350 1.00 75.56 207 VAL A O 1
ATOM 1738 N N . ASP A 1 208 ? 30.546 11.257 -38.048 1.00 77.31 208 ASP A N 1
ATOM 1739 C CA . ASP A 1 208 ? 31.198 11.460 -36.744 1.00 77.31 208 ASP A CA 1
ATOM 1740 C C . ASP A 1 208 ? 30.203 11.769 -35.618 1.00 77.31 208 ASP A C 1
ATOM 1742 O O . ASP A 1 208 ? 30.353 11.308 -34.485 1.00 77.31 208 ASP A O 1
ATOM 1746 N N . ARG A 1 209 ? 29.130 12.516 -35.926 1.00 78.06 209 ARG A N 1
ATOM 1747 C CA . ARG A 1 209 ? 28.052 12.730 -34.956 1.00 78.06 209 ARG A CA 1
ATOM 1748 C C . ARG A 1 209 ? 27.313 11.429 -34.709 1.00 78.06 209 ARG A C 1
ATOM 1750 O O . ARG A 1 209 ? 27.196 11.039 -33.557 1.00 78.06 209 ARG A O 1
ATOM 1757 N N . LEU A 1 210 ? 26.852 10.743 -35.750 1.00 76.44 210 LEU A N 1
ATOM 1758 C CA . LEU A 1 210 ? 26.091 9.498 -35.613 1.00 76.44 210 LEU A CA 1
ATOM 1759 C C . LEU A 1 210 ? 26.861 8.445 -34.805 1.00 76.44 210 LEU A C 1
ATOM 1761 O O . LEU A 1 210 ? 26.297 7.912 -33.857 1.00 76.44 210 LEU A O 1
ATOM 1765 N N . LEU A 1 211 ? 28.156 8.245 -35.075 1.00 81.88 211 LEU A N 1
ATOM 1766 C CA . LEU A 1 211 ? 29.009 7.258 -34.391 1.00 81.88 211 LEU A CA 1
ATOM 1767 C C . LEU A 1 211 ? 29.104 7.445 -32.872 1.00 81.88 211 LEU A C 1
ATOM 1769 O O . LEU A 1 211 ? 29.415 6.491 -32.171 1.00 81.88 211 LEU A O 1
ATOM 1773 N N . SER A 1 212 ? 28.805 8.640 -32.358 1.00 78.94 212 SER A N 1
ATOM 1774 C CA . SER A 1 212 ? 28.825 8.942 -30.919 1.00 78.94 212 SER A CA 1
ATOM 1775 C C . SER A 1 212 ? 27.465 8.804 -30.220 1.00 78.94 212 SER A C 1
ATOM 1777 O O . SER A 1 212 ? 27.391 8.927 -28.997 1.00 78.94 212 SER A O 1
ATOM 1779 N N . HIS A 1 213 ? 26.380 8.550 -30.961 1.00 78.19 213 HIS A N 1
ATOM 1780 C CA . HIS A 1 213 ? 25.042 8.426 -30.383 1.00 78.19 213 HIS A CA 1
ATOM 1781 C C . HIS A 1 213 ? 24.705 6.964 -30.082 1.00 78.19 213 HIS A C 1
ATOM 1783 O O . HIS A 1 213 ? 24.933 6.058 -30.883 1.00 78.19 213 HIS A O 1
ATOM 1789 N N . GLY A 1 214 ? 24.132 6.738 -28.899 1.00 80.50 214 GLY A N 1
ATOM 1790 C CA . GLY A 1 214 ? 23.575 5.443 -28.528 1.00 80.50 214 GLY A CA 1
ATOM 1791 C C . GLY A 1 214 ? 22.303 5.111 -29.312 1.00 80.50 214 GLY A C 1
ATOM 1792 O O . GLY A 1 214 ? 21.784 5.911 -30.089 1.00 80.50 214 GLY A O 1
ATOM 1793 N N . ASP A 1 215 ? 21.771 3.919 -29.065 1.00 88.12 215 ASP A N 1
ATOM 1794 C CA . ASP A 1 215 ? 20.544 3.441 -29.699 1.00 88.12 215 ASP A CA 1
ATOM 1795 C C . ASP A 1 215 ? 19.355 4.388 -29.428 1.00 88.12 215 ASP A C 1
ATOM 1797 O O . ASP A 1 215 ? 18.947 4.634 -28.282 1.00 88.12 215 ASP A O 1
ATOM 1801 N N . VAL A 1 216 ? 18.794 4.922 -30.513 1.00 88.06 216 VAL A N 1
ATOM 1802 C CA . VAL A 1 216 ? 17.695 5.890 -30.480 1.00 88.06 216 VAL A CA 1
ATOM 1803 C C . VAL A 1 216 ? 16.417 5.267 -29.916 1.00 88.06 216 VAL A C 1
ATOM 1805 O O . VAL A 1 216 ? 15.714 5.918 -29.141 1.00 88.06 216 VAL A O 1
ATOM 1808 N N . PHE A 1 217 ? 16.128 4.007 -30.248 1.00 90.88 217 PHE A N 1
ATOM 1809 C CA . PHE A 1 217 ? 14.931 3.321 -29.770 1.00 90.88 217 PHE A CA 1
ATOM 1810 C C . PHE A 1 217 ? 15.005 3.076 -28.261 1.00 90.88 217 PHE A C 1
ATOM 1812 O O . PHE A 1 217 ? 14.070 3.421 -27.538 1.00 90.88 217 PHE A O 1
ATOM 1819 N N . ILE A 1 218 ? 16.145 2.578 -27.763 1.00 91.81 218 ILE A N 1
ATOM 1820 C CA . ILE A 1 218 ? 16.380 2.425 -26.317 1.00 91.81 218 ILE A CA 1
ATOM 1821 C C . ILE A 1 218 ? 16.209 3.770 -25.608 1.00 91.81 218 ILE A C 1
ATOM 1823 O O . ILE A 1 218 ? 15.568 3.837 -24.562 1.00 91.81 218 ILE A O 1
ATOM 1827 N N . THR A 1 219 ? 16.739 4.853 -26.179 1.00 90.94 219 THR A N 1
ATOM 1828 C CA . THR A 1 219 ? 16.586 6.197 -25.606 1.00 90.94 219 THR A CA 1
ATOM 1829 C C . THR A 1 219 ? 15.113 6.591 -25.450 1.00 90.94 219 THR A C 1
ATOM 1831 O O . THR A 1 219 ? 14.713 7.082 -24.392 1.00 90.94 219 THR A O 1
ATOM 1834 N N . TRP A 1 220 ? 14.279 6.343 -26.463 1.00 91.06 220 TRP A N 1
ATOM 1835 C CA . TRP A 1 220 ? 12.842 6.623 -26.392 1.00 91.06 220 TRP A CA 1
ATOM 1836 C C . TRP A 1 220 ? 12.124 5.771 -25.346 1.00 91.06 220 TRP A C 1
ATOM 1838 O O . TRP A 1 220 ? 11.389 6.321 -24.524 1.00 91.06 220 TRP A O 1
ATOM 1848 N N . VAL A 1 221 ? 12.396 4.464 -25.320 1.00 93.56 221 VAL A N 1
ATOM 1849 C CA . VAL A 1 221 ? 11.846 3.537 -24.319 1.00 93.56 221 VAL A CA 1
ATOM 1850 C C . VAL A 1 221 ? 12.199 3.999 -22.903 1.00 93.56 221 VAL A C 1
ATOM 1852 O O . VAL A 1 221 ? 11.328 4.099 -22.040 1.00 93.56 221 VAL A O 1
ATOM 1855 N N . LEU A 1 222 ? 13.465 4.350 -22.657 1.00 94.56 222 LEU A N 1
ATOM 1856 C CA . LEU A 1 222 ? 13.914 4.845 -21.355 1.00 94.56 222 LEU A CA 1
ATOM 1857 C C . LEU A 1 222 ? 13.198 6.136 -20.952 1.00 94.56 222 LEU A C 1
ATOM 1859 O O . LEU A 1 222 ? 12.819 6.272 -19.792 1.00 94.56 222 LEU A O 1
ATOM 1863 N N . ASN A 1 223 ? 12.982 7.068 -21.881 1.00 92.94 223 ASN A N 1
ATOM 1864 C CA . ASN A 1 223 ? 12.260 8.309 -21.595 1.00 92.94 223 ASN A CA 1
ATOM 1865 C C . ASN A 1 223 ? 10.808 8.049 -21.174 1.00 92.94 223 ASN A C 1
ATOM 1867 O O . ASN A 1 223 ? 10.350 8.632 -20.190 1.00 92.94 223 ASN A O 1
ATOM 1871 N N . GLN A 1 224 ? 10.102 7.150 -21.863 1.00 92.12 224 GLN A N 1
ATOM 1872 C CA . GLN A 1 224 ? 8.723 6.801 -21.508 1.00 92.12 224 GLN A CA 1
ATOM 1873 C C . GLN A 1 224 ? 8.648 6.061 -20.164 1.00 92.12 224 GLN A C 1
ATOM 1875 O O . GLN A 1 224 ? 7.862 6.434 -19.290 1.00 92.12 224 GLN A O 1
ATOM 1880 N N . VAL A 1 225 ? 9.525 5.077 -19.942 1.00 95.31 225 VAL A N 1
ATOM 1881 C CA . VAL A 1 225 ? 9.642 4.374 -18.655 1.00 95.31 225 VAL A CA 1
ATOM 1882 C C . VAL A 1 225 ? 9.949 5.351 -17.515 1.00 95.31 225 VAL A C 1
ATOM 1884 O O . VAL A 1 225 ? 9.336 5.278 -16.447 1.00 95.31 225 VAL A O 1
ATOM 1887 N N . ASN A 1 226 ? 10.866 6.297 -17.730 1.00 94.94 226 ASN A N 1
ATOM 1888 C CA . ASN A 1 226 ? 11.220 7.307 -16.736 1.00 94.94 226 ASN A CA 1
ATOM 1889 C C . ASN A 1 226 ? 10.034 8.208 -16.382 1.00 94.94 226 ASN A C 1
ATOM 1891 O O . ASN A 1 226 ? 9.894 8.563 -15.213 1.00 94.94 226 ASN A O 1
ATOM 1895 N N . ALA A 1 227 ? 9.166 8.542 -17.340 1.00 91.94 227 ALA A N 1
ATOM 1896 C CA . ALA A 1 227 ? 7.953 9.311 -17.074 1.00 91.94 227 ALA A CA 1
ATOM 1897 C C . ALA A 1 227 ? 6.993 8.555 -16.137 1.00 91.94 227 ALA A C 1
ATOM 1899 O O . ALA A 1 227 ? 6.553 9.115 -15.132 1.00 91.94 227 ALA A O 1
ATOM 1900 N N . ILE A 1 228 ? 6.749 7.262 -16.395 1.00 92.44 228 ILE A N 1
ATOM 1901 C CA . ILE A 1 228 ? 5.914 6.399 -15.535 1.00 92.44 228 ILE A CA 1
ATOM 1902 C C . ILE A 1 228 ? 6.497 6.325 -14.117 1.00 92.44 228 ILE A C 1
ATOM 1904 O O . ILE A 1 228 ? 5.795 6.513 -13.122 1.00 92.44 228 ILE A O 1
ATOM 1908 N N . VAL A 1 229 ? 7.805 6.082 -14.007 1.00 93.75 229 VAL A N 1
ATOM 1909 C CA . VAL A 1 229 ? 8.488 5.964 -12.711 1.00 93.75 229 VAL A CA 1
ATOM 1910 C C . VAL A 1 229 ? 8.537 7.302 -11.972 1.00 93.75 229 VAL A C 1
ATOM 1912 O O . VAL A 1 229 ? 8.444 7.317 -10.745 1.00 93.75 229 VAL A O 1
ATOM 1915 N N . SER A 1 230 ? 8.672 8.424 -12.682 1.00 92.12 230 SER A N 1
ATOM 1916 C CA . SER A 1 230 ? 8.605 9.760 -12.082 1.00 92.12 230 SER A CA 1
ATOM 1917 C C . SER A 1 230 ? 7.236 10.006 -11.461 1.00 92.12 230 SER A C 1
ATOM 1919 O O . SER A 1 230 ? 7.161 10.439 -10.316 1.00 92.12 230 SER A O 1
ATOM 1921 N N . ASN A 1 231 ? 6.166 9.633 -12.165 1.00 90.38 231 ASN A N 1
ATOM 1922 C CA . ASN A 1 231 ? 4.805 9.747 -11.656 1.00 90.38 231 ASN A CA 1
ATOM 1923 C C . ASN A 1 231 ? 4.617 8.905 -10.378 1.00 90.38 231 ASN A C 1
ATOM 1925 O O . ASN A 1 231 ? 4.156 9.404 -9.357 1.00 90.38 231 ASN A O 1
ATOM 1929 N N . LEU A 1 232 ? 5.125 7.667 -10.353 1.00 91.19 232 LEU A N 1
ATOM 1930 C CA . LEU A 1 232 ? 5.115 6.825 -9.146 1.00 91.19 232 LEU A CA 1
ATOM 1931 C C . LEU A 1 232 ? 5.894 7.407 -7.956 1.00 91.19 232 LEU A C 1
ATOM 1933 O O . LEU A 1 232 ? 5.539 7.145 -6.806 1.00 91.19 232 LEU A O 1
ATOM 1937 N N . LYS A 1 233 ? 6.958 8.182 -8.186 1.00 89.12 233 LYS A N 1
ATOM 1938 C CA . LYS A 1 233 ? 7.697 8.842 -7.092 1.00 89.12 233 LYS A CA 1
ATOM 1939 C C . LYS A 1 233 ? 6.876 9.932 -6.402 1.00 89.12 233 LYS A C 1
ATOM 1941 O O . LYS A 1 233 ? 7.188 10.274 -5.264 1.00 89.12 233 LYS A O 1
ATOM 1946 N N . GLU A 1 234 ? 5.849 10.450 -7.064 1.00 88.06 234 GLU A N 1
ATOM 1947 C CA . GLU A 1 234 ? 4.965 11.495 -6.540 1.00 88.06 234 GLU A CA 1
ATOM 1948 C C . GLU A 1 234 ? 3.610 10.931 -6.096 1.00 88.06 234 GLU A C 1
ATOM 1950 O O . GLU A 1 234 ? 3.032 11.378 -5.100 1.00 88.06 234 GLU A O 1
ATOM 1955 N N . HIS A 1 235 ? 3.112 9.925 -6.814 1.00 89.19 235 HIS A N 1
ATOM 1956 C CA . HIS A 1 235 ? 1.745 9.424 -6.733 1.00 89.19 235 HIS A CA 1
ATOM 1957 C C . HIS A 1 235 ? 1.731 7.900 -6.614 1.00 89.19 235 HIS A C 1
ATOM 1959 O O . HIS A 1 235 ? 1.302 7.182 -7.513 1.00 89.19 235 HIS A O 1
ATOM 1965 N N . SER A 1 236 ? 2.217 7.397 -5.478 1.00 91.38 236 SER A N 1
ATOM 1966 C CA . SER A 1 236 ? 2.154 5.972 -5.150 1.00 91.38 236 SER A CA 1
ATOM 1967 C C . SER A 1 236 ? 1.801 5.719 -3.696 1.00 91.38 236 SER A C 1
ATOM 1969 O O . SER A 1 236 ? 1.962 6.586 -2.828 1.00 91.38 236 SER A O 1
ATOM 1971 N N . TYR A 1 237 ? 1.346 4.502 -3.398 1.00 92.25 237 TYR A N 1
ATOM 1972 C CA . TYR A 1 237 ? 1.003 4.129 -2.028 1.00 92.25 237 TYR A CA 1
ATOM 1973 C C . TYR A 1 237 ? 2.131 4.399 -1.011 1.00 92.25 237 TYR A C 1
ATOM 1975 O O . TYR A 1 237 ? 1.831 4.996 0.027 1.00 92.25 237 TYR A O 1
ATOM 1983 N N . PRO A 1 238 ? 3.409 4.023 -1.250 1.00 91.38 238 PRO A N 1
ATOM 1984 C CA 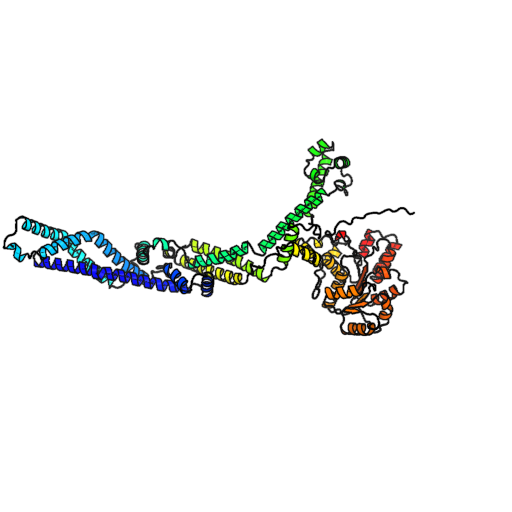. PRO A 1 238 ? 4.492 4.309 -0.309 1.00 91.38 238 PRO A CA 1
ATOM 1985 C C . PRO A 1 238 ? 4.636 5.798 0.011 1.00 91.38 238 PRO A C 1
ATOM 1987 O O . PRO A 1 238 ? 4.854 6.142 1.170 1.00 91.38 238 PRO A O 1
ATOM 1990 N N . VAL A 1 239 ? 4.453 6.671 -0.986 1.00 92.62 239 VAL A N 1
ATOM 1991 C CA . VAL A 1 239 ? 4.561 8.128 -0.829 1.00 92.62 239 VAL A CA 1
ATOM 1992 C C . VAL A 1 239 ? 3.455 8.648 0.084 1.00 92.62 239 VAL A C 1
ATOM 1994 O O . VAL A 1 239 ? 3.736 9.301 1.090 1.00 92.62 239 VAL A O 1
ATOM 1997 N N . TYR A 1 240 ? 2.195 8.314 -0.204 1.00 93.94 240 TYR A N 1
ATOM 1998 C CA . TYR A 1 240 ? 1.063 8.750 0.620 1.00 93.94 240 TYR A CA 1
ATOM 1999 C C . TYR A 1 240 ? 1.107 8.161 2.030 1.00 93.94 240 TYR A C 1
ATOM 2001 O O . TYR A 1 240 ? 0.815 8.849 3.009 1.00 93.94 240 TYR A O 1
ATOM 2009 N N . HIS A 1 241 ? 1.513 6.899 2.150 1.00 93.62 241 HIS A N 1
ATOM 2010 C CA . HIS A 1 241 ? 1.671 6.231 3.433 1.00 93.62 241 HIS A CA 1
ATOM 2011 C C . HIS A 1 241 ? 2.775 6.883 4.278 1.00 93.62 241 HIS A C 1
ATOM 2013 O O . HIS A 1 241 ? 2.596 7.103 5.476 1.00 93.62 241 HIS A O 1
ATOM 2019 N N . GLU A 1 242 ? 3.901 7.256 3.667 1.00 94.56 242 GLU A N 1
ATOM 2020 C CA . GLU A 1 242 ? 4.964 7.985 4.353 1.00 94.56 242 GLU A CA 1
ATOM 2021 C C . GLU A 1 242 ? 4.503 9.385 4.783 1.00 94.56 242 GLU A C 1
ATOM 2023 O O . GLU A 1 242 ? 4.724 9.778 5.930 1.00 94.56 242 GLU A O 1
ATOM 2028 N N . GLN A 1 243 ? 3.809 10.123 3.911 1.00 95.12 243 GLN A N 1
ATOM 2029 C CA . GLN A 1 243 ? 3.215 11.421 4.256 1.00 95.12 243 GLN A CA 1
ATOM 2030 C C . GLN A 1 243 ? 2.244 11.304 5.440 1.00 95.12 243 GLN A C 1
ATOM 2032 O O . GLN A 1 243 ? 2.294 12.118 6.365 1.00 95.12 243 GLN A O 1
ATOM 2037 N N . MET A 1 244 ? 1.404 10.266 5.450 1.00 95.62 244 MET A N 1
ATOM 2038 C CA . MET A 1 244 ? 0.479 9.967 6.543 1.00 95.62 244 MET A CA 1
ATOM 2039 C C . MET A 1 244 ? 1.225 9.741 7.865 1.00 95.62 244 MET A C 1
ATOM 2041 O O . MET A 1 244 ? 0.872 10.351 8.874 1.00 95.62 244 MET A O 1
ATOM 2045 N N . ILE A 1 245 ? 2.274 8.908 7.866 1.00 94.00 245 ILE A N 1
ATOM 2046 C CA . ILE A 1 245 ? 3.093 8.642 9.060 1.00 94.00 245 ILE A CA 1
ATOM 2047 C C . ILE A 1 245 ? 3.806 9.912 9.532 1.00 94.00 245 ILE A C 1
ATOM 2049 O O . ILE A 1 245 ? 3.827 10.204 10.729 1.00 94.00 245 ILE A O 1
ATOM 2053 N N . ARG A 1 246 ? 4.370 10.701 8.612 1.00 95.25 246 ARG A N 1
ATOM 2054 C CA . ARG A 1 246 ? 5.024 11.974 8.948 1.00 95.25 246 ARG A CA 1
ATOM 2055 C C . ARG A 1 246 ? 4.046 12.943 9.619 1.00 95.25 246 ARG A C 1
ATOM 2057 O O . ARG A 1 246 ? 4.396 13.532 10.641 1.00 95.25 246 ARG A O 1
ATOM 2064 N N . LEU A 1 247 ? 2.821 13.068 9.099 1.00 95.12 247 LEU A N 1
ATOM 2065 C CA . LEU A 1 247 ? 1.773 13.882 9.722 1.00 95.12 247 LEU A CA 1
ATOM 2066 C C . LEU A 1 247 ? 1.353 13.338 11.090 1.00 95.12 247 LEU A C 1
ATOM 2068 O O . LEU A 1 247 ? 1.208 14.124 12.022 1.00 95.12 247 LEU A O 1
ATOM 2072 N N . TRP A 1 248 ? 1.210 12.019 11.243 1.00 93.69 248 TRP A N 1
ATOM 2073 C CA . TRP A 1 248 ? 0.928 11.407 12.544 1.00 93.69 248 TRP A CA 1
ATOM 2074 C C . TRP A 1 248 ? 1.990 11.773 13.585 1.00 93.69 248 TRP A C 1
ATOM 2076 O O . TRP A 1 248 ? 1.661 12.276 14.656 1.00 93.69 248 TRP A O 1
ATOM 2086 N N . ASN A 1 249 ? 3.269 11.599 13.244 1.00 92.25 249 ASN A N 1
ATOM 2087 C CA . ASN A 1 249 ? 4.383 11.913 14.138 1.00 92.25 249 ASN A CA 1
ATOM 2088 C C . ASN A 1 249 ? 4.435 13.406 14.491 1.00 92.25 249 ASN A C 1
ATOM 2090 O O . ASN A 1 249 ? 4.761 13.764 15.623 1.00 92.25 249 ASN A O 1
ATOM 2094 N N . LYS A 1 250 ? 4.096 14.288 13.541 1.00 94.69 250 LYS A N 1
ATOM 2095 C CA . LYS A 1 250 ? 3.967 15.728 13.798 1.00 94.69 250 LYS A CA 1
ATOM 2096 C C . LYS A 1 250 ? 2.865 16.005 14.824 1.00 94.69 250 LYS A C 1
ATOM 2098 O O . LYS A 1 250 ? 3.129 16.641 15.840 1.00 94.69 250 LYS A O 1
ATOM 2103 N N . LEU A 1 251 ? 1.663 15.476 14.593 1.00 92.56 251 LEU A N 1
ATOM 2104 C CA . LEU A 1 251 ? 0.524 15.638 15.500 1.00 92.56 251 LEU A CA 1
ATOM 2105 C C . LEU A 1 251 ? 0.814 15.052 16.889 1.00 92.56 251 LEU A C 1
ATOM 2107 O O . LEU A 1 251 ? 0.399 15.621 17.896 1.00 92.56 251 LEU A O 1
ATOM 2111 N N . GLN A 1 252 ? 1.537 13.930 16.957 1.00 90.25 252 GLN A N 1
ATOM 2112 C CA . GLN A 1 252 ? 1.939 13.306 18.215 1.00 90.25 252 GLN A CA 1
ATOM 2113 C C . GLN A 1 252 ? 2.869 14.215 19.019 1.00 90.25 252 GLN A C 1
ATOM 2115 O O . GLN A 1 252 ? 2.644 14.402 20.212 1.00 90.25 252 GLN A O 1
ATOM 2120 N N . LYS A 1 253 ? 3.869 14.828 18.372 1.00 91.06 253 LYS A N 1
ATOM 2121 C CA . LYS A 1 253 ? 4.755 15.806 19.019 1.00 91.06 253 LYS A CA 1
ATOM 2122 C C . LYS A 1 253 ? 3.979 17.019 19.532 1.00 91.06 253 LYS A C 1
ATOM 2124 O O . LYS A 1 253 ? 4.177 17.419 20.672 1.00 91.06 253 LYS A O 1
ATOM 2129 N N . GLU A 1 254 ? 3.064 17.563 18.729 1.00 91.25 254 GLU A N 1
ATOM 2130 C CA . GLU A 1 254 ? 2.209 18.685 19.144 1.00 91.25 254 GLU A CA 1
ATOM 2131 C C . GLU A 1 254 ? 1.339 18.334 20.358 1.00 91.25 254 GLU A C 1
ATOM 2133 O O . GLU A 1 254 ? 1.148 19.162 21.251 1.00 91.25 254 GLU A O 1
ATOM 2138 N N . GLN A 1 255 ? 0.805 17.111 20.403 1.00 88.38 255 GLN A N 1
ATOM 2139 C CA . GLN A 1 255 ? 0.036 16.640 21.547 1.00 88.38 255 GLN A CA 1
ATOM 2140 C C . GLN A 1 255 ? 0.926 16.432 22.778 1.00 88.38 255 GLN A C 1
ATOM 2142 O O . GLN A 1 255 ? 0.551 16.879 23.856 1.00 88.38 255 GLN A O 1
ATOM 2147 N N . ALA A 1 256 ? 2.115 15.844 22.620 1.00 87.44 256 ALA A N 1
ATOM 2148 C CA . ALA A 1 256 ? 3.072 15.659 23.708 1.00 87.44 256 ALA A CA 1
ATOM 2149 C C . ALA A 1 256 ? 3.413 16.986 24.390 1.00 87.44 256 ALA A C 1
ATOM 2151 O O . ALA A 1 256 ? 3.385 17.072 25.614 1.00 87.44 256 ALA A O 1
ATOM 2152 N N . THR A 1 257 ? 3.663 18.044 23.612 1.00 90.00 257 THR A N 1
ATOM 2153 C CA . THR A 1 257 ? 3.927 19.383 24.157 1.00 90.00 257 THR A CA 1
ATOM 2154 C C . THR A 1 257 ? 2.763 19.887 25.012 1.00 90.00 257 THR A C 1
ATOM 2156 O O . THR A 1 257 ? 2.987 20.423 26.094 1.00 90.00 257 THR A O 1
ATOM 2159 N N . LYS A 1 258 ? 1.514 19.678 24.575 1.00 85.69 258 LYS A N 1
ATOM 2160 C CA . LYS A 1 258 ? 0.323 20.060 25.354 1.00 85.69 258 LYS A CA 1
ATOM 2161 C C . LYS A 1 258 ? 0.176 19.227 26.624 1.00 85.69 258 LYS A C 1
ATOM 2163 O O . LYS A 1 258 ? -0.122 19.781 27.679 1.00 85.69 258 LYS A O 1
ATOM 2168 N N . ASP A 1 259 ? 0.395 17.920 26.524 1.00 81.06 259 ASP A N 1
ATOM 2169 C CA . ASP A 1 259 ? 0.279 16.998 27.651 1.00 81.06 259 ASP A CA 1
ATOM 2170 C C . ASP A 1 259 ? 1.321 17.335 28.729 1.00 81.06 259 ASP A C 1
ATOM 2172 O O . ASP A 1 259 ? 0.961 17.457 29.899 1.00 81.06 259 ASP A O 1
ATOM 2176 N N . ILE A 1 260 ? 2.573 17.597 28.326 1.00 85.56 260 ILE A N 1
ATOM 2177 C CA . ILE A 1 260 ? 3.671 18.040 29.202 1.00 85.56 260 ILE A CA 1
ATOM 2178 C C . ILE A 1 260 ? 3.343 19.381 29.863 1.00 85.56 260 ILE A C 1
ATOM 2180 O O . ILE A 1 260 ? 3.463 19.496 31.080 1.00 85.56 260 ILE A O 1
ATOM 2184 N N . ALA A 1 261 ? 2.884 20.373 29.093 1.00 83.25 261 ALA A N 1
ATOM 2185 C CA . ALA A 1 261 ? 2.534 21.692 29.625 1.00 83.25 261 ALA A CA 1
ATOM 2186 C C . ALA A 1 261 ? 1.365 21.636 30.625 1.00 83.25 261 ALA A C 1
ATOM 2188 O O . ALA A 1 261 ? 1.300 22.428 31.560 1.00 83.25 261 ALA A O 1
ATOM 2189 N N . SER A 1 262 ? 0.440 20.688 30.447 1.00 78.75 262 SER A N 1
ATOM 2190 C CA . SER A 1 262 ? -0.703 20.491 31.346 1.00 78.75 262 SER A CA 1
ATOM 2191 C C . SER A 1 262 ? -0.413 19.590 32.554 1.00 78.75 262 SER A C 1
ATOM 2193 O O . SER A 1 262 ? -1.277 19.435 33.422 1.00 78.75 262 SER A O 1
ATOM 2195 N N . TYR A 1 263 ? 0.769 18.966 32.614 1.00 80.38 263 TYR A N 1
ATOM 2196 C CA . TYR A 1 263 ? 1.117 18.028 33.674 1.00 80.38 263 TYR A CA 1
ATOM 2197 C C . TYR A 1 263 ? 1.403 18.765 34.985 1.00 80.38 263 TYR A C 1
ATOM 2199 O O . TYR A 1 263 ? 2.308 19.593 35.073 1.00 80.38 263 TYR A O 1
ATOM 2207 N N . SER A 1 264 ? 0.664 18.420 36.042 1.00 82.25 264 SER A N 1
ATOM 2208 C CA . SER A 1 264 ? 0.920 18.977 37.370 1.00 82.25 264 SER A CA 1
ATOM 2209 C C . SER A 1 264 ? 2.155 18.331 37.991 1.00 82.25 264 SER A C 1
ATOM 2211 O O . SER A 1 264 ? 2.146 17.135 38.290 1.00 82.25 264 SER A O 1
ATOM 2213 N N . ILE A 1 265 ? 3.195 19.128 38.258 1.00 84.44 265 ILE A N 1
ATOM 2214 C CA . ILE A 1 265 ? 4.425 18.653 38.912 1.00 84.44 265 ILE A CA 1
ATOM 2215 C C . ILE A 1 265 ? 4.165 18.043 40.297 1.00 84.44 265 ILE A C 1
ATOM 2217 O O . ILE A 1 265 ? 4.917 17.173 40.708 1.00 84.44 265 ILE A O 1
ATOM 2221 N N . ARG A 1 266 ? 3.041 18.366 40.957 1.00 80.06 266 ARG A N 1
ATOM 2222 C CA . ARG A 1 266 ? 2.575 17.705 42.197 1.00 80.06 266 ARG A CA 1
ATOM 2223 C C . ARG A 1 266 ? 2.452 16.187 42.080 1.00 80.06 266 ARG A C 1
ATOM 2225 O O . ARG A 1 266 ? 2.510 15.486 43.080 1.00 80.06 266 ARG A O 1
ATOM 2232 N N . LEU A 1 267 ? 2.222 15.678 40.871 1.00 79.44 267 LEU A N 1
ATOM 2233 C CA . LEU A 1 267 ? 2.072 14.247 40.615 1.00 79.44 267 LEU A CA 1
ATOM 2234 C C . LEU A 1 267 ? 3.422 13.524 40.483 1.00 79.44 267 LEU A C 1
ATOM 2236 O O . LEU A 1 267 ? 3.443 12.288 40.453 1.00 79.44 267 LEU A O 1
ATOM 2240 N N . LEU A 1 268 ? 4.542 14.256 40.383 1.00 79.56 268 LEU A N 1
ATOM 2241 C CA . LEU A 1 268 ? 5.885 13.669 40.406 1.00 79.56 268 LEU A CA 1
ATOM 2242 C C . LEU A 1 268 ? 6.093 12.933 41.732 1.00 79.56 268 LEU A C 1
ATOM 2244 O O . LEU A 1 268 ? 5.854 13.482 42.800 1.00 79.56 268 LEU A O 1
ATOM 2248 N N . GLY A 1 269 ? 6.502 11.665 41.653 1.00 68.31 269 GLY A N 1
ATOM 2249 C CA . GLY A 1 269 ? 6.790 10.866 42.845 1.00 68.31 269 GLY A CA 1
ATOM 2250 C C . GLY A 1 269 ? 5.573 10.408 43.653 1.00 68.31 269 GLY A C 1
ATOM 2251 O O . GLY A 1 269 ? 5.755 9.835 44.717 1.00 68.31 269 GLY A O 1
ATOM 2252 N N . SER A 1 270 ? 4.344 10.569 43.145 1.00 65.50 270 SER A N 1
ATOM 2253 C CA . SER A 1 270 ? 3.090 10.160 43.818 1.00 65.50 270 SER A CA 1
ATOM 2254 C C . SER A 1 270 ? 3.029 8.695 44.296 1.00 65.50 270 SER A C 1
ATOM 2256 O O . SER A 1 270 ? 2.212 8.368 45.151 1.00 65.50 270 SER A O 1
ATOM 2258 N N . ASN A 1 271 ? 3.905 7.825 43.785 1.00 62.22 271 ASN A N 1
ATOM 2259 C CA . ASN A 1 271 ? 4.013 6.411 44.160 1.00 62.22 271 ASN A CA 1
ATOM 2260 C C . ASN A 1 271 ? 5.329 6.069 44.892 1.00 62.22 271 ASN A C 1
ATOM 2262 O O . ASN A 1 271 ? 5.650 4.890 45.034 1.00 62.22 271 ASN A O 1
ATOM 2266 N N . GLU A 1 272 ? 6.117 7.064 45.307 1.00 76.12 272 GLU A N 1
ATOM 2267 C CA . GLU A 1 272 ? 7.427 6.875 45.937 1.00 76.12 272 GLU A CA 1
ATOM 2268 C C . GLU A 1 272 ? 7.410 7.388 47.387 1.00 76.12 272 GLU A C 1
ATOM 2270 O O . GLU A 1 272 ? 7.357 8.600 47.615 1.00 76.12 272 GLU A O 1
ATOM 2275 N N . PRO A 1 273 ? 7.462 6.492 48.393 1.00 61.81 273 PRO A N 1
ATOM 2276 C CA . PRO A 1 273 ? 7.625 6.913 49.777 1.00 61.81 273 PRO A CA 1
ATOM 2277 C C . PRO A 1 273 ? 9.013 7.558 49.914 1.00 61.81 273 PRO A C 1
ATOM 2279 O O . PRO A 1 273 ? 10.018 6.907 49.636 1.00 61.81 273 PRO A O 1
ATOM 2282 N N . ASN A 1 274 ? 9.061 8.829 50.328 1.00 79.00 274 ASN A N 1
ATOM 2283 C CA . ASN A 1 274 ? 10.255 9.694 50.418 1.00 79.00 274 ASN A CA 1
ATOM 2284 C C . ASN A 1 274 ? 10.662 10.435 49.127 1.00 79.00 274 ASN A C 1
ATOM 2286 O O . ASN A 1 274 ? 11.850 10.704 48.920 1.00 79.00 274 ASN A O 1
ATOM 2290 N N . PHE A 1 275 ? 9.707 10.791 48.263 1.00 86.50 275 PHE A N 1
ATOM 2291 C CA . PHE A 1 275 ? 9.979 11.750 47.190 1.00 86.50 275 PHE A CA 1
ATOM 2292 C C . PHE A 1 275 ? 10.184 13.180 47.746 1.00 86.50 275 PHE A C 1
ATOM 2294 O O . PHE A 1 275 ? 9.497 13.547 48.703 1.00 86.50 275 PHE A O 1
ATOM 2301 N N . PRO A 1 276 ? 11.102 13.990 47.177 1.00 88.75 276 PRO A N 1
ATOM 2302 C CA . PRO A 1 276 ? 11.344 15.363 47.631 1.00 88.75 276 PRO A CA 1
ATOM 2303 C C . PRO A 1 276 ? 10.095 16.258 47.614 1.00 88.75 276 PRO A C 1
ATOM 2305 O O . PRO A 1 276 ? 9.237 16.114 46.741 1.00 88.75 276 PRO A O 1
ATOM 2308 N N . ASN A 1 277 ? 10.015 17.215 48.548 1.00 84.88 277 ASN A N 1
ATOM 2309 C CA . ASN A 1 277 ? 8.935 18.206 48.577 1.00 84.88 277 ASN A CA 1
ATOM 2310 C C . ASN A 1 277 ? 9.076 19.190 47.395 1.00 84.88 277 ASN A C 1
ATOM 2312 O O . ASN A 1 277 ? 10.164 19.693 47.126 1.00 84.88 277 ASN A O 1
ATOM 2316 N N . LEU A 1 278 ? 7.967 19.458 46.701 1.00 87.00 278 LEU A N 1
ATOM 2317 C CA . LEU A 1 278 ? 7.884 20.320 45.520 1.00 87.00 278 LEU A CA 1
ATOM 2318 C C . LEU A 1 278 ? 7.144 21.647 45.771 1.00 87.00 278 LEU A C 1
ATOM 2320 O O . LEU A 1 278 ? 6.945 22.404 44.825 1.00 87.00 278 LEU A O 1
ATOM 2324 N N . ASP A 1 279 ? 6.704 21.941 46.997 1.00 85.38 279 ASP A N 1
ATOM 2325 C CA . ASP A 1 279 ? 5.836 23.085 47.315 1.00 85.38 279 ASP A CA 1
ATOM 2326 C C . ASP A 1 279 ? 6.442 24.433 46.895 1.00 85.38 279 ASP A C 1
ATOM 2328 O O . ASP A 1 279 ? 5.732 25.277 46.350 1.00 85.38 279 ASP A O 1
ATOM 2332 N N . SER A 1 280 ? 7.756 24.615 47.072 1.00 85.00 280 SER A N 1
ATOM 2333 C CA . SER A 1 280 ? 8.480 25.821 46.640 1.00 85.00 280 SER A CA 1
ATOM 2334 C C . SER A 1 280 ? 8.479 25.989 45.117 1.00 85.00 280 SER A C 1
ATOM 2336 O O . SER A 1 280 ? 8.201 27.071 44.612 1.00 85.00 280 SER A O 1
ATOM 2338 N N . LEU A 1 281 ? 8.704 24.902 44.374 1.00 87.50 281 LEU A N 1
ATOM 2339 C CA . LEU A 1 281 ? 8.653 24.884 42.907 1.00 87.50 281 LEU A CA 1
ATOM 2340 C C . LEU A 1 281 ? 7.239 25.185 42.392 1.00 87.50 281 LEU A C 1
ATOM 2342 O O . LEU A 1 281 ? 7.056 25.888 41.402 1.00 87.50 281 LEU A O 1
ATOM 2346 N N . ILE A 1 282 ? 6.225 24.650 43.072 1.00 85.81 282 ILE A N 1
ATOM 2347 C CA . ILE A 1 282 ? 4.816 24.866 42.734 1.00 85.81 282 ILE A CA 1
ATOM 2348 C C . ILE A 1 282 ? 4.411 26.319 42.991 1.00 85.81 282 ILE A C 1
ATOM 2350 O O . ILE A 1 282 ? 3.677 26.881 42.180 1.00 85.81 282 ILE A O 1
ATOM 2354 N N . ALA A 1 283 ? 4.861 26.915 44.099 1.00 86.00 283 ALA A N 1
ATOM 2355 C CA . ALA A 1 283 ? 4.589 28.314 44.429 1.00 86.00 283 ALA A CA 1
ATOM 2356 C C . ALA A 1 283 ? 5.148 29.273 43.364 1.00 86.00 283 ALA A C 1
ATOM 2358 O O . ALA A 1 283 ? 4.485 30.247 43.010 1.00 86.00 283 ALA A O 1
ATOM 2359 N N . ASP A 1 284 ? 6.298 28.928 42.783 1.00 88.56 284 ASP A N 1
ATOM 2360 C CA . ASP A 1 284 ? 6.947 29.678 41.702 1.00 88.56 284 ASP A CA 1
ATOM 2361 C C . ASP A 1 284 ? 6.406 29.345 40.296 1.00 88.56 284 ASP A C 1
ATOM 2363 O O . ASP A 1 284 ? 6.939 29.818 39.294 1.00 88.56 284 ASP A O 1
ATOM 2367 N N . ASN A 1 285 ? 5.333 28.549 40.194 1.00 86.62 285 ASN A N 1
ATOM 2368 C CA . ASN A 1 285 ? 4.742 28.086 38.930 1.00 86.62 285 ASN A CA 1
ATOM 2369 C C . ASN A 1 285 ? 5.717 27.329 38.006 1.00 86.62 285 ASN A C 1
ATOM 2371 O O . ASN A 1 285 ? 5.535 27.330 36.787 1.00 86.62 285 ASN A O 1
ATOM 2375 N N . VAL A 1 286 ? 6.720 26.644 38.563 1.00 87.69 286 VAL A N 1
ATOM 2376 C CA . VAL A 1 286 ? 7.642 25.811 37.780 1.00 87.69 286 VAL A CA 1
ATOM 2377 C C . VAL A 1 286 ? 6.862 24.680 37.107 1.00 87.69 286 VAL A C 1
ATOM 2379 O O . VAL A 1 286 ? 6.139 23.916 37.754 1.00 87.69 286 VAL A O 1
ATOM 2382 N N . THR A 1 287 ? 7.009 24.546 35.791 1.00 88.88 287 THR A N 1
ATOM 2383 C CA . THR A 1 287 ? 6.333 23.505 35.013 1.00 88.88 287 THR A CA 1
ATOM 2384 C C . THR A 1 287 ? 7.191 22.248 34.876 1.00 88.88 287 THR A C 1
ATOM 2386 O O . THR A 1 287 ? 8.399 22.240 35.127 1.00 88.88 287 THR A O 1
ATOM 2389 N N . LEU A 1 288 ? 6.578 21.149 34.420 1.00 87.81 288 LEU A N 1
ATOM 2390 C CA . LEU A 1 288 ? 7.324 19.933 34.084 1.00 87.81 288 LEU A CA 1
ATOM 2391 C C . LEU A 1 288 ? 8.362 20.192 32.977 1.00 87.81 288 LEU A C 1
ATOM 2393 O O . LEU A 1 288 ? 9.417 19.559 32.958 1.00 87.81 288 LEU A O 1
ATOM 2397 N N . GLN A 1 289 ? 8.060 21.116 32.062 1.00 88.69 289 GLN A N 1
ATOM 2398 C CA . GLN A 1 289 ? 8.952 21.478 30.969 1.00 88.69 289 GLN A CA 1
ATOM 2399 C C . GLN A 1 289 ? 10.195 22.210 31.484 1.00 88.69 289 GLN A C 1
ATOM 2401 O O . GLN A 1 289 ? 11.299 21.880 31.058 1.00 88.69 289 GLN A O 1
ATOM 2406 N N . ASP A 1 290 ? 10.031 23.110 32.453 1.00 89.50 290 ASP A N 1
ATOM 2407 C CA . ASP A 1 290 ? 11.147 23.824 33.085 1.00 89.50 290 ASP A CA 1
ATOM 2408 C C . ASP A 1 290 ? 12.068 22.848 33.836 1.00 89.50 290 ASP A C 1
ATOM 2410 O O . ASP A 1 290 ? 13.281 22.837 33.624 1.00 89.50 290 ASP A O 1
ATOM 2414 N N . LEU A 1 291 ? 11.491 21.928 34.624 1.00 90.00 291 LEU A N 1
ATOM 2415 C CA . LEU A 1 291 ? 12.241 20.877 35.335 1.00 90.00 291 LEU A CA 1
ATOM 2416 C C . LEU A 1 291 ? 13.034 19.949 34.410 1.00 90.00 291 LEU A C 1
ATOM 2418 O O . LEU A 1 291 ? 14.068 19.418 34.812 1.00 90.00 291 LEU A O 1
ATOM 2422 N N . ALA A 1 292 ? 12.557 19.721 33.187 1.00 86.75 292 ALA A N 1
ATOM 2423 C CA . ALA A 1 292 ? 13.269 18.896 32.218 1.00 86.75 292 ALA A CA 1
ATOM 2424 C C . ALA A 1 292 ? 14.497 19.604 31.618 1.00 86.75 292 ALA A C 1
ATOM 2426 O O . ALA A 1 292 ? 15.410 18.919 31.144 1.00 86.75 292 ALA A O 1
ATOM 2427 N N . ILE A 1 293 ? 14.515 20.941 31.645 1.00 90.06 293 ILE A N 1
ATOM 2428 C CA . ILE A 1 293 ? 15.595 21.784 31.118 1.00 90.06 293 ILE A CA 1
ATOM 2429 C C . ILE A 1 293 ? 16.657 22.046 32.191 1.00 90.06 293 ILE A C 1
ATOM 2431 O O . ILE A 1 293 ? 17.844 22.001 31.872 1.00 90.06 293 ILE A O 1
ATOM 2435 N N . PHE A 1 294 ? 16.249 22.261 33.447 1.00 89.81 294 PHE A N 1
ATOM 2436 C CA . PHE A 1 294 ? 17.175 22.524 34.549 1.00 89.81 294 PHE A CA 1
ATOM 2437 C C . PHE A 1 294 ? 18.242 21.432 34.723 1.00 89.81 294 PHE A C 1
ATOM 2439 O O . PHE A 1 294 ? 18.000 20.227 34.581 1.00 89.81 294 PHE A O 1
ATOM 2446 N N . SER A 1 295 ? 19.436 21.868 35.117 1.00 92.31 295 SER A N 1
ATOM 2447 C CA . SER A 1 295 ? 20.468 21.020 35.702 1.00 92.31 295 SER A CA 1
ATOM 2448 C C . SER A 1 295 ? 20.271 20.876 37.222 1.00 92.31 295 SER A C 1
ATOM 2450 O O . SER A 1 295 ? 19.733 21.776 37.877 1.00 92.31 295 SER A O 1
ATOM 2452 N N . PRO A 1 296 ? 20.740 19.772 37.838 1.00 92.12 296 PRO A N 1
ATOM 2453 C CA . PRO A 1 296 ? 20.642 19.592 39.291 1.00 92.12 296 PRO A CA 1
ATOM 2454 C C . PRO A 1 296 ? 21.311 20.698 40.112 1.00 92.12 296 PRO A C 1
ATOM 2456 O O . PRO A 1 296 ? 20.882 20.964 41.236 1.00 92.12 296 PRO A O 1
ATOM 2459 N N . GLN A 1 297 ? 22.337 21.351 39.556 1.00 91.81 297 GLN A N 1
ATOM 2460 C CA . GLN A 1 297 ? 23.050 22.452 40.203 1.00 91.81 297 GLN A CA 1
ATOM 2461 C C . GLN A 1 297 ? 22.252 23.760 40.172 1.00 91.81 297 GLN A C 1
ATOM 2463 O O . GLN A 1 297 ? 22.187 24.438 41.195 1.00 91.81 297 GLN A O 1
ATOM 2468 N N . GLU A 1 298 ? 21.605 24.086 39.050 1.00 91.62 298 GLU A N 1
ATOM 2469 C CA . GLU A 1 298 ? 20.743 25.273 38.927 1.00 91.62 298 GLU A CA 1
ATOM 2470 C C . GLU A 1 298 ? 19.551 25.185 39.881 1.00 91.62 298 GLU A C 1
ATOM 2472 O O . GLU A 1 298 ? 19.297 26.114 40.646 1.00 91.62 298 GLU A O 1
ATOM 2477 N N . LEU A 1 299 ? 18.882 24.027 39.917 1.00 91.44 299 LEU A N 1
ATOM 2478 C CA . LEU A 1 299 ? 17.734 23.813 40.797 1.00 91.44 299 LEU A CA 1
ATOM 2479 C C . LEU A 1 299 ? 18.136 23.891 42.281 1.00 91.44 299 LEU A C 1
ATOM 2481 O O . LEU A 1 299 ? 17.404 24.446 43.100 1.00 91.44 299 LEU A O 1
ATOM 2485 N N . LYS A 1 300 ? 19.328 23.386 42.629 1.00 91.19 300 LYS A N 1
ATOM 2486 C CA . LYS A 1 300 ? 19.905 23.519 43.976 1.00 91.19 300 LYS A CA 1
ATOM 2487 C C . LYS A 1 300 ? 20.179 24.980 44.323 1.00 91.19 300 LYS A C 1
ATOM 2489 O O . LYS A 1 300 ? 19.849 25.402 45.427 1.00 91.19 300 LYS A O 1
ATOM 2494 N N . ALA A 1 301 ? 20.803 25.727 43.414 1.00 89.38 301 ALA A N 1
ATOM 2495 C CA . ALA A 1 301 ? 21.175 27.119 43.643 1.00 89.38 301 ALA A CA 1
ATOM 2496 C C . ALA A 1 301 ? 19.943 28.017 43.818 1.00 89.38 301 ALA A C 1
ATOM 2498 O O . ALA A 1 301 ? 19.939 28.878 44.692 1.00 89.38 301 ALA A O 1
ATOM 2499 N N . GLN A 1 302 ? 18.895 27.786 43.027 1.00 90.88 302 GLN A N 1
ATOM 2500 C CA . GLN A 1 302 ? 17.690 28.611 43.027 1.00 90.88 302 GLN A CA 1
ATOM 2501 C C . GLN A 1 302 ? 16.741 28.299 44.196 1.00 90.88 302 GLN A C 1
ATOM 2503 O O . GLN A 1 302 ? 16.156 29.218 44.760 1.00 90.88 302 GLN A O 1
ATOM 2508 N N . TYR A 1 303 ? 16.614 27.027 44.589 1.00 89.00 303 TYR A N 1
ATOM 2509 C CA . TYR A 1 303 ? 15.624 26.581 45.583 1.00 89.00 303 TYR A CA 1
ATOM 2510 C C . TYR A 1 303 ? 16.230 26.086 46.905 1.00 89.00 303 TYR A C 1
ATOM 2512 O O . TYR A 1 303 ? 15.506 25.579 47.759 1.00 89.00 303 TYR A O 1
ATOM 2520 N N . ALA A 1 304 ? 17.552 26.204 47.078 1.00 88.19 304 ALA A N 1
ATOM 2521 C CA . ALA A 1 304 ? 18.295 25.770 48.266 1.00 88.19 304 ALA A CA 1
ATOM 2522 C C . ALA A 1 304 ? 18.047 24.298 48.676 1.00 88.19 304 ALA A C 1
ATOM 2524 O O . ALA A 1 304 ? 18.101 23.949 49.856 1.00 88.19 304 ALA A O 1
ATOM 2525 N N . MET A 1 305 ? 17.790 23.416 47.704 1.00 87.50 305 MET A N 1
ATOM 2526 C CA . MET A 1 305 ? 17.508 21.994 47.942 1.00 87.50 305 MET A CA 1
ATOM 2527 C C . MET A 1 305 ? 18.788 21.133 47.948 1.00 87.50 305 MET A C 1
ATOM 2529 O O . MET A 1 305 ? 19.756 21.463 47.254 1.00 87.50 305 MET A O 1
ATOM 2533 N N . PRO A 1 306 ? 18.829 19.997 48.675 1.00 91.88 306 PRO A N 1
ATOM 2534 C CA . PRO A 1 306 ? 19.942 19.050 48.598 1.00 91.88 306 PRO A CA 1
ATOM 2535 C C . PRO A 1 306 ? 20.166 18.539 47.169 1.00 91.88 306 PRO A C 1
ATOM 2537 O O . PRO A 1 306 ? 19.213 18.261 46.446 1.00 91.88 306 PRO A O 1
ATOM 2540 N N . LEU A 1 307 ? 21.430 18.348 46.768 1.00 90.69 307 LEU A N 1
ATOM 2541 C CA . LEU A 1 307 ? 21.765 17.901 45.404 1.00 90.69 307 LEU A CA 1
ATOM 2542 C C . LEU A 1 307 ? 21.143 16.531 45.069 1.00 90.69 307 LEU A C 1
ATOM 2544 O O . LEU A 1 307 ? 20.677 16.314 43.960 1.00 90.69 307 LEU A O 1
ATOM 2548 N N . ILE A 1 308 ? 21.077 15.629 46.051 1.00 90.12 308 ILE A N 1
ATOM 2549 C CA . ILE A 1 308 ? 20.448 14.306 45.903 1.00 90.12 308 ILE A CA 1
ATOM 2550 C C . ILE A 1 308 ? 18.959 14.442 45.553 1.00 90.12 308 ILE A C 1
ATOM 2552 O O . ILE A 1 308 ? 18.427 13.666 44.759 1.00 90.12 308 ILE A O 1
ATOM 2556 N N . ASP A 1 309 ? 18.283 15.434 46.128 1.00 90.62 309 ASP A N 1
ATOM 2557 C CA . ASP A 1 309 ? 16.863 15.669 45.889 1.00 90.62 309 ASP A CA 1
ATOM 2558 C C . ASP A 1 309 ? 16.643 16.333 44.527 1.00 90.62 309 ASP A C 1
ATOM 2560 O O . ASP A 1 309 ? 15.756 15.913 43.784 1.00 90.62 309 ASP A O 1
ATOM 2564 N N . THR A 1 310 ? 17.492 17.290 44.133 1.00 91.69 310 THR A N 1
ATOM 2565 C CA . THR A 1 310 ? 17.410 17.912 42.800 1.00 91.69 310 THR A CA 1
ATOM 2566 C C . THR A 1 310 ? 17.700 16.911 41.680 1.00 91.69 310 THR A C 1
ATOM 2568 O O . THR A 1 310 ? 16.988 16.897 40.674 1.00 91.69 310 THR A O 1
ATOM 2571 N N . GLU A 1 311 ? 18.674 16.015 41.864 1.00 92.00 311 GLU A N 1
ATOM 2572 C CA . GLU A 1 311 ? 18.961 14.912 40.939 1.00 92.00 311 GLU A CA 1
ATOM 2573 C C . GLU A 1 311 ? 17.768 13.962 40.796 1.00 92.00 311 GLU A C 1
ATOM 2575 O O . GLU A 1 311 ? 17.388 13.617 39.671 1.00 92.00 311 GLU A O 1
ATOM 2580 N N . LYS A 1 312 ? 17.133 13.573 41.911 1.00 91.00 312 LYS A N 1
ATOM 2581 C CA . LYS A 1 312 ? 15.922 12.738 41.896 1.00 91.00 312 LYS A CA 1
ATOM 2582 C C . LYS A 1 312 ? 14.766 13.422 41.165 1.00 91.00 312 LYS A C 1
ATOM 2584 O O . LYS A 1 312 ? 14.146 12.789 40.309 1.00 91.00 312 LYS A O 1
ATOM 2589 N N . ILE A 1 313 ? 14.499 14.700 41.453 1.00 91.44 313 ILE A N 1
ATOM 2590 C CA . ILE A 1 313 ? 13.420 15.474 40.816 1.00 91.44 313 ILE A CA 1
ATOM 2591 C C . ILE A 1 313 ? 13.632 15.545 39.302 1.00 91.44 313 ILE A C 1
ATOM 2593 O O . ILE A 1 313 ? 12.731 15.180 38.547 1.00 91.44 313 ILE A O 1
ATOM 2597 N N . ILE A 1 314 ? 14.817 15.961 38.845 1.00 92.38 314 ILE A N 1
ATOM 2598 C CA . ILE A 1 314 ? 15.107 16.140 37.413 1.00 92.38 314 ILE A CA 1
ATOM 2599 C C . ILE A 1 314 ? 15.104 14.801 36.681 1.00 92.38 314 ILE A C 1
ATOM 2601 O O . ILE A 1 314 ? 14.544 14.694 35.589 1.00 92.38 314 ILE A O 1
ATOM 2605 N N . THR A 1 315 ? 15.679 13.756 37.283 1.00 91.69 315 THR A N 1
ATOM 2606 C CA . THR A 1 315 ? 15.656 12.409 36.699 1.00 91.69 315 THR A CA 1
ATOM 2607 C C . THR A 1 315 ? 14.218 11.937 36.514 1.00 91.69 315 THR A C 1
ATOM 2609 O O . THR A 1 315 ? 13.852 11.470 35.433 1.00 91.69 315 THR A O 1
ATOM 2612 N N . LYS A 1 316 ? 13.366 12.120 37.530 1.00 90.12 316 LYS A N 1
ATOM 2613 C CA . LYS A 1 316 ? 11.954 11.747 37.442 1.00 90.12 316 LYS A CA 1
ATOM 2614 C C . LYS A 1 316 ? 11.193 12.603 36.433 1.00 90.12 316 LYS A C 1
ATOM 2616 O O . LYS A 1 316 ? 10.413 12.056 35.657 1.00 90.12 316 LYS A O 1
ATOM 2621 N N . ALA A 1 317 ? 11.440 13.911 36.396 1.00 90.31 317 ALA A N 1
ATOM 2622 C CA . ALA A 1 317 ? 10.831 14.822 35.433 1.00 90.31 317 ALA A CA 1
ATOM 2623 C C . ALA A 1 317 ? 11.161 14.408 33.992 1.00 90.31 317 ALA A C 1
ATOM 2625 O O . ALA A 1 317 ? 10.249 14.238 33.185 1.00 90.31 317 ALA A O 1
ATOM 2626 N N . LYS A 1 318 ? 12.437 14.129 33.690 1.00 92.19 318 LYS A N 1
ATOM 2627 C CA . LYS A 1 318 ? 12.874 13.638 32.372 1.00 92.19 318 LYS A CA 1
ATOM 2628 C C . LYS A 1 318 ? 12.228 12.300 32.007 1.00 92.19 318 LYS A C 1
ATOM 2630 O O . LYS A 1 318 ? 11.731 12.162 30.893 1.00 92.19 318 LYS A O 1
ATOM 2635 N N . GLN A 1 319 ? 12.146 11.353 32.947 1.00 89.25 319 GLN A N 1
ATOM 2636 C CA . GLN A 1 319 ? 11.442 10.080 32.734 1.00 89.25 319 GLN A CA 1
ATOM 2637 C C . GLN A 1 319 ? 9.951 10.282 32.424 1.00 89.25 319 GLN A C 1
ATOM 2639 O O . GLN A 1 319 ? 9.407 9.625 31.536 1.00 89.25 319 GLN A O 1
ATOM 2644 N N . VAL A 1 320 ? 9.276 11.187 33.140 1.00 85.69 320 VAL A N 1
ATOM 2645 C CA . VAL A 1 320 ? 7.860 11.502 32.897 1.00 85.69 320 VAL A CA 1
ATOM 2646 C C . VAL A 1 320 ? 7.682 12.189 31.545 1.00 85.69 320 VAL A C 1
ATOM 2648 O O . VAL A 1 320 ? 6.789 11.796 30.802 1.00 85.69 320 VAL A O 1
ATOM 2651 N N . VAL A 1 321 ? 8.541 13.143 31.177 1.00 88.44 321 VAL A N 1
ATOM 2652 C CA . VAL A 1 321 ? 8.516 13.793 29.855 1.00 88.44 321 VAL A CA 1
ATOM 2653 C C . VAL A 1 321 ? 8.723 12.781 28.732 1.00 88.44 321 VAL A C 1
ATOM 2655 O O . VAL A 1 321 ? 7.976 12.796 27.753 1.00 88.44 321 VAL A O 1
ATOM 2658 N N . GLU A 1 322 ? 9.692 11.874 28.867 1.00 89.44 322 GLU A N 1
ATOM 2659 C CA . GLU A 1 322 ? 9.938 10.823 27.879 1.00 89.44 322 GLU A CA 1
ATOM 2660 C C . GLU A 1 322 ? 8.724 9.893 27.746 1.00 89.44 322 GLU A C 1
ATOM 2662 O O . GLU A 1 322 ? 8.289 9.581 26.634 1.00 89.44 322 GLU A O 1
ATOM 2667 N N . LYS A 1 323 ? 8.131 9.500 28.879 1.00 84.31 323 LYS A N 1
ATOM 2668 C CA . LYS A 1 323 ? 6.921 8.678 28.910 1.00 84.31 323 LYS A CA 1
ATOM 2669 C C . LYS A 1 323 ? 5.740 9.386 28.243 1.00 84.31 323 LYS A C 1
ATOM 2671 O O . LYS A 1 323 ? 5.127 8.806 27.351 1.00 84.31 323 LYS A O 1
ATOM 2676 N N . LEU A 1 324 ? 5.446 10.629 28.628 1.00 81.25 324 LEU A N 1
ATOM 2677 C CA . LEU A 1 324 ? 4.366 11.432 28.044 1.00 81.25 324 LEU A CA 1
ATOM 2678 C C . LEU A 1 324 ? 4.580 11.639 26.545 1.00 81.25 324 LEU A C 1
ATOM 2680 O O . LEU A 1 324 ? 3.638 11.511 25.776 1.00 81.25 324 LEU A O 1
ATOM 2684 N N . SER A 1 325 ? 5.820 11.870 26.110 1.00 85.38 325 SER A N 1
ATOM 2685 C CA . SER A 1 325 ? 6.143 12.030 24.689 1.00 85.38 325 SER A CA 1
ATOM 2686 C C . SER A 1 325 ? 5.890 10.757 23.879 1.00 85.38 325 SER A C 1
ATOM 2688 O O . SER A 1 325 ? 5.385 10.832 22.761 1.00 85.38 325 SER A O 1
ATOM 2690 N N . LYS A 1 326 ? 6.209 9.583 24.440 1.00 82.19 326 LYS A N 1
ATOM 2691 C CA . LYS A 1 326 ? 5.957 8.276 23.808 1.00 82.19 326 LYS A CA 1
ATOM 2692 C C . LYS A 1 326 ? 4.474 7.893 23.814 1.00 82.19 326 LYS A C 1
ATOM 2694 O O . LYS A 1 326 ? 3.995 7.277 22.864 1.00 82.19 326 LYS A O 1
ATOM 2699 N N . GLU A 1 327 ? 3.756 8.234 24.880 1.00 78.38 327 GLU A N 1
ATOM 2700 C CA . GLU A 1 327 ? 2.343 7.883 25.076 1.00 78.38 327 GLU A CA 1
ATOM 2701 C C . GLU A 1 327 ? 1.364 8.924 24.513 1.00 78.38 327 GLU A C 1
ATOM 2703 O O . GLU A 1 327 ? 0.164 8.642 24.450 1.00 78.38 327 GLU A O 1
ATOM 2708 N N . ALA A 1 328 ? 1.858 10.090 24.081 1.00 82.44 328 ALA A N 1
ATOM 2709 C CA . ALA A 1 328 ? 1.050 11.159 23.512 1.00 82.44 328 ALA A CA 1
ATOM 2710 C C . ALA A 1 328 ? 0.189 10.638 22.362 1.00 82.44 328 ALA A C 1
ATOM 2712 O O . ALA A 1 328 ? 0.670 9.968 21.440 1.00 82.44 328 ALA A O 1
ATOM 2713 N N . PHE A 1 329 ? -1.099 10.964 22.417 1.00 82.81 329 PHE A N 1
ATOM 2714 C CA . PHE A 1 329 ? -2.082 10.511 21.444 1.00 82.81 329 PHE A CA 1
ATOM 2715 C C . PHE A 1 329 ? -2.890 11.703 20.930 1.00 82.81 329 PHE A C 1
ATOM 2717 O O . PHE A 1 329 ? -3.682 12.264 21.693 1.00 82.81 329 PHE A O 1
ATOM 2724 N N . PRO A 1 330 ? -2.719 12.107 19.657 1.00 86.56 330 PRO A N 1
ATOM 2725 C CA . PRO A 1 330 ? -3.430 13.250 19.103 1.00 86.56 330 PRO A CA 1
ATOM 2726 C C . PRO A 1 330 ? -4.945 13.124 19.271 1.00 86.56 330 PRO A C 1
ATOM 2728 O O . PRO A 1 330 ? -5.557 12.147 18.842 1.00 86.56 330 PRO A O 1
ATOM 2731 N N . ILE A 1 331 ? -5.568 14.139 19.868 1.00 81.00 331 ILE A N 1
ATOM 2732 C CA . ILE A 1 331 ? -7.015 14.137 20.106 1.00 81.00 331 ILE A CA 1
ATOM 2733 C C . ILE A 1 331 ? -7.745 14.555 18.825 1.00 81.00 331 ILE A C 1
ATOM 2735 O O . ILE A 1 331 ? -7.536 15.661 18.322 1.00 81.00 331 ILE A O 1
ATOM 2739 N N . PHE A 1 332 ? -8.645 13.716 18.313 1.00 82.81 332 PHE A N 1
ATOM 2740 C CA . PHE A 1 332 ? -9.521 14.047 17.184 1.00 82.81 332 PHE A CA 1
ATOM 2741 C C . PHE A 1 332 ? -10.951 14.259 17.689 1.00 82.81 332 PHE A C 1
ATOM 2743 O O . PHE A 1 332 ? -11.634 13.303 18.032 1.00 82.81 332 PHE A O 1
ATOM 2750 N N . ASN A 1 333 ? -11.429 15.505 17.725 1.00 76.94 333 ASN A N 1
ATOM 2751 C CA . ASN A 1 333 ? -12.834 15.827 18.002 1.00 76.94 333 ASN A CA 1
ATOM 2752 C C . ASN A 1 333 ? -13.326 16.893 17.010 1.00 76.94 333 ASN A C 1
ATOM 2754 O O . ASN A 1 333 ? -12.511 17.641 16.477 1.00 76.94 333 ASN A O 1
ATOM 2758 N N . ALA A 1 334 ? -14.636 16.962 16.747 1.00 73.75 334 ALA A N 1
ATOM 2759 C CA . ALA A 1 334 ? -15.214 17.797 15.682 1.00 73.75 334 ALA A CA 1
ATOM 2760 C C . ALA A 1 334 ? -14.883 19.303 15.794 1.00 73.75 334 ALA A C 1
ATOM 2762 O O . ALA A 1 334 ? -14.857 20.016 14.783 1.00 73.75 334 ALA A O 1
ATOM 2763 N N . GLU A 1 335 ? -14.605 19.772 17.009 1.00 71.50 335 GLU A N 1
ATOM 2764 C CA . GLU A 1 335 ? -14.311 21.168 17.339 1.00 71.50 335 GLU A CA 1
ATOM 2765 C C . GLU A 1 335 ? -12.817 21.514 17.205 1.00 71.50 335 GLU A C 1
ATOM 2767 O O . GLU A 1 335 ? -12.482 22.661 16.936 1.00 71.50 335 GLU A O 1
ATOM 2772 N N . SER A 1 336 ? -11.909 20.532 17.298 1.00 74.44 336 SER A N 1
ATOM 2773 C CA . SER A 1 336 ? -10.446 20.733 17.284 1.00 74.44 336 SER A CA 1
ATOM 2774 C C . SER A 1 336 ? -9.732 20.146 16.057 1.00 74.44 336 SER A C 1
ATOM 2776 O O . SER A 1 336 ? -8.525 19.868 16.104 1.00 74.44 336 SER A O 1
ATOM 2778 N N . LEU A 1 337 ? -10.454 19.934 14.951 1.00 85.88 337 LEU A N 1
ATOM 2779 C CA . LEU A 1 337 ? -9.882 19.464 13.682 1.00 85.88 337 LEU A CA 1
ATOM 2780 C C . LEU A 1 337 ? -9.110 20.584 12.972 1.00 85.88 337 LEU A C 1
ATOM 2782 O O . LEU A 1 337 ? -9.680 21.367 12.214 1.00 85.88 337 LEU A O 1
ATOM 2786 N N . THR A 1 338 ? -7.799 20.632 13.205 1.00 91.56 338 THR A N 1
ATOM 2787 C CA . THR A 1 338 ? -6.865 21.470 12.443 1.00 91.56 338 THR A CA 1
ATOM 2788 C C . THR A 1 338 ? -6.716 20.965 11.002 1.00 91.56 338 THR A C 1
ATOM 2790 O O . THR A 1 338 ? -7.069 19.824 10.689 1.00 91.56 338 THR A O 1
ATOM 2793 N N . ALA A 1 339 ? -6.155 21.793 10.114 1.00 92.50 339 ALA A N 1
ATOM 2794 C CA . ALA A 1 339 ? -5.893 21.403 8.727 1.00 92.50 339 ALA A CA 1
ATOM 2795 C C . ALA A 1 339 ? -5.019 20.138 8.629 1.00 92.50 339 ALA A C 1
ATOM 2797 O O . ALA A 1 339 ? -5.319 19.253 7.832 1.00 92.50 339 ALA A O 1
ATOM 2798 N N . ASP A 1 340 ? -4.002 20.007 9.484 1.00 94.19 340 ASP A N 1
ATOM 2799 C CA . ASP A 1 340 ? -3.127 18.830 9.508 1.00 94.19 340 ASP A CA 1
ATOM 2800 C C . ASP A 1 340 ? -3.850 17.567 9.988 1.00 94.19 340 ASP A C 1
ATOM 2802 O O . ASP A 1 340 ? -3.658 16.500 9.405 1.00 94.19 340 ASP A O 1
ATOM 2806 N N . LYS A 1 341 ? -4.752 17.678 10.976 1.00 93.69 341 LYS A N 1
ATOM 2807 C CA . LYS A 1 341 ? -5.616 16.555 11.378 1.00 93.69 341 LYS A CA 1
ATOM 2808 C C . LYS A 1 341 ? -6.527 16.121 10.234 1.00 93.69 341 LYS A C 1
ATOM 2810 O O . LYS A 1 341 ? -6.664 14.929 9.989 1.00 93.69 341 LYS A O 1
ATOM 2815 N N . LEU A 1 342 ? -7.126 17.068 9.513 1.00 94.81 342 LEU A N 1
ATOM 2816 C CA . LEU A 1 342 ? -7.994 16.766 8.371 1.00 94.81 342 LEU A CA 1
ATOM 2817 C C . LEU A 1 342 ? -7.214 16.132 7.209 1.00 94.81 342 LEU A C 1
ATOM 2819 O O . LEU A 1 342 ? -7.676 15.149 6.636 1.00 94.81 342 LEU A O 1
ATOM 2823 N N . ARG A 1 343 ? -6.006 16.621 6.904 1.00 95.00 343 ARG A N 1
ATOM 2824 C CA . ARG A 1 343 ? -5.109 16.001 5.912 1.00 95.00 343 ARG A CA 1
ATOM 2825 C C . ARG A 1 343 ? -4.709 14.584 6.311 1.00 95.00 343 ARG A C 1
ATOM 2827 O O . ARG A 1 343 ? -4.772 13.684 5.479 1.00 95.00 343 ARG A O 1
ATOM 2834 N N . PHE A 1 344 ? -4.364 14.370 7.581 1.00 95.81 344 PHE A N 1
ATOM 2835 C CA . PHE A 1 344 ? -4.085 13.034 8.103 1.00 95.81 344 PHE A CA 1
ATOM 2836 C C . PHE A 1 344 ? -5.289 12.097 7.925 1.00 95.81 344 PHE A C 1
ATOM 2838 O O . PHE A 1 344 ? -5.119 10.992 7.422 1.00 95.81 344 PHE A O 1
ATOM 2845 N N . LEU A 1 345 ? -6.506 12.540 8.266 1.00 94.31 345 LEU A N 1
ATOM 2846 C CA . LEU A 1 345 ? -7.723 11.741 8.080 1.00 94.31 345 LEU A CA 1
ATOM 2847 C C . LEU A 1 345 ? -7.979 11.417 6.598 1.00 94.31 345 LEU A C 1
ATOM 2849 O O . LEU A 1 345 ? -8.358 10.289 6.282 1.00 94.31 345 LEU A O 1
ATOM 2853 N N . SER A 1 346 ? -7.735 12.366 5.689 1.00 95.06 346 SER A N 1
ATOM 2854 C CA . SER A 1 346 ? -7.822 12.120 4.244 1.00 95.06 346 SER A CA 1
ATOM 2855 C C . SER A 1 346 ? -6.873 11.012 3.798 1.00 95.06 346 SER A C 1
ATOM 2857 O O . SER A 1 346 ? -7.313 10.008 3.234 1.00 95.06 346 SER A O 1
ATOM 2859 N N . LEU A 1 347 ? -5.585 11.143 4.135 1.00 95.25 347 LEU A N 1
ATOM 2860 C CA . LEU A 1 347 ? -4.565 10.155 3.789 1.00 95.25 347 LEU A CA 1
ATOM 2861 C C . LEU A 1 347 ? -4.842 8.795 4.430 1.00 95.25 347 LEU A C 1
ATOM 2863 O O . LEU A 1 347 ? -4.656 7.776 3.775 1.00 95.25 347 LEU A O 1
ATOM 2867 N N . LEU A 1 348 ? -5.333 8.764 5.671 1.00 94.12 348 LEU A N 1
ATOM 2868 C CA . LEU A 1 348 ? -5.683 7.530 6.371 1.00 94.12 348 LEU A CA 1
ATOM 2869 C C . LEU A 1 348 ? -6.794 6.765 5.646 1.00 94.12 348 LEU A C 1
ATOM 2871 O O . LEU A 1 348 ? -6.668 5.562 5.409 1.00 94.12 348 LEU A O 1
ATOM 2875 N N . LYS A 1 349 ? -7.869 7.461 5.258 1.00 92.44 349 LYS A N 1
ATOM 2876 C CA . LYS A 1 349 ? -8.972 6.860 4.496 1.00 92.44 349 LYS A CA 1
ATOM 2877 C C . LYS A 1 349 ? -8.506 6.415 3.111 1.00 92.44 349 LYS A C 1
ATOM 2879 O O . LYS A 1 349 ? -8.819 5.302 2.693 1.00 92.44 349 LYS A O 1
ATOM 2884 N N . PHE A 1 350 ? -7.740 7.262 2.428 1.00 92.81 350 PHE A N 1
ATOM 2885 C CA . PHE A 1 350 ? -7.195 6.974 1.106 1.00 92.81 350 PHE A CA 1
ATOM 2886 C C . PHE A 1 350 ? -6.283 5.738 1.125 1.00 92.81 350 PHE A C 1
ATOM 2888 O O . PHE A 1 350 ? -6.526 4.784 0.393 1.00 92.81 350 PHE A O 1
ATOM 2895 N N . CYS A 1 351 ? -5.308 5.686 2.036 1.00 92.44 351 CYS A N 1
ATOM 2896 C CA . CYS A 1 351 ? -4.384 4.558 2.180 1.00 92.44 351 CYS A CA 1
ATOM 2897 C C . CYS A 1 351 ? -5.100 3.247 2.539 1.00 92.44 351 CYS A C 1
ATOM 2899 O O . CYS A 1 351 ? -4.694 2.181 2.066 1.00 92.44 351 CYS A O 1
ATOM 2901 N N . ASN A 1 352 ? -6.160 3.312 3.355 1.00 90.06 352 ASN A N 1
ATOM 2902 C CA . ASN A 1 352 ? -6.977 2.145 3.694 1.00 90.06 352 ASN A CA 1
ATOM 2903 C C . ASN A 1 352 ? -7.749 1.601 2.483 1.00 90.06 352 ASN A C 1
ATOM 2905 O O . ASN A 1 352 ? -7.870 0.389 2.330 1.00 90.06 352 ASN A O 1
ATOM 2909 N N . ASN A 1 353 ? -8.263 2.488 1.632 1.00 90.00 353 ASN A N 1
ATOM 2910 C CA . ASN A 1 353 ? -9.041 2.111 0.451 1.00 90.00 353 ASN A CA 1
ATOM 2911 C C . ASN A 1 353 ? -8.167 1.841 -0.784 1.00 90.00 353 ASN A C 1
ATOM 2913 O O . ASN A 1 353 ? -8.684 1.442 -1.825 1.00 90.00 353 ASN A O 1
ATOM 2917 N N . TYR A 1 354 ? -6.855 2.045 -0.667 1.00 89.81 354 TYR A N 1
ATOM 2918 C CA . TYR A 1 354 ? -5.906 1.878 -1.756 1.00 89.81 354 TYR A CA 1
ATOM 2919 C C . TYR A 1 354 ? -5.861 0.421 -2.234 1.00 89.81 354 TYR A C 1
ATOM 2921 O O . TYR A 1 354 ? -5.617 -0.499 -1.444 1.00 89.81 354 TYR A O 1
ATOM 2929 N N . SER A 1 355 ? -6.063 0.211 -3.536 1.00 88.62 355 SER A N 1
ATOM 2930 C CA . SER A 1 355 ? -6.249 -1.116 -4.124 1.00 88.62 355 SER A CA 1
ATOM 2931 C C . SER A 1 355 ? -5.032 -2.023 -3.933 1.00 88.62 355 SER A C 1
ATOM 2933 O O . SER A 1 355 ? -3.894 -1.638 -4.204 1.00 88.62 355 SER A O 1
ATOM 2935 N N . PHE A 1 356 ? -5.267 -3.278 -3.534 1.00 87.12 356 PHE A N 1
ATOM 2936 C CA . PHE A 1 356 ? -4.207 -4.289 -3.464 1.00 87.12 356 PHE A CA 1
ATOM 2937 C C . PHE A 1 356 ? -3.571 -4.547 -4.840 1.00 87.12 356 PHE A C 1
ATOM 2939 O O . PHE A 1 356 ? -2.357 -4.719 -4.933 1.00 87.12 356 PHE A O 1
ATOM 2946 N N . LYS A 1 357 ? -4.379 -4.512 -5.912 1.00 88.12 357 LYS A N 1
ATOM 2947 C CA . LYS A 1 357 ? -3.904 -4.694 -7.291 1.00 88.12 357 LYS A CA 1
ATOM 2948 C C . LYS A 1 357 ? -2.935 -3.578 -7.693 1.00 88.12 357 LYS A C 1
ATOM 2950 O O . LYS A 1 357 ? -1.857 -3.887 -8.189 1.00 88.12 357 LYS A O 1
ATOM 2955 N N . GLN A 1 358 ? -3.275 -2.319 -7.396 1.00 90.06 358 GLN A N 1
ATOM 2956 C CA . GLN A 1 358 ? -2.395 -1.175 -7.670 1.00 90.06 358 GLN A CA 1
ATOM 2957 C C . GLN A 1 358 ? -1.066 -1.312 -6.913 1.00 90.06 358 GLN A C 1
ATOM 2959 O O . GLN A 1 358 ? -0.015 -1.266 -7.539 1.00 90.06 358 GLN A O 1
ATOM 2964 N N . LYS A 1 359 ? -1.081 -1.611 -5.602 1.00 90.25 359 LYS A N 1
ATOM 2965 C CA . LYS A 1 359 ? 0.161 -1.807 -4.815 1.00 90.25 359 LYS A CA 1
ATOM 2966 C C . LYS A 1 359 ? 1.077 -2.883 -5.408 1.00 90.25 359 LYS A C 1
ATOM 2968 O O . LYS A 1 359 ? 2.300 -2.742 -5.388 1.00 90.25 359 LYS A O 1
ATOM 2973 N N . ALA A 1 360 ? 0.498 -3.977 -5.908 1.00 90.38 360 ALA A N 1
ATOM 2974 C CA . ALA A 1 360 ? 1.259 -5.042 -6.554 1.00 90.38 360 ALA A CA 1
ATOM 2975 C C . ALA A 1 360 ? 1.896 -4.571 -7.874 1.00 90.38 360 ALA A C 1
ATOM 2977 O O . ALA A 1 360 ? 3.073 -4.847 -8.106 1.00 90.38 360 ALA A O 1
ATOM 2978 N N . GLN A 1 361 ? 1.154 -3.813 -8.687 1.00 92.00 361 GLN A N 1
ATOM 2979 C CA . GLN A 1 361 ? 1.634 -3.239 -9.949 1.00 92.00 361 GLN A CA 1
ATOM 2980 C C . GLN A 1 361 ? 2.746 -2.206 -9.728 1.00 92.00 361 GLN A C 1
ATOM 2982 O O . GLN A 1 361 ? 3.799 -2.310 -10.350 1.00 92.00 361 GLN A O 1
ATOM 2987 N N . GLU A 1 362 ? 2.583 -1.279 -8.779 1.00 93.31 362 GLU A N 1
ATOM 2988 C CA . GLU A 1 362 ? 3.629 -0.315 -8.400 1.00 93.31 362 GLU A CA 1
ATOM 2989 C C . GLU A 1 362 ? 4.934 -1.025 -8.009 1.00 93.31 362 GLU A C 1
ATOM 2991 O O . GLU A 1 362 ? 6.025 -0.666 -8.459 1.00 93.31 362 GLU A O 1
ATOM 2996 N N . LYS A 1 363 ? 4.829 -2.083 -7.192 1.00 92.69 363 LYS A N 1
ATOM 2997 C CA . LYS A 1 363 ? 5.983 -2.883 -6.766 1.00 92.69 363 LYS A CA 1
ATOM 2998 C C . LYS A 1 363 ? 6.651 -3.587 -7.949 1.00 92.69 363 LYS A C 1
ATOM 3000 O O . LYS A 1 363 ? 7.881 -3.601 -8.023 1.00 92.69 363 LYS A O 1
ATOM 3005 N N . GLN A 1 364 ? 5.859 -4.154 -8.859 1.00 94.50 364 GLN A N 1
ATOM 3006 C CA . GLN A 1 364 ? 6.350 -4.804 -10.073 1.00 94.50 364 GLN A CA 1
ATOM 3007 C C . GLN A 1 364 ? 7.096 -3.814 -10.975 1.00 94.50 364 GLN A C 1
ATOM 3009 O O . GLN A 1 364 ? 8.186 -4.137 -11.449 1.00 94.50 364 GLN A O 1
ATOM 3014 N N . ILE A 1 365 ? 6.567 -2.600 -11.151 1.00 95.06 365 ILE A N 1
ATOM 3015 C CA . ILE A 1 365 ? 7.214 -1.534 -11.928 1.00 95.06 365 ILE A CA 1
ATOM 3016 C C . ILE A 1 365 ? 8.552 -1.154 -11.300 1.00 95.06 365 ILE A C 1
ATOM 3018 O O . ILE A 1 365 ? 9.569 -1.160 -11.987 1.00 95.06 365 ILE A O 1
ATOM 3022 N N . ILE A 1 366 ? 8.596 -0.892 -9.990 1.00 94.25 366 ILE A N 1
ATOM 3023 C CA . ILE A 1 366 ? 9.840 -0.511 -9.300 1.00 94.25 366 ILE A CA 1
ATOM 3024 C C . ILE A 1 366 ? 10.895 -1.624 -9.397 1.00 94.25 366 ILE A C 1
ATOM 3026 O O . ILE A 1 366 ? 12.080 -1.343 -9.595 1.00 94.25 366 ILE A O 1
ATOM 3030 N N . GLN A 1 367 ? 10.491 -2.889 -9.259 1.00 95.44 367 GLN A N 1
ATOM 3031 C CA . GLN A 1 367 ? 11.401 -4.027 -9.395 1.00 95.44 367 GLN A CA 1
ATOM 3032 C C . GLN A 1 367 ? 11.935 -4.152 -10.827 1.00 95.44 367 GLN A C 1
ATOM 3034 O O . GLN A 1 367 ? 13.144 -4.293 -11.011 1.00 95.44 367 GLN A O 1
ATOM 3039 N N . SER A 1 368 ? 11.056 -4.046 -11.823 1.00 97.19 368 SER A N 1
ATOM 3040 C CA . SER A 1 368 ? 11.419 -4.131 -13.242 1.00 97.19 368 SER A CA 1
ATOM 3041 C C . SER A 1 368 ? 12.302 -2.956 -13.658 1.00 97.19 368 SER A C 1
ATOM 3043 O O . SER A 1 368 ? 13.296 -3.152 -14.347 1.00 97.19 368 SER A O 1
ATOM 3045 N N . TYR A 1 369 ? 12.041 -1.753 -13.143 1.00 97.44 369 TYR A N 1
ATOM 3046 C CA . TYR A 1 369 ? 12.871 -0.575 -13.382 1.00 97.44 369 TYR A CA 1
ATOM 3047 C C . TYR A 1 369 ? 14.290 -0.743 -12.823 1.00 97.44 369 TYR A C 1
ATOM 3049 O O . TYR A 1 369 ? 15.269 -0.397 -13.480 1.00 97.44 369 TYR A O 1
ATOM 3057 N N . ARG A 1 370 ? 14.443 -1.349 -11.636 1.00 97.06 370 ARG A N 1
ATOM 3058 C CA . ARG A 1 370 ? 15.775 -1.685 -11.096 1.00 97.06 370 ARG A CA 1
ATOM 3059 C C . ARG A 1 370 ? 16.511 -2.701 -11.968 1.00 97.06 370 ARG A C 1
ATOM 3061 O O . ARG A 1 370 ? 17.713 -2.547 -12.172 1.00 97.06 370 ARG A O 1
ATOM 3068 N N . SER A 1 371 ? 15.818 -3.725 -12.465 1.00 97.00 371 SER A N 1
ATOM 3069 C CA . SER A 1 371 ? 16.395 -4.698 -13.403 1.00 97.00 371 SER A CA 1
ATOM 3070 C C . SER A 1 371 ? 16.817 -4.033 -14.712 1.00 97.00 371 SER A C 1
ATOM 3072 O O . SER A 1 371 ? 17.935 -4.259 -15.170 1.00 97.00 371 SER A O 1
ATOM 3074 N N . LEU A 1 372 ? 15.982 -3.138 -15.243 1.00 97.94 372 LEU A N 1
ATOM 3075 C CA . LEU A 1 372 ? 16.262 -2.349 -16.438 1.00 97.94 372 LEU A CA 1
ATOM 3076 C C . LEU A 1 372 ? 17.522 -1.490 -16.273 1.00 97.94 372 LEU A C 1
ATOM 3078 O O . LEU A 1 372 ? 18.395 -1.517 -17.135 1.00 97.94 372 LEU A O 1
ATOM 3082 N N . LEU A 1 373 ? 17.665 -0.774 -15.150 1.00 97.38 373 LEU A N 1
ATOM 3083 C CA . LEU A 1 373 ? 18.852 0.048 -14.886 1.00 97.38 373 LEU A CA 1
ATOM 3084 C C . LEU A 1 373 ? 20.131 -0.792 -14.769 1.00 97.38 373 LEU A C 1
ATOM 3086 O O . LEU A 1 373 ? 21.187 -0.368 -15.234 1.00 97.38 373 LEU A O 1
ATOM 3090 N N . ARG A 1 374 ? 20.044 -1.994 -14.184 1.00 97.44 374 ARG A N 1
ATOM 3091 C CA . ARG A 1 374 ? 21.174 -2.935 -14.137 1.00 97.44 374 ARG A CA 1
ATOM 3092 C C . ARG A 1 374 ? 21.550 -3.419 -15.532 1.00 97.44 374 ARG A C 1
ATOM 3094 O O . ARG A 1 374 ? 22.725 -3.385 -15.875 1.00 97.44 374 ARG A O 1
ATOM 3101 N N . ALA A 1 375 ? 20.566 -3.822 -16.333 1.00 97.25 375 ALA A N 1
ATOM 3102 C CA . ALA A 1 375 ? 20.789 -4.264 -17.704 1.00 97.25 375 ALA A CA 1
ATOM 3103 C C . ALA A 1 375 ? 21.408 -3.146 -18.559 1.00 97.25 375 ALA A C 1
ATOM 3105 O O . ALA A 1 375 ? 22.404 -3.378 -19.238 1.00 97.25 375 ALA A O 1
ATOM 3106 N N . LYS A 1 376 ? 20.907 -1.910 -18.432 1.00 96.06 376 LYS A N 1
ATOM 3107 C CA . LYS A 1 376 ? 21.502 -0.720 -19.055 1.00 96.06 376 LYS A CA 1
ATOM 3108 C C . LYS A 1 376 ? 22.956 -0.513 -18.629 1.00 96.06 376 LYS A C 1
ATOM 3110 O O . LYS A 1 376 ? 23.803 -0.291 -19.481 1.00 96.06 376 LYS A O 1
ATOM 3115 N N . SER A 1 377 ? 23.261 -0.624 -17.336 1.00 96.75 377 SER A N 1
ATOM 3116 C CA . SER A 1 377 ? 24.637 -0.475 -16.847 1.00 96.75 377 SER A CA 1
ATOM 3117 C C . SER A 1 377 ? 25.582 -1.536 -17.415 1.00 96.75 377 SER A C 1
ATOM 3119 O O . SER A 1 377 ? 26.718 -1.203 -17.730 1.00 96.75 377 SER A O 1
ATOM 3121 N N . VAL A 1 378 ? 25.134 -2.790 -17.547 1.00 95.94 378 VAL A N 1
ATOM 3122 C CA . VAL A 1 378 ? 25.934 -3.865 -18.161 1.00 95.94 378 VAL A CA 1
ATOM 3123 C C . VAL A 1 378 ? 26.161 -3.574 -19.643 1.00 95.94 378 VAL A C 1
ATOM 3125 O O . VAL A 1 378 ? 27.305 -3.549 -20.087 1.00 95.94 378 VAL A O 1
ATOM 3128 N N . ARG A 1 379 ? 25.089 -3.276 -20.387 1.00 94.88 379 ARG A N 1
ATOM 3129 C CA . ARG A 1 379 ? 25.148 -2.912 -21.808 1.00 94.88 379 ARG A CA 1
ATOM 3130 C C . ARG A 1 379 ? 26.149 -1.780 -22.054 1.00 94.88 379 ARG A C 1
ATOM 3132 O O . ARG A 1 379 ? 27.084 -1.947 -22.829 1.00 94.88 379 ARG A O 1
ATOM 3139 N N . ASP A 1 380 ? 25.983 -0.666 -21.349 1.00 94.12 380 ASP A N 1
ATOM 3140 C CA . ASP A 1 380 ? 26.784 0.542 -21.561 1.00 94.12 380 ASP A CA 1
ATOM 3141 C C . ASP A 1 380 ? 28.237 0.380 -21.087 1.00 94.12 380 ASP A C 1
ATOM 3143 O O . ASP A 1 380 ? 29.109 1.099 -21.565 1.00 94.12 380 ASP A O 1
ATOM 3147 N N . SER A 1 381 ? 28.515 -0.567 -20.180 1.00 95.19 381 SER A N 1
ATOM 3148 C CA . SER A 1 381 ? 29.891 -0.912 -19.790 1.00 95.19 381 SER A CA 1
ATOM 3149 C C . SER A 1 381 ? 30.653 -1.683 -20.870 1.00 95.19 381 SER A C 1
ATOM 3151 O O . SER A 1 381 ? 31.879 -1.639 -20.888 1.00 95.19 381 SER A O 1
ATOM 3153 N N . ILE A 1 382 ? 29.931 -2.373 -21.760 1.00 94.06 382 ILE A N 1
ATOM 3154 C CA . ILE A 1 382 ? 30.504 -3.109 -22.889 1.00 94.06 382 ILE A CA 1
ATOM 3155 C C . ILE A 1 382 ? 30.641 -2.183 -24.099 1.00 94.06 382 ILE A C 1
ATOM 3157 O O . ILE A 1 382 ? 31.720 -2.065 -24.671 1.00 94.06 382 ILE A O 1
ATOM 3161 N N . ALA A 1 383 ? 29.539 -1.543 -24.497 1.00 91.25 383 ALA A N 1
ATOM 3162 C CA . ALA A 1 383 ? 29.492 -0.639 -25.638 1.00 91.25 383 ALA A CA 1
ATOM 3163 C C . ALA A 1 383 ? 28.252 0.258 -25.561 1.00 91.25 383 ALA A C 1
ATOM 3165 O O . ALA A 1 383 ? 27.126 -0.214 -25.368 1.00 91.25 383 ALA A O 1
ATOM 3166 N N . ILE A 1 384 ? 28.441 1.560 -25.765 1.00 86.31 384 ILE A N 1
ATOM 3167 C CA . ILE A 1 384 ? 27.335 2.525 -25.781 1.00 86.31 384 ILE A CA 1
ATOM 3168 C C . ILE A 1 384 ? 26.696 2.562 -27.175 1.00 86.31 384 ILE A C 1
ATOM 3170 O O . ILE A 1 384 ? 25.461 2.595 -27.291 1.00 86.31 384 ILE A O 1
ATOM 3174 N N . THR A 1 385 ? 27.534 2.514 -28.213 1.00 88.12 385 THR A N 1
ATOM 3175 C CA . THR A 1 385 ? 27.152 2.660 -29.620 1.00 88.12 385 THR A CA 1
ATOM 3176 C C . THR A 1 385 ? 27.341 1.355 -30.398 1.00 88.12 385 THR A C 1
ATOM 3178 O O . THR A 1 385 ? 28.144 0.494 -30.029 1.00 88.12 385 THR A O 1
ATOM 3181 N N . ASN A 1 386 ? 26.624 1.208 -31.516 1.00 87.19 386 ASN A N 1
ATOM 3182 C CA . ASN A 1 386 ? 26.843 0.077 -32.425 1.00 87.19 386 ASN A CA 1
ATOM 3183 C C . ASN A 1 386 ? 28.216 0.146 -33.114 1.00 87.19 386 ASN A C 1
ATOM 3185 O O . ASN A 1 386 ? 28.734 -0.885 -33.533 1.00 87.19 386 ASN A O 1
ATOM 3189 N N . TYR A 1 387 ? 28.819 1.337 -33.212 1.00 87.19 387 TYR A N 1
ATOM 3190 C CA . TYR A 1 387 ? 30.185 1.491 -33.705 1.00 87.19 387 TYR A CA 1
ATOM 3191 C C . TYR A 1 387 ? 31.176 0.777 -32.781 1.00 87.19 387 TYR A C 1
ATOM 3193 O O . TYR A 1 387 ? 31.917 -0.090 -33.247 1.00 87.19 387 TYR A O 1
ATOM 3201 N N . ASP A 1 388 ? 31.112 1.052 -31.473 1.00 87.62 388 ASP A N 1
ATOM 3202 C CA . ASP A 1 388 ? 31.993 0.450 -30.461 1.00 87.62 388 ASP A CA 1
ATOM 3203 C C . ASP A 1 388 ? 31.881 -1.082 -30.442 1.00 87.62 388 ASP A C 1
ATOM 3205 O O . ASP A 1 388 ? 32.878 -1.792 -30.290 1.00 87.62 388 ASP A O 1
ATOM 3209 N N . LEU A 1 389 ? 30.675 -1.611 -30.679 1.00 87.75 389 LEU A N 1
ATOM 3210 C CA . LEU A 1 389 ? 30.427 -3.053 -30.774 1.00 87.75 389 LEU A CA 1
ATOM 3211 C C . LEU A 1 389 ? 31.208 -3.745 -31.890 1.00 87.75 389 LEU A C 1
ATOM 3213 O O . LEU A 1 389 ? 31.465 -4.950 -31.798 1.00 87.75 389 LEU A O 1
ATOM 3217 N N . ASN A 1 390 ? 31.638 -3.021 -32.926 1.00 85.75 390 ASN A N 1
ATOM 3218 C CA . ASN A 1 390 ? 32.507 -3.625 -33.925 1.00 85.75 390 ASN A CA 1
ATOM 3219 C C . ASN A 1 390 ? 33.820 -4.096 -33.293 1.00 85.75 390 ASN A C 1
ATOM 3221 O O . ASN A 1 390 ? 34.422 -5.021 -33.826 1.00 85.75 390 ASN A O 1
ATOM 3225 N N . PHE A 1 391 ? 34.277 -3.518 -32.178 1.00 85.06 391 PHE A N 1
ATOM 3226 C CA . PHE A 1 391 ? 35.597 -3.774 -31.592 1.00 85.06 391 PHE A CA 1
ATOM 3227 C C . PHE A 1 391 ? 35.597 -4.733 -30.396 1.00 85.06 391 PHE A C 1
ATOM 3229 O O . PHE A 1 391 ? 36.674 -5.141 -29.961 1.00 85.06 391 PHE A O 1
ATOM 3236 N N . VAL A 1 392 ? 34.429 -5.138 -29.893 1.00 86.19 392 VAL A N 1
ATOM 3237 C CA . VAL A 1 392 ? 34.329 -6.018 -28.715 1.00 86.19 392 VAL A CA 1
ATOM 3238 C C . VAL A 1 392 ? 34.549 -7.499 -29.057 1.00 86.19 392 VAL A C 1
ATOM 3240 O O . VAL A 1 392 ? 34.581 -7.894 -30.228 1.00 86.19 392 VAL A O 1
ATOM 3243 N N . SER A 1 393 ? 34.719 -8.352 -28.041 1.00 85.12 393 SER A N 1
ATOM 3244 C CA . SER A 1 393 ? 34.810 -9.801 -28.252 1.00 85.12 393 SER A CA 1
ATOM 3245 C C . SER A 1 393 ? 33.441 -10.421 -28.570 1.00 85.12 393 SER A C 1
ATOM 3247 O O . SER A 1 393 ? 32.391 -9.844 -28.289 1.00 85.12 393 SER A O 1
ATOM 3249 N N . THR A 1 394 ? 33.422 -11.639 -29.123 1.00 83.31 394 THR A N 1
ATOM 3250 C CA . THR A 1 394 ? 32.161 -12.370 -29.355 1.00 83.31 394 THR A CA 1
ATOM 3251 C C . THR A 1 394 ? 31.392 -12.630 -28.053 1.00 83.31 394 THR A C 1
ATOM 3253 O O . THR A 1 394 ? 30.165 -12.628 -28.067 1.00 83.31 394 THR A O 1
ATOM 3256 N N . TYR A 1 395 ? 32.092 -12.837 -26.931 1.00 87.00 395 TYR A N 1
ATOM 3257 C CA . TYR A 1 395 ? 31.456 -13.035 -25.626 1.00 87.00 395 TYR A CA 1
ATOM 3258 C C . TYR A 1 395 ? 30.794 -11.746 -25.131 1.00 87.00 395 TYR A C 1
ATOM 3260 O O . TYR A 1 395 ? 29.619 -11.770 -24.770 1.00 87.00 395 TYR A O 1
ATOM 3268 N N . ASP A 1 396 ? 31.504 -10.619 -25.221 1.00 90.31 396 ASP A N 1
ATOM 3269 C CA . ASP A 1 396 ? 30.974 -9.310 -24.826 1.00 90.31 396 ASP A CA 1
ATOM 3270 C C . ASP A 1 396 ? 29.769 -8.910 -25.686 1.00 90.31 396 ASP A C 1
ATOM 3272 O O . ASP A 1 396 ? 28.785 -8.392 -25.169 1.00 90.31 396 ASP A O 1
ATOM 3276 N N . TYR A 1 397 ? 29.789 -9.214 -26.990 1.00 89.38 397 TYR A N 1
ATOM 3277 C CA . TYR A 1 397 ? 28.633 -9.001 -27.864 1.00 89.38 397 TYR A CA 1
ATOM 3278 C C . TYR A 1 397 ? 27.399 -9.794 -27.401 1.00 89.38 397 TYR A C 1
ATOM 3280 O O . TYR A 1 397 ? 26.299 -9.245 -27.334 1.00 89.38 397 TYR A O 1
ATOM 3288 N N . ILE A 1 398 ? 27.568 -11.076 -27.052 1.00 89.81 398 ILE A N 1
ATOM 3289 C CA . ILE A 1 398 ? 26.467 -11.918 -26.557 1.00 89.81 398 ILE A CA 1
ATOM 3290 C C . ILE A 1 398 ? 25.884 -11.333 -25.266 1.00 89.81 398 ILE A C 1
ATOM 3292 O O . ILE A 1 398 ? 24.662 -11.293 -25.102 1.00 89.81 398 ILE A O 1
ATOM 3296 N N . ASP A 1 399 ? 26.733 -10.874 -24.350 1.00 92.81 399 ASP A N 1
ATOM 3297 C CA . ASP A 1 399 ? 26.280 -10.304 -23.083 1.00 92.81 399 ASP A CA 1
ATOM 3298 C C . ASP A 1 399 ? 25.638 -8.922 -23.264 1.00 92.81 399 ASP A C 1
ATOM 3300 O O . ASP A 1 399 ? 24.613 -8.639 -22.639 1.00 92.81 399 ASP A O 1
ATOM 3304 N N . TRP A 1 400 ? 26.142 -8.105 -24.191 1.00 93.88 400 TRP A N 1
ATOM 3305 C CA . TRP A 1 400 ? 25.508 -6.853 -24.602 1.00 93.88 400 TRP A CA 1
ATOM 3306 C C . TRP A 1 400 ? 24.124 -7.084 -25.222 1.00 93.88 400 TRP A C 1
ATOM 3308 O O . TRP A 1 400 ? 23.168 -6.374 -24.893 1.00 93.88 400 TRP A O 1
ATOM 3318 N N . HIS A 1 401 ? 23.980 -8.103 -26.077 1.00 92.06 401 HIS A N 1
ATOM 3319 C CA . HIS A 1 401 ? 22.699 -8.465 -26.697 1.00 92.06 401 HIS A CA 1
ATOM 3320 C C . HIS A 1 401 ? 21.693 -8.931 -25.643 1.00 92.06 401 HIS A C 1
ATOM 3322 O O . HIS A 1 401 ? 20.589 -8.391 -25.561 1.00 92.06 401 HIS A O 1
ATOM 3328 N N . LYS A 1 402 ? 22.101 -9.838 -24.745 1.00 94.69 402 LYS A N 1
ATOM 3329 C CA . LYS A 1 402 ? 21.274 -10.273 -23.605 1.00 94.69 402 LYS A CA 1
ATOM 3330 C C . LYS A 1 402 ? 20.858 -9.104 -22.715 1.00 94.69 402 LYS A C 1
ATOM 3332 O O . LYS A 1 402 ? 19.711 -9.050 -22.271 1.00 94.69 402 LYS A O 1
ATOM 3337 N N . ALA A 1 403 ? 21.771 -8.173 -22.440 1.00 96.25 403 ALA A N 1
ATOM 3338 C CA . ALA A 1 403 ? 21.472 -6.980 -21.661 1.00 96.25 403 ALA A CA 1
ATOM 3339 C C . ALA A 1 403 ? 20.431 -6.103 -22.373 1.00 96.25 403 ALA A C 1
ATOM 3341 O O . ALA A 1 403 ? 19.459 -5.685 -21.746 1.00 96.25 403 ALA A O 1
ATOM 3342 N N . THR A 1 404 ? 20.567 -5.903 -23.685 1.00 95.06 404 THR A N 1
ATOM 3343 C CA . THR A 1 404 ? 19.592 -5.175 -24.513 1.00 95.06 404 THR A CA 1
ATOM 3344 C C . THR A 1 404 ? 18.213 -5.844 -24.494 1.00 95.06 404 THR A C 1
ATOM 3346 O O . THR A 1 404 ? 17.211 -5.185 -24.219 1.00 95.06 404 THR A O 1
ATOM 3349 N N . GLN A 1 405 ? 18.150 -7.168 -24.649 1.00 95.56 405 GLN A N 1
ATOM 3350 C CA . GLN A 1 405 ? 16.897 -7.921 -24.534 1.00 95.56 405 GLN A CA 1
ATOM 3351 C C . GLN A 1 405 ? 16.272 -7.799 -23.135 1.00 95.56 405 GLN A C 1
ATOM 3353 O O . GLN A 1 405 ? 15.063 -7.620 -22.999 1.00 95.56 405 GLN A O 1
ATOM 3358 N N . SER A 1 406 ? 17.087 -7.809 -22.078 1.00 96.75 406 SER A N 1
ATOM 3359 C CA . SER A 1 406 ? 16.621 -7.599 -20.702 1.00 96.75 406 SER A CA 1
ATOM 3360 C C . SER A 1 406 ? 16.048 -6.191 -20.471 1.00 96.75 406 SER A C 1
ATOM 3362 O O . SER A 1 406 ? 15.056 -6.045 -19.747 1.00 96.75 406 SER A O 1
ATOM 3364 N N . ILE A 1 407 ? 16.612 -5.159 -21.116 1.00 97.44 407 ILE A N 1
ATOM 3365 C CA . ILE A 1 407 ? 16.045 -3.799 -21.123 1.00 97.44 407 ILE A CA 1
ATOM 3366 C C . ILE A 1 407 ? 14.652 -3.823 -21.756 1.00 97.44 407 ILE A C 1
ATOM 3368 O O . ILE A 1 407 ? 13.710 -3.335 -21.131 1.00 97.44 407 ILE A O 1
ATOM 3372 N N . TYR A 1 408 ? 14.499 -4.429 -22.939 1.00 96.69 408 TYR A N 1
ATOM 3373 C CA . TYR A 1 408 ? 13.208 -4.508 -23.631 1.00 96.69 408 TYR A CA 1
ATOM 3374 C C . TYR A 1 408 ? 12.149 -5.250 -22.815 1.00 96.69 408 TYR A C 1
ATOM 3376 O O . TYR A 1 408 ? 11.051 -4.732 -22.621 1.00 96.69 408 TYR A O 1
ATOM 3384 N N . GLN A 1 409 ? 12.488 -6.418 -22.268 1.00 96.50 409 GLN A N 1
ATOM 3385 C CA . GLN A 1 409 ? 11.565 -7.191 -21.434 1.00 96.50 409 GLN A CA 1
ATOM 3386 C C . GLN A 1 409 ? 11.152 -6.420 -20.176 1.00 96.50 409 GLN A C 1
ATOM 3388 O O . GLN A 1 409 ? 9.973 -6.366 -19.829 1.00 96.50 409 GLN A O 1
ATOM 3393 N N . SER A 1 410 ? 12.107 -5.768 -19.507 1.00 97.75 410 SER A N 1
ATOM 3394 C CA . SER A 1 410 ? 11.808 -4.970 -18.316 1.00 97.75 410 SER A CA 1
ATOM 3395 C C . SER A 1 410 ? 10.937 -3.755 -18.644 1.00 97.75 410 SER A C 1
ATOM 3397 O O . SER A 1 410 ? 10.030 -3.440 -17.877 1.00 97.75 410 SER A O 1
ATOM 3399 N N . ALA A 1 411 ? 11.184 -3.085 -19.772 1.00 97.12 411 ALA A N 1
ATOM 3400 C CA . ALA A 1 411 ? 10.383 -1.952 -20.222 1.00 97.12 411 ALA A CA 1
ATOM 3401 C C . ALA A 1 411 ? 8.947 -2.369 -20.556 1.00 97.12 411 ALA A C 1
ATOM 3403 O O . ALA A 1 411 ? 8.006 -1.725 -20.097 1.00 97.12 411 ALA A O 1
ATOM 3404 N N . LEU A 1 412 ? 8.773 -3.482 -21.274 1.00 95.75 412 LEU A N 1
ATOM 3405 C CA . LEU A 1 412 ? 7.458 -4.016 -21.621 1.00 95.75 412 LEU A CA 1
ATOM 3406 C C . LEU A 1 412 ? 6.610 -4.286 -20.371 1.00 95.75 412 LEU A C 1
ATOM 3408 O O . LEU A 1 412 ? 5.474 -3.824 -20.275 1.00 95.75 412 LEU A O 1
ATOM 3412 N N . VAL A 1 413 ? 7.195 -4.952 -19.370 1.00 95.38 413 VAL A N 1
ATOM 3413 C CA . VAL A 1 413 ? 6.528 -5.212 -18.085 1.00 95.38 413 VAL A CA 1
ATOM 3414 C C . VAL A 1 413 ? 6.135 -3.912 -17.376 1.00 95.38 413 VAL A C 1
ATOM 3416 O O . VAL A 1 413 ? 5.064 -3.842 -16.772 1.00 95.38 413 VAL A O 1
ATOM 3419 N N . ILE A 1 414 ? 6.981 -2.876 -17.435 1.00 96.19 414 ILE A N 1
ATOM 3420 C CA . ILE A 1 414 ? 6.681 -1.570 -16.831 1.00 96.19 414 ILE A CA 1
ATOM 3421 C C . ILE A 1 414 ? 5.486 -0.912 -17.519 1.00 96.19 414 ILE A C 1
ATOM 3423 O O . ILE A 1 414 ? 4.596 -0.435 -16.819 1.00 96.19 414 ILE A O 1
ATOM 3427 N N . HIS A 1 415 ? 5.442 -0.909 -18.851 1.00 93.88 415 HIS A N 1
ATOM 3428 C CA . HIS A 1 415 ? 4.335 -0.324 -19.607 1.00 93.88 415 HIS A CA 1
ATOM 3429 C C . HIS A 1 415 ? 3.011 -1.044 -19.337 1.00 93.88 415 HIS A C 1
ATOM 3431 O O . HIS A 1 415 ? 2.055 -0.414 -18.895 1.00 93.88 415 HIS A O 1
ATOM 3437 N N . GLN A 1 416 ? 2.985 -2.374 -19.461 1.00 91.25 416 GLN A N 1
ATOM 3438 C CA . GLN A 1 416 ? 1.787 -3.181 -19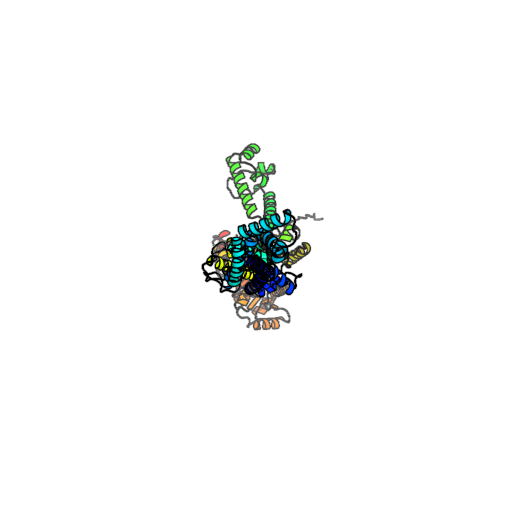.194 1.00 91.25 416 GLN A CA 1
ATOM 3439 C C . GLN A 1 416 ? 1.248 -2.982 -17.768 1.00 91.25 416 GLN A C 1
ATOM 3441 O O . GLN A 1 416 ? 0.036 -2.925 -17.531 1.00 91.25 416 GLN A O 1
ATOM 3446 N N . ALA A 1 417 ? 2.145 -2.884 -16.783 1.00 89.81 417 ALA A N 1
ATOM 3447 C CA . ALA A 1 417 ? 1.757 -2.598 -15.409 1.00 89.81 417 ALA A CA 1
ATOM 3448 C C . ALA A 1 417 ? 1.288 -1.140 -15.236 1.00 89.81 417 ALA A C 1
ATOM 3450 O O . ALA A 1 417 ? 0.352 -0.903 -14.472 1.00 89.81 417 ALA A O 1
ATOM 3451 N N . GLY A 1 418 ? 1.918 -0.197 -15.944 1.00 87.25 418 GLY A N 1
ATOM 3452 C CA . GLY A 1 418 ? 1.656 1.241 -15.905 1.00 87.25 418 GLY A CA 1
ATOM 3453 C C . GLY A 1 418 ? 0.305 1.648 -16.490 1.00 87.25 418 GLY A C 1
ATOM 3454 O O . GLY A 1 418 ? -0.394 2.433 -15.859 1.00 87.25 418 GLY A O 1
ATOM 3455 N N . ASP A 1 419 ? -0.118 1.054 -17.608 1.00 82.94 419 ASP A N 1
ATOM 3456 C CA . ASP A 1 419 ? -1.408 1.353 -18.264 1.00 82.94 419 ASP A CA 1
ATOM 3457 C C . ASP A 1 419 ? -2.621 1.066 -17.367 1.00 82.94 419 ASP A C 1
ATOM 3459 O O . ASP A 1 419 ? -3.708 1.617 -17.534 1.00 82.94 419 ASP A O 1
ATOM 3463 N N . ASN A 1 420 ? -2.439 0.189 -16.382 1.00 78.69 420 ASN A N 1
ATOM 3464 C CA . ASN A 1 420 ? -3.470 -0.182 -15.424 1.00 78.69 420 ASN A CA 1
ATOM 3465 C C . ASN A 1 420 ? -3.459 0.675 -14.146 1.00 78.69 420 ASN A C 1
ATOM 3467 O O . ASN A 1 420 ? -4.316 0.477 -13.275 1.00 78.69 420 ASN A O 1
ATOM 3471 N N . LEU A 1 421 ? -2.486 1.579 -13.992 1.00 83.44 421 LEU A N 1
ATOM 3472 C CA . LEU A 1 421 ? -2.411 2.481 -12.851 1.00 83.44 421 LEU A CA 1
ATOM 3473 C C . LEU A 1 421 ? -3.366 3.655 -13.032 1.00 83.44 421 LEU A C 1
ATOM 3475 O O . LEU A 1 421 ? -3.516 4.221 -14.109 1.00 83.44 421 LEU A O 1
ATOM 3479 N N . LYS A 1 422 ? -3.996 4.051 -11.929 1.00 81.25 422 LYS A N 1
ATOM 3480 C CA . LYS A 1 422 ? -4.884 5.209 -11.889 1.00 81.25 422 LYS A CA 1
ATOM 3481 C C . LYS A 1 422 ? -4.199 6.341 -11.144 1.00 81.25 422 LYS A C 1
ATOM 3483 O O . LYS A 1 422 ? -4.432 6.528 -9.954 1.00 81.25 422 LYS A O 1
ATOM 3488 N N . PHE A 1 423 ? -3.352 7.083 -11.846 1.00 74.38 423 PHE A N 1
ATOM 3489 C CA . PHE A 1 423 ? -2.649 8.228 -11.262 1.00 74.38 423 PHE A CA 1
ATOM 3490 C C . PHE A 1 423 ? -3.599 9.368 -10.845 1.00 74.38 423 PHE A C 1
ATOM 3492 O O . PHE A 1 423 ? -3.259 10.154 -9.966 1.00 74.38 423 PHE A O 1
ATOM 3499 N N . ASP A 1 424 ? -4.815 9.412 -11.398 1.00 73.31 424 ASP A N 1
ATOM 3500 C CA . ASP A 1 424 ? -5.830 10.423 -11.069 1.00 73.31 424 ASP A CA 1
ATOM 3501 C C . ASP A 1 424 ? -6.549 10.177 -9.728 1.00 73.31 424 ASP A C 1
ATOM 3503 O O . ASP A 1 424 ? -7.233 11.065 -9.209 1.00 73.31 424 ASP A O 1
ATOM 3507 N N . GLU A 1 425 ? -6.433 8.976 -9.147 1.00 79.25 425 GLU A N 1
ATOM 3508 C CA . GLU A 1 425 ? -7.001 8.683 -7.828 1.00 79.25 425 GLU A CA 1
ATOM 3509 C C . GLU A 1 425 ? -6.132 9.343 -6.745 1.00 79.25 425 GLU A C 1
ATOM 3511 O O . GLU A 1 425 ? -5.185 8.756 -6.232 1.00 79.25 425 GLU A O 1
ATOM 3516 N N . LEU A 1 426 ? -6.467 10.585 -6.389 1.00 85.31 426 LEU A N 1
ATOM 3517 C CA . LEU A 1 426 ? -5.773 11.371 -5.367 1.00 85.31 426 LEU A CA 1
ATOM 3518 C C . LEU A 1 426 ? -6.516 11.352 -4.015 1.00 85.31 426 LEU A C 1
ATOM 3520 O O . LEU A 1 426 ? -7.744 11.203 -3.979 1.00 85.31 426 LEU A O 1
ATOM 3524 N N . PRO A 1 427 ? -5.808 11.562 -2.885 1.00 87.00 427 PRO A N 1
ATOM 3525 C CA . PRO A 1 427 ? -6.452 11.837 -1.604 1.00 87.00 427 PRO A CA 1
ATOM 3526 C C . PRO A 1 427 ? -7.416 13.028 -1.708 1.00 87.00 427 PRO A C 1
ATOM 3528 O O . PRO A 1 427 ? -7.126 14.014 -2.388 1.00 87.00 427 PRO A O 1
ATOM 3531 N N . ASP A 1 428 ? -8.553 12.969 -1.004 1.00 87.56 428 ASP A N 1
ATOM 3532 C CA . ASP A 1 428 ? -9.496 14.093 -0.979 1.00 87.56 428 ASP A CA 1
ATOM 3533 C C . ASP A 1 428 ? -8.794 15.321 -0.380 1.00 87.56 428 ASP A C 1
ATOM 3535 O O . ASP A 1 428 ? -8.282 15.280 0.739 1.00 87.56 428 ASP A O 1
ATOM 3539 N N . ASN A 1 429 ? -8.758 16.421 -1.123 1.00 88.31 429 ASN A N 1
ATOM 3540 C CA . ASN A 1 429 ? -8.144 17.669 -0.675 1.00 88.31 429 ASN A CA 1
ATOM 3541 C C . ASN A 1 429 ? -9.174 18.638 -0.060 1.00 88.31 429 ASN A C 1
ATOM 3543 O O . ASN A 1 429 ? -8.813 19.689 0.475 1.00 88.31 429 ASN A O 1
ATOM 3547 N N . SER A 1 430 ? -10.467 18.295 -0.086 1.00 92.69 430 SER A N 1
ATOM 3548 C CA . SER A 1 430 ? -11.541 19.108 0.477 1.00 92.69 430 SER A CA 1
ATOM 3549 C C . SER A 1 430 ? -11.679 18.903 1.985 1.00 92.69 430 SER A C 1
ATOM 3551 O O . SER A 1 430 ? -12.429 18.053 2.471 1.00 92.69 430 SER A O 1
ATOM 3553 N N . LEU A 1 431 ? -11.020 19.772 2.756 1.00 89.62 431 LEU A N 1
ATOM 3554 C CA . LEU A 1 431 ? -11.075 19.765 4.226 1.00 89.62 431 LEU A CA 1
ATOM 3555 C C . LEU A 1 431 ? -12.514 19.784 4.781 1.00 89.62 431 LEU A C 1
ATOM 3557 O O . LEU A 1 431 ? -12.792 19.152 5.800 1.00 89.62 431 LEU A O 1
ATOM 3561 N N . LYS A 1 432 ? -13.448 20.462 4.095 1.00 91.00 432 LYS A N 1
ATOM 3562 C CA . LYS A 1 432 ? -14.872 20.503 4.476 1.00 91.00 432 LYS A CA 1
ATOM 3563 C C . LYS A 1 432 ? -15.549 19.137 4.340 1.00 91.00 432 LYS A C 1
ATOM 3565 O O . LYS A 1 432 ? -16.262 18.731 5.256 1.00 91.00 432 LYS A O 1
ATOM 3570 N N . ARG A 1 433 ? -15.321 18.425 3.229 1.00 91.69 433 ARG A N 1
ATOM 3571 C CA . ARG A 1 433 ? -15.901 17.090 2.997 1.00 91.69 433 ARG A CA 1
ATOM 3572 C C . ARG A 1 433 ? -15.337 16.072 3.976 1.00 91.69 433 ARG A C 1
ATOM 3574 O O . ARG A 1 433 ? -16.111 15.352 4.595 1.00 91.69 433 ARG A O 1
ATOM 3581 N N . ILE A 1 434 ? -14.023 16.092 4.199 1.00 92.62 434 ILE A N 1
ATOM 3582 C CA . ILE A 1 434 ? -13.366 15.211 5.174 1.00 92.62 434 ILE A CA 1
ATOM 3583 C C . ILE A 1 434 ? -13.916 15.448 6.581 1.00 92.62 434 ILE A C 1
ATOM 3585 O O . ILE A 1 434 ? -14.188 14.494 7.302 1.00 92.62 434 ILE A O 1
ATOM 3589 N N . LYS A 1 435 ? -14.118 16.713 6.977 1.00 91.06 435 LYS A N 1
ATOM 3590 C CA . LYS A 1 435 ? -14.715 17.036 8.278 1.00 91.06 435 LYS A CA 1
ATOM 3591 C C . LYS A 1 435 ? -16.128 16.463 8.405 1.00 91.06 435 LYS A C 1
ATOM 3593 O O . LYS A 1 435 ? -16.433 15.850 9.424 1.00 91.06 435 LYS A O 1
ATOM 3598 N N . ALA A 1 436 ? -16.974 16.649 7.391 1.00 89.88 436 ALA A N 1
ATOM 3599 C CA . ALA A 1 436 ? -18.334 16.113 7.391 1.00 89.88 436 ALA A CA 1
ATOM 3600 C C . ALA A 1 436 ? -18.343 14.575 7.453 1.00 89.88 436 ALA A C 1
ATOM 3602 O O . ALA A 1 436 ? -19.078 13.996 8.251 1.00 89.88 436 ALA A O 1
ATOM 3603 N N . ASP A 1 437 ? -17.475 13.921 6.677 1.00 89.50 437 ASP A N 1
ATOM 3604 C CA . ASP A 1 437 ? -17.333 12.465 6.676 1.00 89.50 437 ASP A CA 1
ATOM 3605 C C . ASP A 1 437 ? -16.814 11.935 8.017 1.00 89.50 437 ASP A C 1
ATOM 3607 O O . ASP A 1 437 ? -17.362 10.974 8.545 1.00 89.50 437 ASP A O 1
ATOM 3611 N N . PHE A 1 438 ? -15.825 12.591 8.631 1.00 88.12 438 PHE A N 1
ATOM 3612 C CA . PHE A 1 438 ? -15.341 12.227 9.965 1.00 88.12 438 PHE A CA 1
ATOM 3613 C C . PHE A 1 438 ? -16.432 12.356 11.034 1.00 88.12 438 PHE A C 1
ATOM 3615 O O . PHE A 1 438 ? -16.541 11.491 11.899 1.00 88.12 438 PHE A O 1
ATOM 3622 N N . ILE A 1 439 ? -17.262 13.401 10.978 1.00 82.81 439 ILE A N 1
ATOM 3623 C CA . ILE A 1 439 ? -18.375 13.577 11.925 1.00 82.81 439 ILE A CA 1
ATOM 3624 C C . ILE A 1 439 ? -19.413 12.460 11.755 1.00 82.81 439 ILE A C 1
ATOM 3626 O O . ILE A 1 439 ? -19.887 11.913 12.749 1.00 82.81 439 ILE A O 1
ATOM 3630 N N . ALA A 1 440 ? -19.736 12.084 10.515 1.00 80.12 440 ALA A N 1
ATOM 3631 C CA . ALA A 1 440 ? -20.703 11.024 10.233 1.00 80.12 440 ALA A CA 1
ATOM 3632 C C . ALA A 1 440 ? -20.161 9.614 10.544 1.00 80.12 440 ALA A C 1
ATOM 3634 O O . ALA A 1 440 ? -20.890 8.761 11.047 1.00 80.12 440 ALA A O 1
ATOM 3635 N N . ASN A 1 441 ? -18.876 9.377 10.263 1.00 79.75 441 ASN A N 1
ATOM 3636 C CA . ASN A 1 441 ? -18.252 8.052 10.216 1.00 79.75 441 ASN A CA 1
ATOM 3637 C C . ASN A 1 441 ? -17.077 7.890 11.198 1.00 79.75 441 ASN A C 1
ATOM 3639 O O . ASN A 1 441 ? -16.223 7.021 11.011 1.00 79.75 441 ASN A O 1
ATOM 3643 N N . GLY A 1 442 ? -17.013 8.696 12.262 1.00 77.81 442 GLY A N 1
ATOM 3644 C CA . GLY A 1 442 ? -15.854 8.777 13.164 1.00 77.81 442 GLY A CA 1
ATOM 3645 C C . GLY A 1 442 ? -15.383 7.430 13.718 1.00 77.81 442 GLY A C 1
ATOM 3646 O O . GLY A 1 442 ? -14.183 7.184 13.805 1.00 77.81 442 GLY A O 1
ATOM 3647 N N . ALA A 1 443 ? -16.307 6.506 14.006 1.00 71.19 443 ALA A N 1
ATOM 3648 C CA . ALA A 1 443 ? -15.972 5.159 14.473 1.00 71.19 443 ALA A CA 1
ATOM 3649 C C . ALA A 1 443 ? -15.018 4.403 13.526 1.00 71.19 443 ALA A C 1
ATOM 3651 O O . ALA A 1 443 ? -14.112 3.720 14.006 1.00 71.19 443 ALA A O 1
ATOM 3652 N N . ILE A 1 444 ? -15.183 4.565 12.207 1.00 79.06 444 ILE A N 1
ATOM 3653 C CA . ILE A 1 444 ? -14.303 3.964 11.197 1.00 79.06 444 ILE A CA 1
ATOM 3654 C C . ILE A 1 444 ? -12.900 4.556 11.322 1.00 79.06 444 ILE A C 1
ATOM 3656 O O . ILE A 1 444 ? -11.931 3.813 11.441 1.00 79.06 444 ILE A O 1
ATOM 3660 N N . TYR A 1 445 ? -12.787 5.884 11.363 1.00 85.62 445 TYR A N 1
ATOM 3661 C CA . TYR A 1 445 ? -11.502 6.573 11.464 1.00 85.62 445 TYR A CA 1
ATOM 3662 C C . TYR A 1 445 ? -10.715 6.175 12.701 1.00 85.62 445 TYR A C 1
ATOM 3664 O O . TYR A 1 445 ? -9.532 5.863 12.607 1.00 85.62 445 TYR A O 1
ATOM 3672 N N . PHE A 1 446 ? -11.365 6.129 13.857 1.00 81.44 446 PHE A N 1
ATOM 3673 C CA . PHE A 1 446 ? -10.674 5.722 15.068 1.00 81.44 446 PHE A CA 1
ATOM 3674 C C . PHE A 1 446 ? -10.268 4.244 15.051 1.00 81.44 446 PHE A C 1
ATOM 3676 O O . PHE A 1 446 ? -9.171 3.929 15.498 1.00 81.44 446 PHE A O 1
ATOM 3683 N N . SER A 1 447 ? -11.078 3.347 14.472 1.00 79.56 447 SER A N 1
ATOM 3684 C CA . SER A 1 447 ? -10.659 1.955 14.237 1.00 79.56 447 SER A CA 1
ATOM 3685 C C . SER A 1 447 ? -9.401 1.891 13.357 1.00 79.56 447 SER A C 1
ATOM 3687 O O . SER A 1 447 ? -8.483 1.120 13.634 1.00 79.56 447 SER A O 1
ATOM 3689 N N . LEU A 1 448 ? -9.307 2.739 12.327 1.00 84.88 448 LEU A N 1
ATOM 3690 C CA . LEU A 1 448 ? -8.115 2.837 11.479 1.00 84.88 448 LEU A CA 1
ATOM 3691 C C . LEU A 1 448 ? -6.901 3.399 12.234 1.00 84.88 448 LEU A C 1
ATOM 3693 O O . LEU A 1 448 ? -5.803 2.868 12.085 1.00 84.88 448 LEU A O 1
ATOM 3697 N N . ILE A 1 449 ? -7.084 4.417 13.080 1.00 85.75 449 ILE A N 1
ATOM 3698 C CA . ILE A 1 449 ? -6.015 4.966 13.933 1.00 85.75 449 ILE A CA 1
ATOM 3699 C C . ILE A 1 449 ? -5.523 3.910 14.936 1.00 85.75 449 ILE A C 1
ATOM 3701 O O . ILE A 1 449 ? -4.320 3.753 15.139 1.00 85.75 449 ILE A O 1
ATOM 3705 N N . GLU A 1 450 ? -6.429 3.142 15.542 1.00 78.56 450 GLU A N 1
ATOM 3706 C CA . GLU A 1 450 ? -6.084 2.033 16.439 1.00 78.56 450 GLU A CA 1
ATOM 3707 C C . GLU A 1 450 ? -5.266 0.957 15.709 1.00 78.56 450 GLU A C 1
ATOM 3709 O O . GLU A 1 450 ? -4.263 0.484 16.245 1.00 78.56 450 GLU A O 1
ATOM 3714 N N . LYS A 1 451 ? -5.648 0.606 14.471 1.00 80.44 451 LYS A N 1
ATOM 3715 C CA . LYS A 1 451 ? -4.883 -0.320 13.617 1.00 80.44 451 LYS A CA 1
ATOM 3716 C C . LYS A 1 451 ? -3.498 0.226 13.264 1.00 80.44 451 LYS A C 1
ATOM 3718 O O . LYS A 1 451 ? -2.540 -0.537 13.294 1.00 80.44 451 LYS A O 1
ATOM 3723 N N . LEU A 1 452 ? -3.392 1.522 12.958 1.00 83.06 452 LEU A N 1
ATOM 3724 C CA . LEU A 1 452 ? -2.126 2.184 12.623 1.00 83.06 452 LEU A CA 1
ATOM 3725 C C . LEU A 1 452 ? -1.161 2.212 13.818 1.00 83.06 452 LEU A C 1
ATOM 3727 O O . LEU A 1 452 ? 0.032 1.977 13.660 1.00 83.06 452 LEU A O 1
ATOM 3731 N N . THR A 1 453 ? -1.677 2.513 15.010 1.00 76.75 453 THR A N 1
ATOM 3732 C CA . THR A 1 453 ? -0.866 2.741 16.219 1.00 76.75 453 THR A CA 1
ATOM 3733 C C . THR A 1 453 ? -0.609 1.479 17.036 1.00 76.75 453 THR A C 1
ATOM 3735 O O . THR A 1 453 ? 0.284 1.467 17.880 1.00 76.75 453 THR A O 1
ATOM 3738 N N . GLY A 1 454 ? -1.428 0.436 16.871 1.00 67.38 454 GLY A N 1
ATOM 3739 C CA . GLY A 1 454 ? -1.398 -0.766 17.708 1.00 67.38 454 GLY A CA 1
ATOM 3740 C C . GLY A 1 454 ? -1.824 -0.539 19.168 1.00 67.38 454 GLY A C 1
ATOM 3741 O O . GLY A 1 454 ? -1.936 -1.505 19.926 1.00 67.38 454 GLY A O 1
ATOM 3742 N N . GLN A 1 455 ? -2.115 0.705 19.577 1.00 61.19 455 GLN A N 1
ATOM 3743 C CA . GLN A 1 455 ? -2.416 1.062 20.970 1.00 61.19 455 GLN A CA 1
ATOM 3744 C C . GLN A 1 455 ? -3.763 0.532 21.470 1.00 61.19 455 GLN A C 1
ATOM 3746 O O . GLN A 1 455 ? -3.964 0.442 22.683 1.00 61.19 455 GLN A O 1
ATOM 3751 N N . GLY A 1 456 ? -4.654 0.112 20.566 1.00 54.00 456 GLY A N 1
ATOM 3752 C CA . GLY A 1 456 ? -5.946 -0.464 20.929 1.00 54.00 456 GLY A CA 1
ATOM 3753 C C . GLY A 1 456 ? -5.838 -1.671 21.869 1.00 54.00 456 GLY A C 1
ATOM 3754 O O . GLY A 1 456 ? -6.753 -1.887 22.644 1.00 54.00 456 GLY A O 1
ATOM 3755 N N . LYS A 1 457 ? -4.730 -2.430 21.876 1.00 52.00 457 LYS A N 1
ATOM 3756 C CA . LYS A 1 457 ? -4.612 -3.679 22.659 1.00 52.00 457 LYS A CA 1
ATOM 3757 C C . LYS A 1 457 ? -4.232 -3.496 24.136 1.00 52.00 457 LYS A C 1
ATOM 3759 O O . LYS A 1 457 ? -4.650 -4.302 24.960 1.00 52.00 457 LYS A O 1
ATOM 3764 N N . ASN A 1 458 ? -3.476 -2.454 24.492 1.00 50.00 458 ASN A N 1
ATOM 3765 C CA . ASN A 1 458 ? -2.852 -2.360 25.825 1.00 50.00 458 ASN A CA 1
ATOM 3766 C C . ASN A 1 458 ? -3.737 -1.712 26.906 1.00 50.00 458 ASN A C 1
ATOM 3768 O O . ASN A 1 458 ? -3.437 -1.840 28.089 1.00 50.00 458 ASN A O 1
ATOM 3772 N N . GLN A 1 459 ? -4.814 -1.014 26.530 1.00 51.00 459 GLN A N 1
ATOM 3773 C CA . GLN A 1 459 ? -5.627 -0.213 27.464 1.00 51.00 459 GLN A CA 1
ATOM 3774 C C . GLN A 1 459 ? -6.971 -0.863 27.842 1.00 51.00 459 GLN A C 1
ATOM 3776 O O . GLN A 1 459 ? -7.657 -0.377 28.735 1.00 51.00 459 GLN A O 1
ATOM 3781 N N . ILE A 1 460 ? -7.344 -1.983 27.212 1.00 55.97 460 ILE A N 1
ATOM 3782 C CA . ILE A 1 460 ? -8.681 -2.590 27.358 1.00 55.97 460 ILE A CA 1
ATOM 3783 C C . ILE A 1 460 ? -8.851 -3.341 28.695 1.00 55.97 460 ILE A C 1
ATOM 3785 O O . ILE A 1 460 ? -9.979 -3.562 29.135 1.00 55.97 460 ILE A O 1
ATOM 3789 N N . THR A 1 461 ? -7.755 -3.750 29.345 1.00 55.16 461 THR A N 1
ATOM 3790 C CA . THR A 1 461 ? -7.778 -4.870 30.302 1.00 55.16 461 THR A CA 1
ATOM 3791 C C . THR A 1 461 ? -7.054 -4.625 31.625 1.00 55.16 461 THR A C 1
ATOM 3793 O O . THR A 1 461 ? -6.698 -5.586 32.300 1.00 55.16 461 THR A O 1
ATOM 3796 N N . ALA A 1 462 ? -6.822 -3.370 32.023 1.00 53.72 462 ALA A N 1
ATOM 3797 C CA . ALA A 1 462 ? -6.041 -3.047 33.229 1.00 53.72 462 ALA A CA 1
ATOM 3798 C C . ALA A 1 462 ? -6.582 -3.693 34.525 1.00 53.72 462 ALA A C 1
ATOM 3800 O O . ALA A 1 462 ? -5.839 -3.877 35.485 1.00 53.72 462 ALA A O 1
ATOM 3801 N N . THR A 1 463 ? -7.866 -4.053 34.549 1.00 64.56 463 THR A N 1
ATOM 3802 C CA . THR A 1 463 ? -8.559 -4.695 35.674 1.00 64.56 463 THR A CA 1
ATOM 3803 C C . THR A 1 463 ? -8.667 -6.220 35.570 1.00 64.56 463 THR A C 1
ATOM 3805 O O . THR A 1 463 ? -9.126 -6.841 36.527 1.00 64.56 463 THR A O 1
ATOM 3808 N N . LEU A 1 464 ? -8.254 -6.836 34.455 1.00 74.56 464 LEU A N 1
ATOM 3809 C CA . LEU A 1 464 ? -8.332 -8.285 34.242 1.00 74.56 464 LEU A CA 1
ATOM 3810 C C . LEU A 1 464 ? -6.963 -8.971 34.415 1.00 74.56 464 LEU A C 1
ATOM 3812 O O . LEU A 1 464 ? -5.944 -8.433 33.976 1.00 74.56 464 LEU A O 1
ATOM 3816 N N . PRO A 1 465 ? -6.919 -10.194 34.980 1.00 78.06 465 PRO A N 1
ATOM 3817 C CA . PRO A 1 465 ? -5.722 -11.034 34.978 1.00 78.06 465 PRO A CA 1
ATOM 3818 C C . PRO A 1 465 ? -5.174 -11.268 33.561 1.00 78.06 465 PRO A C 1
ATOM 3820 O O . PRO A 1 465 ? -5.934 -11.576 32.643 1.00 78.06 465 PRO A O 1
ATOM 3823 N N . LYS A 1 466 ? -3.845 -11.203 33.382 1.00 75.12 466 LYS A N 1
ATOM 3824 C CA . LYS A 1 466 ? -3.184 -11.351 32.065 1.00 75.12 466 LYS A CA 1
ATOM 3825 C C . LYS A 1 466 ? -3.570 -12.637 31.323 1.00 75.12 466 LYS A C 1
ATOM 3827 O O . LYS A 1 466 ? -3.798 -12.586 30.120 1.00 75.12 466 LYS A O 1
ATOM 3832 N N . ALA A 1 467 ? -3.709 -13.753 32.039 1.00 73.50 467 ALA A N 1
ATOM 3833 C CA . ALA A 1 467 ? -4.097 -15.036 31.451 1.00 73.50 467 ALA A CA 1
ATOM 3834 C C . ALA A 1 467 ? -5.476 -14.982 30.762 1.00 73.50 467 ALA A C 1
ATOM 3836 O O . ALA A 1 467 ? -5.645 -15.516 29.669 1.00 73.50 467 ALA A O 1
ATOM 3837 N N . ILE A 1 468 ? -6.445 -14.276 31.362 1.00 82.94 468 ILE A N 1
ATOM 3838 C CA . ILE A 1 468 ? -7.782 -14.070 30.782 1.00 82.94 468 ILE A CA 1
ATOM 3839 C C . ILE A 1 468 ? -7.680 -13.238 29.503 1.00 82.94 468 ILE A C 1
ATOM 3841 O O . ILE A 1 468 ? -8.281 -13.570 28.485 1.00 82.94 468 ILE A O 1
ATOM 3845 N N . VAL A 1 469 ? -6.891 -12.164 29.542 1.00 80.69 469 VAL A N 1
ATOM 3846 C CA . VAL A 1 469 ? -6.682 -11.275 28.392 1.00 80.69 469 VAL A CA 1
ATOM 3847 C C . VAL A 1 469 ? -6.107 -12.036 27.206 1.00 80.69 469 VAL A C 1
ATOM 3849 O O . VAL A 1 469 ? -6.576 -11.887 26.078 1.00 80.69 469 VAL A O 1
ATOM 3852 N N . GLU A 1 470 ? -5.096 -12.859 27.462 1.00 78.00 470 GLU A N 1
ATOM 3853 C CA . GLU A 1 470 ? -4.437 -13.655 26.439 1.00 78.00 470 GLU A CA 1
ATOM 3854 C C . GLU A 1 470 ? -5.385 -14.702 25.849 1.00 78.00 470 GLU A C 1
ATOM 3856 O O . GLU A 1 470 ? -5.528 -14.763 24.629 1.00 78.00 470 GLU A O 1
ATOM 3861 N N . GLN A 1 471 ? -6.115 -15.442 26.689 1.00 82.62 471 GLN A N 1
ATOM 3862 C CA . GLN A 1 471 ? -7.122 -16.409 26.242 1.00 82.62 471 GLN A CA 1
ATOM 3863 C C . GLN A 1 471 ? -8.179 -15.759 25.336 1.00 82.62 471 GLN A C 1
ATOM 3865 O O . GLN A 1 471 ? -8.472 -16.266 24.254 1.00 82.62 471 GLN A O 1
ATOM 3870 N N . VAL A 1 472 ? -8.733 -14.621 25.758 1.00 86.56 472 VAL A N 1
ATOM 3871 C CA . VAL A 1 472 ? -9.783 -13.912 25.016 1.00 86.56 472 VAL A CA 1
ATOM 3872 C C . VAL A 1 472 ? -9.268 -13.389 23.678 1.00 86.56 472 VAL A C 1
ATOM 3874 O O . VAL A 1 472 ? -9.962 -13.491 22.669 1.00 86.56 472 VAL A O 1
ATOM 3877 N N . ASN A 1 473 ? -8.043 -12.864 23.632 1.00 81.19 473 ASN A N 1
ATOM 3878 C CA . ASN A 1 473 ? -7.455 -12.362 22.390 1.00 81.19 473 ASN A CA 1
ATOM 3879 C C . ASN A 1 473 ? -7.245 -13.460 21.337 1.00 81.19 473 ASN A C 1
ATOM 3881 O O . ASN A 1 473 ? -7.347 -13.167 20.144 1.00 81.19 473 ASN A O 1
ATOM 3885 N N . HIS A 1 474 ? -6.986 -14.699 21.769 1.00 83.75 474 HIS A N 1
ATOM 3886 C CA . HIS A 1 474 ? -6.843 -15.862 20.889 1.00 83.75 474 HIS A CA 1
ATOM 3887 C C . HIS A 1 474 ? -8.183 -16.450 20.426 1.00 83.75 474 HIS A C 1
ATOM 3889 O O . HIS A 1 474 ? -8.191 -17.290 19.526 1.00 83.75 474 HIS A O 1
ATOM 3895 N N . PHE A 1 475 ? -9.316 -16.020 20.993 1.00 86.31 475 PHE A N 1
ATOM 3896 C CA . PHE A 1 475 ? -10.619 -16.524 20.576 1.00 86.31 475 PHE A CA 1
ATOM 3897 C C . PHE A 1 475 ? -10.926 -16.099 19.124 1.00 86.31 475 PHE A C 1
ATOM 3899 O O . PHE A 1 475 ? -10.917 -14.897 18.819 1.00 86.31 475 PHE A O 1
ATOM 3906 N N . PRO A 1 476 ? -11.222 -17.043 18.210 1.00 89.31 476 PRO A N 1
ATOM 3907 C CA . PRO A 1 476 ? -11.510 -16.717 16.819 1.00 89.31 476 PRO A CA 1
ATOM 3908 C C . PRO A 1 476 ? -12.880 -16.038 16.704 1.00 89.31 476 PRO A C 1
ATOM 3910 O O . PRO A 1 476 ? -13.898 -16.612 17.077 1.00 89.31 476 PRO A O 1
ATOM 3913 N N . LEU A 1 477 ? -12.928 -14.821 16.153 1.00 91.44 477 LEU A N 1
ATOM 3914 C CA . LEU A 1 477 ? -14.177 -14.083 15.935 1.00 91.44 477 LEU A CA 1
ATOM 3915 C C . LEU A 1 477 ? -14.517 -14.001 14.443 1.00 91.44 477 LEU A C 1
ATOM 3917 O O . LEU A 1 477 ? -13.868 -13.288 13.684 1.00 91.44 477 LEU A O 1
ATOM 3921 N N . ILE A 1 478 ? -15.570 -14.707 14.032 1.00 92.12 478 ILE A N 1
ATOM 3922 C CA . ILE A 1 478 ? -16.163 -14.601 12.693 1.00 92.12 478 ILE A CA 1
ATOM 3923 C C . ILE A 1 478 ? -17.033 -13.339 12.589 1.00 92.12 478 ILE A C 1
ATOM 3925 O O . ILE A 1 478 ? -18.063 -13.227 13.252 1.00 92.12 478 ILE A O 1
ATOM 3929 N N . THR A 1 479 ? -16.643 -12.414 11.712 1.00 90.38 479 THR A N 1
ATOM 3930 C CA . THR A 1 479 ? -17.359 -11.152 11.431 1.00 90.38 479 THR A CA 1
ATOM 3931 C C . THR A 1 479 ? -18.048 -11.137 10.063 1.00 90.38 479 THR A C 1
ATOM 3933 O O . THR A 1 479 ? -18.490 -10.089 9.596 1.00 90.38 479 THR A O 1
ATOM 3936 N N . LYS A 1 480 ? -18.164 -12.297 9.403 1.00 88.94 480 LYS A N 1
ATOM 3937 C CA . LYS A 1 480 ? -18.906 -12.434 8.142 1.00 88.94 480 LYS A CA 1
ATOM 3938 C C . LYS A 1 480 ? -20.345 -11.924 8.317 1.00 88.94 480 LYS A C 1
ATOM 3940 O O . LYS A 1 480 ? -20.978 -12.234 9.321 1.00 88.94 480 LYS A O 1
ATOM 3945 N N . ASP A 1 481 ? -20.830 -11.147 7.346 1.00 89.69 481 ASP A N 1
ATOM 3946 C CA . ASP A 1 481 ? -22.150 -10.484 7.331 1.00 89.69 481 ASP A CA 1
ATOM 3947 C C . ASP A 1 481 ? -22.397 -9.430 8.426 1.00 89.69 481 ASP A C 1
ATOM 3949 O O . ASP A 1 481 ? -23.514 -8.925 8.556 1.00 89.69 481 ASP A O 1
ATOM 3953 N N . LEU A 1 482 ? -21.348 -9.027 9.147 1.00 89.69 482 LEU A N 1
ATOM 3954 C CA . LEU A 1 482 ? -21.365 -7.862 10.020 1.00 89.69 482 LEU A CA 1
ATOM 3955 C C . LEU A 1 482 ? -20.924 -6.620 9.223 1.00 89.69 482 LEU A C 1
ATOM 3957 O O . LEU A 1 482 ? -19.835 -6.589 8.654 1.00 89.69 482 LEU A O 1
ATOM 3961 N N . SER A 1 483 ? -21.761 -5.585 9.173 1.00 85.38 483 SER A N 1
ATOM 3962 C CA . SER A 1 483 ? -21.485 -4.340 8.432 1.00 85.38 483 SER A CA 1
ATOM 3963 C C . SER A 1 483 ? -20.678 -3.315 9.238 1.00 85.38 483 SER A C 1
ATOM 3965 O O . SER A 1 483 ? -20.227 -2.312 8.686 1.00 85.38 483 SER A O 1
ATOM 3967 N N . VAL A 1 484 ? -20.499 -3.538 10.543 1.00 84.50 484 VAL A N 1
ATOM 3968 C CA . VAL A 1 484 ? -19.771 -2.630 11.439 1.00 84.50 484 VAL A CA 1
ATOM 3969 C C . VAL A 1 484 ? -18.312 -3.052 11.625 1.00 84.50 484 VAL A C 1
ATOM 3971 O O . VAL A 1 484 ? -18.008 -4.214 11.883 1.00 84.50 484 VAL A O 1
ATOM 3974 N N . ASN A 1 485 ? -17.402 -2.075 11.577 1.00 79.69 485 ASN A N 1
ATOM 3975 C CA . ASN A 1 485 ? -16.024 -2.241 12.037 1.00 79.69 485 ASN A CA 1
ATOM 3976 C C . ASN A 1 485 ? -15.958 -1.953 13.542 1.00 79.69 485 ASN A C 1
ATOM 3978 O O . ASN A 1 485 ? -16.022 -0.795 13.958 1.00 79.69 485 ASN A O 1
ATOM 3982 N N . MET A 1 486 ? -15.848 -3.004 14.355 1.00 83.50 486 MET A N 1
ATOM 3983 C CA . MET A 1 486 ? -15.745 -2.880 15.811 1.00 83.50 486 MET A CA 1
ATOM 3984 C C . MET A 1 486 ? -14.448 -2.173 16.234 1.00 83.50 486 MET A C 1
ATOM 3986 O O . MET A 1 486 ? -13.385 -2.365 15.638 1.00 83.50 486 MET A O 1
ATOM 3990 N N . ARG A 1 487 ? -14.536 -1.366 17.297 1.00 83.12 487 ARG A N 1
ATOM 3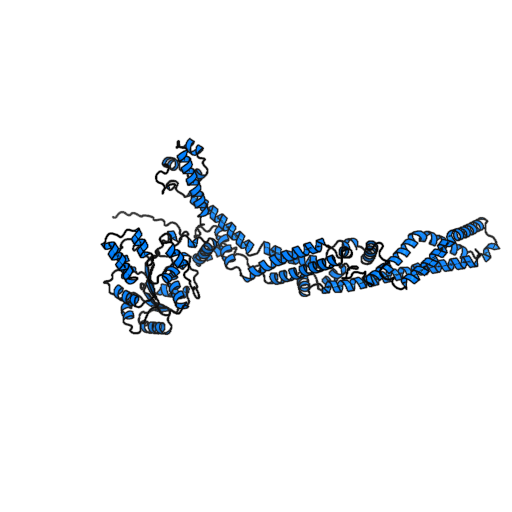991 C CA . ARG A 1 487 ? -13.361 -0.838 18.015 1.00 83.12 487 ARG A CA 1
ATOM 3992 C C . ARG A 1 487 ? -12.611 -1.970 18.712 1.00 83.12 487 ARG A C 1
ATOM 3994 O O . ARG A 1 487 ? -13.224 -2.985 19.042 1.00 83.12 487 ARG A O 1
ATOM 4001 N N . ALA A 1 488 ? -11.331 -1.782 19.035 1.00 82.06 488 ALA A N 1
ATOM 4002 C CA . ALA A 1 488 ? -10.535 -2.823 19.693 1.00 82.06 488 ALA A CA 1
ATOM 4003 C C . ALA A 1 488 ? -11.172 -3.321 21.006 1.00 82.06 488 ALA A C 1
ATOM 4005 O O . ALA A 1 488 ? -11.243 -4.525 21.254 1.00 82.06 488 ALA A O 1
ATOM 4006 N N . TYR A 1 489 ? -11.717 -2.414 21.825 1.00 84.88 489 TYR A N 1
ATOM 4007 C CA . TYR A 1 489 ? -12.412 -2.810 23.051 1.00 84.88 489 TYR A CA 1
ATOM 4008 C C . TYR A 1 489 ? -13.729 -3.553 22.754 1.00 84.88 489 TYR A C 1
ATOM 4010 O O . TYR A 1 489 ? -14.077 -4.494 23.463 1.00 84.88 489 TYR A O 1
ATOM 4018 N N . GLN A 1 490 ? -14.455 -3.206 21.690 1.00 89.69 490 GLN A N 1
ATOM 4019 C CA . GLN A 1 490 ? -15.686 -3.911 21.314 1.00 89.69 490 GLN A CA 1
ATOM 4020 C C . GLN A 1 490 ? -15.387 -5.326 20.805 1.00 89.69 490 GLN A C 1
ATOM 4022 O O . GLN A 1 490 ? -16.068 -6.268 21.204 1.00 89.69 490 GLN A O 1
ATOM 4027 N N . ASP A 1 491 ? -14.332 -5.489 20.002 1.00 89.94 491 ASP A N 1
ATOM 4028 C CA . ASP A 1 491 ? -13.829 -6.795 19.555 1.00 89.94 491 ASP A CA 1
ATOM 4029 C C . ASP A 1 491 ? -13.444 -7.676 20.753 1.00 89.94 491 ASP A C 1
ATOM 4031 O O . ASP A 1 491 ? -13.951 -8.789 20.896 1.00 89.94 491 ASP A O 1
ATOM 4035 N N . PHE A 1 492 ? -12.646 -7.135 21.682 1.00 89.19 492 PHE A N 1
ATOM 4036 C CA . PHE A 1 492 ? -12.280 -7.833 22.915 1.00 89.19 492 PHE A CA 1
ATOM 4037 C C . PHE A 1 492 ? -13.507 -8.214 23.751 1.00 89.19 492 PHE A C 1
ATOM 4039 O O . PHE A 1 492 ? -13.595 -9.336 24.237 1.00 89.19 492 PHE A O 1
ATOM 4046 N N . GLY A 1 493 ? -14.470 -7.300 23.915 1.00 91.94 493 GLY A N 1
ATOM 4047 C CA . GLY A 1 493 ? -15.686 -7.567 24.687 1.00 91.94 493 GLY A CA 1
ATOM 4048 C C . GLY A 1 493 ? -16.540 -8.669 24.062 1.00 91.94 493 GLY A C 1
ATOM 4049 O O . GLY A 1 493 ? -17.002 -9.565 24.762 1.00 91.94 493 GLY A O 1
ATOM 4050 N N . THR A 1 494 ? -16.655 -8.674 22.735 1.00 94.94 494 THR A N 1
ATOM 4051 C CA . THR A 1 494 ? -17.351 -9.721 21.971 1.00 94.94 494 THR A CA 1
ATOM 4052 C C . THR A 1 494 ? -16.681 -11.083 22.168 1.00 94.94 494 THR A C 1
ATOM 4054 O O . THR A 1 494 ? -17.345 -12.061 22.516 1.00 94.94 494 THR A O 1
ATOM 4057 N N . LYS A 1 495 ? -15.351 -11.149 22.033 1.00 93.94 495 LYS A N 1
ATOM 4058 C CA . LYS A 1 495 ? -14.566 -12.369 22.287 1.00 93.94 495 LYS A CA 1
ATOM 4059 C C . LYS A 1 495 ? -14.653 -12.832 23.738 1.00 93.94 495 LYS A C 1
ATOM 4061 O O . LYS A 1 495 ? -14.731 -14.033 23.993 1.00 93.94 495 LYS A O 1
ATOM 4066 N N . TYR A 1 496 ? -14.670 -11.898 24.687 1.00 93.50 496 TYR A N 1
ATOM 4067 C CA . TYR A 1 496 ? -14.799 -12.192 26.113 1.00 93.50 496 TYR A CA 1
ATOM 4068 C C . TYR A 1 496 ? -16.131 -12.893 26.400 1.00 93.50 496 TYR A C 1
ATOM 4070 O O . TYR A 1 496 ? -16.157 -13.937 27.052 1.00 93.50 496 TYR A O 1
ATOM 4078 N N . ILE A 1 497 ? -17.230 -12.372 25.843 1.00 95.25 497 ILE A N 1
ATOM 4079 C CA . ILE A 1 497 ? -18.563 -12.972 25.976 1.00 95.25 497 ILE A CA 1
ATOM 4080 C C . ILE A 1 497 ? -18.589 -14.380 25.372 1.00 95.25 497 ILE A C 1
ATOM 4082 O O . ILE A 1 497 ? -19.088 -15.311 26.004 1.00 95.25 497 ILE A O 1
ATOM 4086 N N . LEU A 1 498 ? -18.003 -14.561 24.186 1.00 95.25 498 LEU A N 1
ATOM 4087 C CA . LEU A 1 498 ? -17.931 -15.868 23.527 1.00 95.25 498 LEU A CA 1
ATOM 4088 C C . LEU A 1 498 ? -17.080 -16.888 24.303 1.00 95.25 498 LEU A C 1
ATOM 4090 O O . LEU A 1 498 ? -17.430 -18.069 24.342 1.00 95.25 498 LEU A O 1
ATOM 4094 N N . SER A 1 499 ? -16.007 -16.434 24.955 1.00 93.12 499 SER A N 1
ATOM 4095 C CA . SER A 1 499 ? -15.088 -17.288 25.720 1.00 93.12 499 SER A CA 1
ATOM 4096 C C . SER A 1 499 ? -15.724 -17.836 26.999 1.00 93.12 499 SER A C 1
ATOM 4098 O O . SER A 1 499 ? -15.565 -19.017 27.305 1.00 93.12 499 SER A O 1
ATOM 4100 N N . TYR A 1 500 ? -16.458 -17.000 27.741 1.00 92.31 500 TYR A N 1
ATOM 4101 C CA . TYR A 1 500 ? -16.998 -17.366 29.059 1.00 92.31 500 TYR A CA 1
ATOM 4102 C C . TYR A 1 500 ? -18.482 -17.737 29.064 1.00 92.31 500 TYR A C 1
ATOM 4104 O O . TYR A 1 500 ? -18.963 -18.309 30.043 1.00 92.31 500 TYR A O 1
ATOM 4112 N N . ARG A 1 501 ? -19.197 -17.470 27.964 1.00 93.88 501 ARG A N 1
ATOM 4113 C CA . ARG A 1 501 ? -20.609 -17.802 27.695 1.00 93.88 501 ARG A CA 1
ATOM 4114 C C . ARG A 1 501 ? -21.649 -17.118 28.583 1.00 93.88 501 ARG A C 1
ATOM 4116 O O . ARG A 1 501 ? -22.686 -16.709 28.075 1.00 93.88 501 ARG A O 1
ATOM 4123 N N . ASN A 1 502 ? -21.386 -16.992 29.881 1.00 94.81 502 ASN A N 1
ATOM 4124 C CA . ASN A 1 502 ? -22.266 -16.403 30.884 1.00 94.81 502 ASN A CA 1
ATOM 4125 C C . ASN A 1 502 ? -21.619 -15.132 31.439 1.00 94.81 502 ASN A C 1
ATOM 4127 O O . ASN A 1 502 ? -20.780 -15.203 32.336 1.00 94.81 502 ASN A O 1
ATOM 4131 N N . VAL A 1 503 ? -21.991 -13.977 30.890 1.00 94.75 503 VAL A N 1
ATOM 4132 C CA . VAL A 1 503 ? -21.305 -12.707 31.143 1.00 94.75 503 VAL A CA 1
ATOM 4133 C C . VAL A 1 503 ? -22.274 -11.598 31.540 1.00 94.75 503 VAL A C 1
ATOM 4135 O O . VAL A 1 503 ? -23.327 -11.410 30.936 1.00 94.75 503 VAL A O 1
ATOM 4138 N N . LEU A 1 504 ? -21.867 -10.827 32.544 1.00 93.44 504 LEU A N 1
ATOM 4139 C CA . LEU A 1 504 ? -22.396 -9.527 32.917 1.00 93.44 504 LEU A CA 1
ATOM 4140 C C . LEU A 1 504 ? -21.489 -8.440 32.319 1.00 93.44 504 LEU A C 1
ATOM 4142 O O . LEU A 1 504 ? -20.381 -8.197 32.801 1.00 93.44 504 LEU A O 1
ATOM 4146 N N . LEU A 1 505 ? -21.962 -7.780 31.266 1.00 92.88 505 LEU A N 1
ATOM 4147 C CA . LEU A 1 505 ? -21.285 -6.667 30.610 1.00 92.88 505 LEU A CA 1
ATOM 4148 C C . LEU A 1 505 ? -21.725 -5.343 31.251 1.00 92.88 505 LEU A C 1
ATOM 4150 O O . LEU A 1 505 ? -22.804 -4.812 30.974 1.00 92.88 505 LEU A O 1
ATOM 4154 N N . GLY A 1 506 ? -20.863 -4.813 32.112 1.00 89.06 506 GLY A N 1
ATOM 4155 C CA . GLY A 1 506 ? -21.037 -3.566 32.857 1.00 89.06 506 GLY A CA 1
ATOM 4156 C C . GLY A 1 506 ? -20.327 -2.361 32.240 1.00 89.06 506 GLY A C 1
ATOM 4157 O O . GLY A 1 506 ? -19.972 -1.435 32.973 1.00 89.06 506 GLY A O 1
ATOM 4158 N N . ASP A 1 507 ? -20.060 -2.388 30.931 1.00 88.88 507 ASP A N 1
ATOM 4159 C CA . ASP A 1 507 ? -19.499 -1.254 30.191 1.00 88.88 507 ASP A CA 1
ATOM 4160 C C . ASP A 1 507 ? -20.356 0.006 30.366 1.00 88.88 507 ASP A C 1
ATOM 4162 O O . ASP A 1 507 ? -21.591 -0.032 30.254 1.00 88.88 507 ASP A O 1
ATOM 4166 N N . GLU A 1 508 ? -19.688 1.141 30.577 1.00 86.44 508 GLU A N 1
ATOM 4167 C CA . GLU A 1 508 ? -20.341 2.442 30.697 1.00 86.44 508 GLU A CA 1
ATOM 4168 C C . GLU A 1 508 ? -21.257 2.722 29.488 1.00 86.44 508 GLU A C 1
ATOM 4170 O O . GLU A 1 508 ? -21.021 2.273 28.359 1.00 86.44 508 GLU A O 1
ATOM 4175 N N . MET A 1 509 ? -22.363 3.437 29.722 1.00 84.25 509 MET A N 1
ATOM 4176 C CA . MET A 1 509 ? -23.307 3.817 28.664 1.00 84.25 509 MET A CA 1
ATOM 4177 C C . MET A 1 509 ? -22.552 4.447 27.487 1.00 84.25 509 MET A C 1
ATOM 4179 O O . MET A 1 509 ? -21.596 5.177 27.704 1.00 84.25 509 MET A O 1
ATOM 4183 N N . GLY A 1 510 ? -22.947 4.210 26.236 1.00 82.38 510 GLY A N 1
ATOM 4184 C CA . GLY A 1 510 ? -22.275 4.799 25.063 1.00 82.38 510 GLY A CA 1
ATOM 4185 C C . GLY A 1 510 ? -21.017 4.076 24.552 1.00 82.38 510 GLY A C 1
ATOM 4186 O O . GLY A 1 510 ? -20.520 4.446 23.498 1.00 82.38 510 GLY A O 1
ATOM 4187 N N . LEU A 1 511 ? -20.546 3.005 25.206 1.00 85.94 511 LEU A N 1
ATOM 4188 C CA . LEU A 1 511 ? -19.468 2.138 24.685 1.00 85.94 511 LEU A CA 1
ATOM 4189 C C . LEU A 1 511 ? -19.937 1.111 23.625 1.00 85.94 511 LEU A C 1
ATOM 4191 O O . LEU A 1 511 ? -19.195 0.224 23.209 1.00 85.94 511 LEU A O 1
ATOM 4195 N N . GLY A 1 512 ? -21.184 1.198 23.158 1.00 89.50 512 GLY A N 1
ATOM 4196 C CA . GLY A 1 512 ? -21.699 0.305 22.113 1.00 89.50 512 GLY A CA 1
ATOM 4197 C C . GLY A 1 512 ? -21.868 -1.150 22.566 1.00 89.50 512 GLY A C 1
ATOM 4198 O O . GLY A 1 512 ? -21.461 -2.066 21.857 1.00 89.50 512 GLY A O 1
ATOM 4199 N N . LYS A 1 513 ? -22.479 -1.374 23.739 1.00 93.94 513 LYS A N 1
ATOM 4200 C CA . LYS A 1 513 ? -22.830 -2.721 24.233 1.00 93.94 513 LYS A CA 1
ATOM 4201 C C . LYS A 1 513 ? -23.704 -3.498 23.239 1.00 93.94 513 LYS A C 1
ATOM 4203 O O . LYS A 1 513 ? -23.449 -4.673 22.999 1.00 93.94 513 LYS A O 1
ATOM 4208 N N . THR A 1 514 ? -24.657 -2.819 22.600 1.00 95.06 514 THR A N 1
ATOM 4209 C CA . THR A 1 514 ? -25.523 -3.378 21.551 1.00 95.06 514 THR A CA 1
ATOM 4210 C C . THR A 1 514 ? -24.718 -3.936 20.378 1.00 95.06 514 THR A C 1
ATOM 4212 O O . THR A 1 514 ? -24.963 -5.055 19.945 1.00 95.06 514 THR A O 1
ATOM 4215 N N . ILE A 1 515 ? -23.689 -3.213 19.919 1.00 94.19 515 ILE A N 1
ATOM 4216 C CA . ILE A 1 515 ? -22.800 -3.669 18.839 1.00 94.19 515 ILE A CA 1
ATOM 4217 C C . ILE A 1 515 ? -22.062 -4.951 19.243 1.00 94.19 515 ILE A C 1
ATOM 4219 O O . ILE A 1 515 ? -21.999 -5.890 18.454 1.00 94.19 515 ILE A O 1
ATOM 4223 N N . GLN A 1 516 ? -21.544 -5.012 20.476 1.00 95.62 516 GLN A N 1
ATOM 4224 C CA . GLN A 1 516 ? -20.869 -6.209 20.994 1.00 95.62 516 GLN A CA 1
ATOM 4225 C C . GLN A 1 516 ? -21.835 -7.404 21.036 1.00 95.62 516 GLN A C 1
ATOM 4227 O O . GLN A 1 516 ? -21.511 -8.482 20.548 1.00 95.62 516 GLN A O 1
ATOM 4232 N N . ALA A 1 517 ? -23.053 -7.202 21.544 1.00 97.38 517 ALA A N 1
ATOM 4233 C CA . ALA A 1 517 ? -24.104 -8.216 21.583 1.00 97.38 517 ALA A CA 1
ATOM 4234 C C . ALA A 1 517 ? -24.502 -8.729 20.186 1.00 97.38 517 ALA A C 1
ATOM 4236 O O . ALA A 1 517 ? -24.575 -9.940 19.978 1.00 97.38 517 ALA A O 1
ATOM 4237 N N . ILE A 1 518 ? -24.699 -7.830 19.213 1.00 97.31 518 ILE A N 1
ATOM 4238 C CA . ILE A 1 518 ? -24.963 -8.196 17.811 1.00 97.31 518 ILE A CA 1
ATOM 4239 C C . ILE A 1 518 ? -23.786 -8.995 17.239 1.00 97.31 518 ILE A C 1
ATOM 4241 O O . ILE A 1 518 ? -24.005 -9.999 16.565 1.00 97.31 518 ILE A O 1
ATOM 4245 N N . GLY A 1 519 ? -22.546 -8.603 17.548 1.00 96.44 519 GLY A N 1
ATOM 4246 C CA . GLY A 1 519 ? -21.342 -9.339 17.161 1.00 96.44 519 GLY A CA 1
ATOM 4247 C C . GLY A 1 519 ? -21.325 -10.778 17.687 1.00 96.44 519 GLY A C 1
ATOM 4248 O O . GLY A 1 519 ? -21.014 -11.698 16.930 1.00 96.44 519 GLY A O 1
ATOM 4249 N N . VAL A 1 520 ? -21.726 -10.989 18.947 1.00 97.44 520 VAL A N 1
ATOM 4250 C CA . VAL A 1 520 ? -21.854 -12.329 19.549 1.00 97.44 520 VAL A CA 1
ATOM 4251 C C . VAL A 1 520 ? -22.926 -13.149 18.830 1.00 97.44 520 VAL A C 1
ATOM 4253 O O . VAL A 1 520 ? -22.653 -14.284 18.441 1.00 97.44 520 VAL A O 1
ATOM 4256 N N . ILE A 1 521 ? -24.122 -12.586 18.611 1.00 97.56 521 ILE A N 1
ATOM 4257 C CA . ILE A 1 521 ? -25.204 -13.289 17.902 1.00 97.56 521 ILE A CA 1
ATOM 4258 C C . ILE A 1 521 ? -24.754 -13.664 16.489 1.00 97.56 521 ILE A C 1
ATOM 4260 O O . ILE A 1 521 ? -24.930 -14.807 16.076 1.00 97.56 521 ILE A O 1
ATOM 4264 N N . ASN A 1 522 ? -24.152 -12.724 15.758 1.00 96.75 522 ASN A N 1
ATOM 4265 C CA . ASN A 1 522 ? -23.682 -12.954 14.397 1.00 96.75 522 ASN A CA 1
ATOM 4266 C C . ASN A 1 522 ? -22.638 -14.073 14.349 1.00 96.75 522 ASN A C 1
ATOM 4268 O O . ASN A 1 522 ? -22.739 -14.965 13.513 1.00 96.75 522 ASN A O 1
ATOM 4272 N N . HIS A 1 523 ? -21.672 -14.064 15.269 1.00 96.62 523 HIS A N 1
ATOM 4273 C CA . HIS A 1 523 ? -20.684 -15.131 15.376 1.00 96.62 523 HIS A CA 1
ATOM 4274 C C . HIS A 1 523 ? -21.347 -16.502 15.557 1.00 96.62 523 HIS A C 1
ATOM 4276 O O . HIS A 1 523 ? -21.079 -17.416 14.779 1.00 96.62 523 HIS A O 1
ATOM 4282 N N . LEU A 1 524 ? -22.232 -16.625 16.554 1.00 96.56 524 LEU A N 1
ATOM 4283 C CA . LEU A 1 524 ? -22.952 -17.867 16.841 1.00 96.56 524 LEU A CA 1
ATOM 4284 C C . LEU A 1 524 ? -23.777 -18.317 15.623 1.00 96.56 524 LEU A C 1
ATOM 4286 O O . LEU A 1 524 ? -23.744 -19.484 15.236 1.00 96.56 524 LEU A O 1
ATOM 4290 N N . TYR A 1 525 ? -24.453 -17.383 14.955 1.00 95.75 525 TYR A N 1
ATOM 4291 C CA . TYR A 1 525 ? -25.261 -17.669 13.773 1.00 95.75 525 TYR A CA 1
ATOM 4292 C C . TYR A 1 525 ? -24.439 -18.236 12.604 1.00 95.75 525 TYR A C 1
ATOM 4294 O O . TYR A 1 525 ? -24.872 -19.171 11.923 1.00 95.75 525 TYR A O 1
ATOM 4302 N N . GLN A 1 526 ? -23.228 -17.712 12.391 1.00 95.06 526 GLN A N 1
ATOM 4303 C CA . GLN A 1 526 ? -22.321 -18.171 11.333 1.00 95.06 526 GLN A CA 1
ATOM 4304 C C . GLN A 1 526 ? -21.738 -19.565 11.608 1.00 95.06 526 GLN A C 1
ATOM 4306 O O . GLN A 1 526 ? -21.416 -20.274 10.658 1.00 95.06 526 GLN A O 1
ATOM 4311 N N . ILE A 1 527 ? -21.640 -19.984 12.876 1.00 94.75 527 ILE A N 1
ATOM 4312 C CA . ILE A 1 527 ? -21.183 -21.335 13.255 1.00 94.75 527 ILE A CA 1
ATOM 4313 C C . ILE A 1 527 ? -22.324 -22.350 13.421 1.00 94.75 527 ILE A C 1
ATOM 4315 O O . ILE A 1 527 ? -22.069 -23.493 13.790 1.00 94.75 527 ILE A O 1
ATOM 4319 N N . GLY A 1 528 ? -23.568 -21.960 13.125 1.00 93.75 528 GLY A N 1
ATOM 4320 C CA . GLY A 1 528 ? -24.712 -22.874 13.053 1.00 93.75 528 GLY A CA 1
ATOM 4321 C C . GLY A 1 528 ? -25.774 -22.703 14.138 1.00 93.75 528 GLY A C 1
ATOM 4322 O O . GLY A 1 528 ? -26.824 -23.328 14.019 1.00 93.75 528 GLY A O 1
ATOM 4323 N N . SER A 1 529 ? -25.571 -21.837 15.136 1.00 94.88 529 SER A N 1
ATOM 4324 C CA . SER A 1 529 ? -26.641 -21.471 16.074 1.00 94.88 529 SER A CA 1
ATOM 4325 C C . SER A 1 529 ? -27.774 -20.741 15.350 1.00 94.88 529 SER A C 1
ATOM 4327 O O . SER A 1 529 ? -27.574 -20.087 14.319 1.00 94.88 529 SER A O 1
ATOM 4329 N N . ARG A 1 530 ? -28.992 -20.850 15.876 1.00 94.44 530 ARG A N 1
ATOM 4330 C CA . ARG A 1 530 ? -30.192 -20.324 15.214 1.00 94.44 530 ARG A CA 1
ATOM 4331 C C . ARG A 1 530 ? -31.092 -19.512 16.124 1.00 94.44 530 ARG A C 1
ATOM 4333 O O . ARG A 1 530 ? -31.748 -18.619 15.609 1.00 94.44 530 ARG A O 1
ATOM 4340 N N . TYR A 1 531 ? -31.112 -19.732 17.433 1.00 96.88 531 TYR A N 1
ATOM 4341 C CA . TYR A 1 531 ? -32.140 -19.151 18.298 1.00 96.88 531 TYR A CA 1
ATOM 4342 C C . TYR A 1 531 ? -31.554 -18.179 19.324 1.00 96.88 531 TYR A C 1
ATOM 4344 O O . TYR A 1 531 ? -31.036 -18.579 20.370 1.00 96.88 531 TYR A O 1
ATOM 4352 N N . ALA A 1 532 ? -31.680 -16.880 19.035 1.00 97.88 532 ALA A N 1
ATOM 4353 C CA . ALA A 1 532 ? -31.305 -15.792 19.932 1.00 97.88 532 ALA A CA 1
ATOM 4354 C C . ALA A 1 532 ? -32.538 -15.032 20.438 1.00 97.88 532 ALA A C 1
ATOM 4356 O O . ALA A 1 532 ? -33.418 -14.677 19.654 1.00 97.88 532 ALA A O 1
ATOM 4357 N N . ILE A 1 533 ? -32.575 -14.720 21.735 1.00 98.31 533 ILE A N 1
ATOM 4358 C CA . ILE A 1 533 ? -33.603 -13.854 22.331 1.00 98.31 533 ILE A CA 1
ATOM 4359 C C . ILE A 1 533 ? -32.940 -12.637 22.963 1.00 98.31 533 ILE A C 1
ATOM 4361 O O . ILE A 1 533 ? -31.991 -12.774 23.734 1.00 98.31 533 ILE A O 1
ATOM 4365 N N . VAL A 1 534 ? -33.479 -11.451 22.682 1.00 98.38 534 VAL A N 1
ATOM 4366 C CA . VAL A 1 534 ? -33.098 -10.206 23.356 1.00 98.38 534 VAL A CA 1
ATOM 4367 C C . VAL A 1 534 ? -34.288 -9.696 24.159 1.00 98.38 534 VAL A C 1
ATOM 4369 O O . VAL A 1 534 ? -35.348 -9.404 23.607 1.00 98.38 534 VAL A O 1
ATOM 4372 N N . VAL A 1 535 ? -34.101 -9.572 25.470 1.00 97.94 535 VAL A N 1
ATOM 4373 C CA . VAL A 1 535 ? -35.042 -8.949 26.402 1.00 97.94 535 VAL A CA 1
ATOM 4374 C C . VAL A 1 535 ? -34.540 -7.544 26.711 1.00 97.94 535 VAL A C 1
ATOM 4376 O O . VAL A 1 535 ? -33.467 -7.395 27.288 1.00 97.94 535 VAL A O 1
ATOM 4379 N N . CYS A 1 536 ? -35.309 -6.515 26.364 1.00 96.62 536 CYS A N 1
ATOM 4380 C CA . CYS A 1 536 ? -34.942 -5.122 26.626 1.00 96.62 536 CYS A CA 1
ATOM 4381 C C . CYS A 1 536 ? -36.140 -4.289 27.133 1.00 96.62 536 CYS A C 1
ATOM 4383 O O . CYS A 1 536 ? -37.296 -4.721 27.041 1.00 96.62 536 CYS A O 1
ATOM 4385 N N . PRO A 1 537 ? -35.917 -3.096 27.716 1.00 95.06 537 PRO A N 1
ATOM 4386 C CA . PRO A 1 537 ? -36.993 -2.154 27.997 1.00 95.06 537 PRO A CA 1
ATOM 4387 C C . PRO A 1 537 ? -37.783 -1.805 26.734 1.00 95.06 537 PRO A C 1
ATOM 4389 O O . PRO A 1 537 ? -37.226 -1.663 25.645 1.00 95.06 537 PRO A O 1
ATOM 4392 N N . LEU A 1 538 ? -39.093 -1.604 26.890 1.00 92.75 538 LEU A N 1
ATOM 4393 C CA . LEU A 1 538 ? -39.979 -1.335 25.757 1.00 92.75 538 LEU A CA 1
ATOM 4394 C C . LEU A 1 538 ? -39.561 -0.091 24.951 1.00 92.75 538 LEU A C 1
ATOM 4396 O O . LEU A 1 538 ? -39.726 -0.068 23.736 1.00 92.75 538 LEU A O 1
ATOM 4400 N N . SER A 1 539 ? -38.997 0.915 25.620 1.00 92.50 539 SER A N 1
ATOM 4401 C CA . SER A 1 539 ? -38.554 2.173 25.014 1.00 92.50 539 SER A CA 1
ATOM 4402 C C . SER A 1 539 ? -37.415 2.022 24.004 1.00 92.50 539 SER A C 1
ATOM 4404 O O . SER A 1 539 ? -37.272 2.885 23.144 1.00 92.50 539 SER A O 1
ATOM 4406 N N . ILE A 1 540 ? -36.618 0.950 24.080 1.00 92.94 540 ILE A N 1
ATOM 4407 C CA . ILE A 1 540 ? -35.439 0.753 23.219 1.00 92.94 540 ILE A CA 1
ATOM 4408 C C . ILE A 1 540 ? -35.574 -0.435 22.261 1.00 92.94 540 ILE A C 1
ATOM 4410 O O . ILE A 1 540 ? -34.640 -0.735 21.520 1.00 92.94 540 ILE A O 1
ATOM 4414 N N . LEU A 1 541 ? -36.729 -1.104 22.245 1.00 94.12 541 LEU A N 1
ATOM 4415 C CA . LEU A 1 541 ? -36.956 -2.292 21.420 1.00 94.12 541 LEU A CA 1
ATOM 4416 C C . LEU A 1 541 ? -36.847 -1.980 19.918 1.00 94.12 541 LEU A C 1
ATOM 4418 O O . LEU A 1 541 ? -36.172 -2.702 19.187 1.00 94.12 541 LEU A O 1
ATOM 4422 N N . GLU A 1 542 ? -37.444 -0.877 19.458 1.00 93.25 542 GLU A N 1
ATOM 4423 C CA . GLU A 1 542 ? -37.323 -0.454 18.053 1.00 93.25 542 GLU A CA 1
ATOM 4424 C C . GLU A 1 542 ? -35.889 -0.040 17.701 1.00 93.25 542 GLU A C 1
ATOM 4426 O O . GLU A 1 542 ? -35.414 -0.325 16.603 1.00 93.25 542 GLU A O 1
ATOM 4431 N N . ASN A 1 543 ? -35.158 0.562 18.646 1.00 93.44 543 ASN A N 1
ATOM 4432 C CA . ASN A 1 543 ? -33.752 0.899 18.431 1.00 93.44 543 ASN A CA 1
ATOM 4433 C C . ASN A 1 543 ? -32.897 -0.365 18.237 1.00 93.44 543 ASN A C 1
ATOM 4435 O O . ASN A 1 543 ? -32.080 -0.412 17.324 1.00 93.44 543 ASN A O 1
ATOM 4439 N N . TRP A 1 544 ? -33.143 -1.421 19.021 1.00 96.62 544 TRP A N 1
ATOM 4440 C CA . TRP A 1 544 ? -32.517 -2.733 18.817 1.00 96.62 544 TRP A CA 1
ATOM 4441 C C . TRP A 1 544 ? -32.771 -3.284 17.414 1.00 96.62 544 TRP A C 1
ATOM 4443 O O . TRP A 1 544 ? -31.836 -3.726 16.749 1.00 96.62 544 TRP A O 1
ATOM 4453 N N . LYS A 1 545 ? -34.016 -3.213 16.934 1.00 95.69 545 LYS A N 1
ATOM 4454 C CA . LYS A 1 545 ? -34.374 -3.654 15.581 1.00 95.69 545 LYS A CA 1
ATOM 4455 C C . LYS A 1 545 ? -33.613 -2.8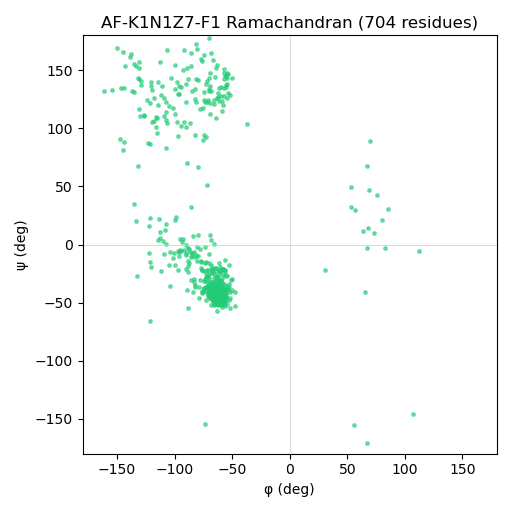72 14.506 1.00 95.69 545 LYS A C 1
ATOM 4457 O O . LYS A 1 545 ? -33.046 -3.473 13.595 1.00 95.69 545 LYS A O 1
ATOM 4462 N N . ILE A 1 546 ? -33.569 -1.544 14.629 1.00 94.69 546 ILE A N 1
ATOM 4463 C CA . ILE A 1 546 ? -32.832 -0.670 13.706 1.00 94.69 546 ILE A CA 1
ATOM 4464 C C . ILE A 1 546 ? -31.338 -1.009 13.718 1.00 94.69 546 ILE A C 1
ATOM 4466 O O . ILE A 1 546 ? -30.739 -1.152 12.655 1.00 94.69 546 ILE A O 1
ATOM 4470 N N . GLU A 1 547 ? -30.731 -1.169 14.895 1.00 94.75 547 GLU A N 1
ATOM 4471 C CA . GLU A 1 547 ? -29.306 -1.487 15.015 1.00 94.75 547 GLU A CA 1
ATOM 4472 C C . GLU A 1 547 ? -28.955 -2.866 14.443 1.00 94.75 547 GLU A C 1
ATOM 4474 O O . GLU A 1 547 ? -27.948 -2.980 13.743 1.00 94.75 547 GLU A O 1
ATOM 4479 N N . ILE A 1 548 ? -29.785 -3.894 14.662 1.00 95.94 548 ILE A N 1
ATOM 4480 C CA . ILE A 1 548 ? -29.560 -5.228 14.082 1.00 95.94 548 ILE A CA 1
ATOM 4481 C C . ILE A 1 548 ? -29.567 -5.154 12.553 1.00 95.94 548 ILE A C 1
ATOM 4483 O O . ILE A 1 548 ? -28.631 -5.654 11.929 1.00 95.94 548 ILE A O 1
ATOM 4487 N N . HIS A 1 549 ? -30.557 -4.486 11.952 1.00 94.44 549 HIS A N 1
ATOM 4488 C CA . HIS A 1 549 ? -30.631 -4.320 10.496 1.00 94.44 549 HIS A CA 1
ATOM 4489 C C . HIS A 1 549 ? -29.518 -3.434 9.930 1.00 94.44 549 HIS A C 1
ATOM 4491 O O . HIS A 1 549 ? -29.076 -3.639 8.803 1.00 94.44 549 HIS A O 1
ATOM 4497 N N . LYS A 1 550 ? -29.064 -2.440 10.698 1.00 91.06 550 LYS A N 1
ATOM 4498 C CA . LYS A 1 550 ? -27.980 -1.545 10.287 1.00 91.06 550 LYS A CA 1
ATOM 4499 C C . LYS A 1 550 ? -26.626 -2.252 10.276 1.00 91.06 550 LYS A C 1
ATOM 4501 O O . LYS A 1 550 ? -25.794 -1.966 9.418 1.00 91.06 550 LYS A O 1
ATOM 4506 N N . TRP A 1 551 ? -26.381 -3.124 11.252 1.00 92.62 551 TRP A N 1
ATOM 4507 C CA . TRP A 1 551 ? -25.051 -3.677 11.508 1.00 92.62 551 TRP A CA 1
ATOM 4508 C C . TRP A 1 551 ? -24.891 -5.148 11.140 1.00 92.62 551 TRP A C 1
ATOM 4510 O O . TRP A 1 551 ? -23.764 -5.641 11.161 1.00 92.62 551 TRP A O 1
ATOM 4520 N N . SER A 1 552 ? -25.968 -5.848 10.791 1.00 93.88 552 SER A N 1
ATOM 4521 C CA . SER A 1 552 ? -25.939 -7.267 10.435 1.00 93.88 552 SER A CA 1
ATOM 4522 C C . SER A 1 552 ? -27.029 -7.628 9.423 1.00 93.88 552 SER A C 1
ATOM 4524 O O . SER A 1 552 ? -27.961 -6.861 9.189 1.00 93.88 552 SER A O 1
ATOM 4526 N N . LYS A 1 553 ? -26.948 -8.838 8.863 1.00 93.38 553 LYS A N 1
ATOM 4527 C CA . LYS A 1 553 ? -28.005 -9.428 8.021 1.00 93.38 553 LYS A CA 1
ATOM 4528 C C . LYS A 1 553 ? -28.893 -10.432 8.771 1.00 93.38 553 LYS A C 1
ATOM 4530 O O . LYS A 1 553 ? -29.495 -11.303 8.147 1.00 93.38 553 LYS A O 1
ATOM 4535 N N . LEU A 1 554 ? -28.940 -10.360 10.101 1.00 95.19 554 LEU A N 1
ATOM 4536 C CA . LEU A 1 554 ? -29.676 -11.326 10.918 1.00 95.19 554 LEU A CA 1
ATOM 4537 C C . LEU A 1 554 ? -31.201 -11.161 10.748 1.00 95.19 554 LEU A C 1
ATOM 4539 O O . LEU A 1 554 ? -31.709 -10.039 10.879 1.00 95.19 554 LEU A O 1
ATOM 4543 N N . PRO A 1 555 ? -31.958 -12.256 10.517 1.00 95.75 555 PRO A N 1
ATOM 4544 C CA . PRO A 1 555 ? -33.416 -12.227 10.595 1.00 95.75 555 PRO A CA 1
ATOM 4545 C C . PRO A 1 555 ? -33.858 -11.742 11.979 1.00 95.75 555 PRO A C 1
ATOM 4547 O O . PRO A 1 555 ? -33.290 -12.152 12.992 1.00 95.75 555 PRO A O 1
ATOM 4550 N N . THR A 1 556 ? -34.837 -10.837 12.027 1.00 96.94 556 THR A N 1
ATOM 4551 C CA . THR A 1 556 ? -35.256 -10.172 13.269 1.00 96.94 556 THR A CA 1
ATOM 4552 C C . THR A 1 556 ? -36.775 -10.142 13.379 1.00 96.94 556 THR A C 1
ATOM 4554 O O . THR A 1 556 ? -37.460 -9.707 12.453 1.00 96.94 556 THR A O 1
ATOM 4557 N N . TYR A 1 557 ? -37.285 -10.547 14.539 1.00 97.06 557 TYR A N 1
ATOM 4558 C CA . TYR A 1 557 ? -38.706 -10.662 14.863 1.00 97.06 557 TYR A CA 1
ATOM 4559 C C . TYR A 1 557 ? -38.991 -9.985 16.206 1.00 97.06 557 TYR A C 1
ATOM 4561 O O . TYR A 1 557 ? -38.100 -9.831 17.038 1.00 97.06 557 TYR A O 1
ATOM 4569 N N . VAL A 1 558 ? -40.232 -9.577 16.438 1.00 96.44 558 VAL A N 1
ATOM 4570 C CA . VAL A 1 558 ? -40.696 -8.834 17.612 1.00 96.44 558 VAL A CA 1
ATOM 4571 C C . VAL A 1 558 ? -41.885 -9.550 18.257 1.00 96.44 558 VAL A C 1
ATOM 4573 O O . VAL A 1 558 ? -43.015 -9.565 17.768 1.00 96.44 558 VAL A O 1
ATOM 4576 N N . PHE A 1 559 ? -41.664 -10.092 19.452 1.00 94.88 559 PHE A N 1
ATOM 4577 C CA . PHE A 1 559 ? -42.668 -10.821 20.222 1.00 94.88 559 PHE A CA 1
ATOM 4578 C C . PHE A 1 559 ? -43.636 -9.873 20.958 1.00 94.88 559 PHE A C 1
ATOM 4580 O O . PHE A 1 559 ? -43.659 -9.786 22.189 1.00 94.88 559 PHE A O 1
ATOM 4587 N N . ARG A 1 560 ? -44.464 -9.126 20.215 1.00 89.31 560 ARG A N 1
ATOM 4588 C CA . ARG A 1 560 ? -45.352 -8.096 20.786 1.00 89.31 560 ARG A CA 1
ATOM 4589 C C . ARG A 1 560 ? -46.716 -8.008 20.092 1.00 89.31 560 ARG A C 1
ATOM 4591 O O . ARG A 1 560 ? -46.853 -8.267 18.901 1.00 89.31 560 ARG A O 1
ATOM 4598 N N . ASN A 1 561 ? -47.715 -7.539 20.847 1.00 85.88 561 ASN A N 1
ATOM 4599 C CA . ASN A 1 561 ? -49.061 -7.195 20.374 1.00 85.88 561 ASN A CA 1
ATOM 4600 C C . ASN A 1 561 ? -49.757 -8.369 19.655 1.00 85.88 561 ASN A C 1
ATOM 4602 O O . ASN A 1 561 ? -49.457 -9.531 19.914 1.00 85.88 561 ASN A O 1
ATOM 4606 N N . VAL A 1 562 ? -50.705 -8.056 18.769 1.00 84.50 562 VAL A N 1
ATOM 4607 C CA . VAL A 1 562 ? -51.519 -9.023 18.013 1.00 84.50 562 VAL A CA 1
ATOM 4608 C C . VAL A 1 562 ? -50.670 -9.885 17.068 1.00 84.50 562 VAL A C 1
ATOM 4610 O O . VAL A 1 562 ? -51.023 -11.021 16.781 1.00 84.50 562 VAL A O 1
ATOM 4613 N N . LYS A 1 563 ? -49.517 -9.379 16.608 1.00 87.56 563 LYS A N 1
ATOM 4614 C CA . LYS A 1 563 ? -48.616 -10.100 15.691 1.00 87.56 563 LYS A CA 1
ATOM 4615 C C . LYS A 1 563 ? -47.662 -11.072 16.393 1.00 87.56 563 LYS A C 1
ATOM 4617 O O . LYS A 1 563 ? -46.986 -11.832 15.708 1.00 87.56 563 LYS A O 1
ATOM 4622 N N . ARG A 1 564 ? -47.631 -11.075 17.730 1.00 91.12 564 ARG A N 1
ATOM 4623 C CA . ARG A 1 564 ? -46.693 -11.849 18.555 1.00 91.12 564 ARG A CA 1
ATOM 4624 C C . ARG A 1 564 ? -46.581 -13.310 18.128 1.00 91.12 564 ARG A C 1
ATOM 4626 O O . ARG A 1 564 ? -45.474 -13.784 17.915 1.00 91.12 564 ARG A O 1
ATOM 4633 N N . ASP A 1 565 ? -47.706 -14.012 18.020 1.00 92.88 565 ASP A N 1
ATOM 4634 C CA . ASP A 1 565 ? -47.697 -15.453 17.745 1.00 92.88 565 ASP A CA 1
ATOM 4635 C C . ASP A 1 565 ? -47.244 -15.761 16.316 1.00 92.88 565 ASP A C 1
ATOM 4637 O O . ASP A 1 565 ? -46.512 -16.721 16.100 1.00 92.88 565 ASP A O 1
ATOM 4641 N N . LYS A 1 566 ? -47.594 -14.898 15.354 1.00 94.75 566 LYS A N 1
ATOM 4642 C CA . LYS A 1 566 ? -47.121 -15.009 13.971 1.00 94.75 566 LYS A CA 1
ATOM 4643 C C . LYS A 1 566 ? -45.607 -14.816 13.885 1.00 94.75 566 LYS A C 1
ATOM 4645 O O . LYS A 1 566 ? -44.925 -15.625 13.269 1.00 94.75 566 LYS A O 1
ATOM 4650 N N . GLU A 1 567 ? -45.086 -13.755 14.501 1.00 95.50 567 GLU A N 1
ATOM 4651 C CA . GLU A 1 567 ? -43.649 -13.460 14.482 1.00 95.50 567 GLU A CA 1
ATOM 4652 C C . GLU A 1 567 ? -42.835 -14.503 15.255 1.00 95.50 567 GLU A C 1
ATOM 4654 O O . GLU A 1 567 ? -41.730 -14.842 14.844 1.00 95.50 567 GLU A O 1
ATOM 4659 N N . TYR A 1 568 ? -43.406 -15.074 16.317 1.00 96.50 568 TYR A N 1
ATOM 4660 C CA . TYR A 1 568 ? -42.815 -16.199 17.036 1.00 96.50 568 TYR A CA 1
ATOM 4661 C C . TYR A 1 568 ? -42.673 -17.451 16.167 1.00 96.50 568 TYR A C 1
ATOM 4663 O O . TYR A 1 568 ? -41.597 -18.036 16.134 1.00 96.50 568 TYR A O 1
ATOM 4671 N N . GLN A 1 569 ? -43.727 -17.838 15.440 1.00 95.44 569 GLN A N 1
ATOM 4672 C CA . GLN A 1 569 ? -43.669 -18.995 14.541 1.00 95.44 569 GLN A CA 1
ATOM 4673 C C . GLN A 1 569 ? -42.663 -18.769 13.405 1.00 95.44 569 GLN A C 1
ATOM 4675 O O . GLN A 1 569 ? -41.809 -19.613 13.168 1.00 95.44 569 GLN A O 1
ATOM 4680 N N . SER A 1 570 ? -42.655 -17.580 12.787 1.00 95.88 570 SER A N 1
ATOM 4681 C CA . SER A 1 570 ? -41.645 -17.256 11.768 1.00 95.88 570 SER A CA 1
ATOM 4682 C C . SER A 1 570 ? -40.210 -17.308 12.307 1.00 95.88 570 SER A C 1
ATOM 4684 O O . SER A 1 570 ? -39.306 -17.722 11.584 1.00 95.88 570 SER A O 1
ATOM 4686 N N . TRP A 1 571 ? -39.994 -16.917 13.567 1.00 96.88 571 TRP A N 1
ATOM 4687 C CA . TRP A 1 571 ? -38.695 -17.051 14.225 1.00 96.88 571 TRP A CA 1
ATOM 4688 C C . TRP A 1 571 ? -38.317 -18.511 14.502 1.00 96.88 571 TRP A C 1
ATOM 4690 O O . TRP A 1 571 ? -37.156 -18.869 14.323 1.00 96.88 571 TRP A O 1
ATOM 4700 N N . LEU A 1 572 ? -39.267 -19.364 14.901 1.00 95.12 572 LEU A N 1
ATOM 4701 C CA . LEU A 1 572 ? -39.012 -20.798 15.073 1.00 95.12 572 LEU A CA 1
ATOM 4702 C C . LEU A 1 572 ? -38.595 -21.464 13.754 1.00 95.12 572 LEU A C 1
ATOM 4704 O O . LEU A 1 572 ? -37.639 -22.241 13.750 1.00 95.12 572 LEU A O 1
ATOM 4708 N N . ASP A 1 573 ? -39.258 -21.106 12.652 1.00 93.94 573 ASP A N 1
ATOM 4709 C CA . ASP A 1 573 ? -39.007 -21.674 11.323 1.00 93.94 573 ASP A CA 1
ATOM 4710 C C . ASP A 1 573 ? -37.657 -21.239 10.732 1.00 93.94 573 ASP A C 1
ATOM 4712 O O . ASP A 1 573 ? -36.948 -22.036 10.118 1.00 93.94 573 ASP A O 1
ATOM 4716 N N . GLN A 1 574 ? -37.305 -19.957 10.876 1.00 93.75 574 GLN A N 1
ATOM 4717 C CA . GLN A 1 574 ? -36.171 -19.351 10.159 1.00 93.75 574 GLN A CA 1
ATOM 4718 C C . GLN A 1 574 ? -34.939 -19.129 11.048 1.00 93.75 574 GLN A C 1
ATOM 4720 O O . GLN A 1 574 ? -33.831 -18.946 10.538 1.00 93.75 574 GLN A O 1
ATOM 4725 N N . GLY A 1 575 ? -35.105 -19.149 12.372 1.00 94.31 575 GLY A N 1
ATOM 4726 C CA . GLY A 1 575 ? -34.085 -18.708 13.318 1.00 94.31 575 GLY A CA 1
ATOM 4727 C C . GLY A 1 575 ? -33.815 -17.201 13.229 1.00 94.31 575 GLY A C 1
ATOM 4728 O O . GLY A 1 575 ? -34.525 -16.443 12.577 1.00 94.31 575 GLY A O 1
ATOM 4729 N N . GLY A 1 576 ? -32.770 -16.743 13.910 1.00 95.81 576 GLY A N 1
ATOM 4730 C CA . GLY A 1 576 ? -32.391 -15.340 14.036 1.00 95.81 576 GLY A CA 1
ATOM 4731 C C . GLY A 1 576 ? -32.694 -14.784 15.426 1.00 95.81 576 GLY A C 1
ATOM 4732 O O . GLY A 1 576 ? -32.573 -15.479 16.440 1.00 95.81 576 GLY A O 1
ATOM 4733 N N . VAL A 1 577 ? -33.064 -13.506 15.476 1.00 98.00 577 VAL A N 1
ATOM 4734 C CA . VAL A 1 577 ? -33.230 -12.742 16.715 1.00 98.00 577 VAL A CA 1
ATOM 4735 C C . VAL A 1 577 ? -34.701 -12.491 17.012 1.00 98.00 577 VAL A C 1
ATOM 4737 O O . VAL A 1 577 ? -35.392 -11.839 16.232 1.00 98.00 577 VAL A O 1
ATOM 4740 N N . LEU A 1 578 ? -35.163 -12.934 18.180 1.00 97.94 578 LEU A N 1
ATOM 4741 C CA . LEU A 1 578 ? -36.467 -12.571 18.723 1.00 97.94 578 LEU A CA 1
ATOM 4742 C C . LEU A 1 578 ? -36.310 -11.465 19.773 1.00 97.94 578 LEU A C 1
ATOM 4744 O O . LEU A 1 578 ? -35.770 -11.679 20.860 1.00 97.94 578 LEU A O 1
ATOM 4748 N N . LEU A 1 579 ? -36.807 -10.277 19.451 1.00 97.94 579 LEU A N 1
ATOM 4749 C CA . LEU A 1 579 ? -36.871 -9.133 20.351 1.00 97.94 579 LEU A CA 1
ATOM 4750 C C . LEU A 1 579 ? -38.134 -9.212 21.205 1.00 97.94 579 LEU A C 1
ATOM 4752 O O . LEU A 1 579 ? -39.243 -9.391 20.699 1.00 97.94 579 LEU A O 1
ATOM 4756 N N . THR A 1 580 ? -37.986 -9.026 22.508 1.00 96.81 580 THR A N 1
ATOM 4757 C CA . THR A 1 580 ? -39.106 -8.998 23.446 1.00 96.81 580 THR A CA 1
ATOM 4758 C C . THR A 1 580 ? -38.849 -7.993 24.561 1.00 96.81 580 THR A C 1
ATOM 4760 O O . THR A 1 580 ? -37.728 -7.523 24.760 1.00 96.81 580 THR A O 1
ATOM 4763 N N . ASN A 1 581 ? -39.898 -7.654 25.307 1.00 95.88 581 ASN A N 1
ATOM 4764 C CA . ASN A 1 581 ? -39.768 -6.838 26.506 1.00 95.88 581 ASN A CA 1
ATOM 4765 C C . ASN A 1 581 ? -39.956 -7.689 27.774 1.00 95.88 581 ASN A C 1
ATOM 4767 O O . ASN A 1 581 ? -40.443 -8.822 27.733 1.00 95.88 581 ASN A O 1
ATOM 4771 N N . TYR A 1 582 ? -39.598 -7.121 28.923 1.00 95.25 582 TYR A N 1
ATOM 4772 C CA . TYR A 1 582 ? -39.713 -7.802 30.216 1.00 95.25 582 TYR A CA 1
ATOM 4773 C C . TYR A 1 582 ? -41.127 -8.300 30.554 1.00 95.25 582 TYR A C 1
ATOM 4775 O O . TYR A 1 582 ? -41.276 -9.353 31.169 1.00 95.25 582 TYR A O 1
ATOM 4783 N N . GLU A 1 583 ? -42.169 -7.572 30.154 1.00 92.12 583 GLU A N 1
ATOM 4784 C CA . GLU A 1 583 ? -43.566 -7.921 30.445 1.00 92.12 583 GLU A CA 1
ATOM 4785 C C . GLU A 1 583 ? -44.055 -9.109 29.612 1.00 92.12 583 GLU A C 1
ATOM 4787 O O . GLU A 1 583 ? -44.912 -9.869 30.053 1.00 92.12 583 GLU A O 1
ATOM 4792 N N . GLN A 1 584 ? -43.515 -9.283 28.403 1.00 93.69 584 GLN A N 1
ATOM 4793 C CA . GLN A 1 584 ? -43.881 -10.383 27.514 1.00 93.69 584 GLN A CA 1
ATOM 4794 C C . GLN A 1 584 ? -43.162 -11.694 27.839 1.00 93.69 584 GLN A C 1
ATOM 4796 O O . GLN A 1 584 ? -43.538 -12.736 27.302 1.00 93.69 584 GLN A O 1
ATOM 4801 N N . CYS A 1 585 ? -42.178 -11.675 28.742 1.00 94.06 585 CYS A N 1
ATOM 4802 C CA . CYS A 1 585 ? -41.436 -12.873 29.126 1.00 94.06 585 CYS A CA 1
ATOM 4803 C C . CYS A 1 585 ? -42.341 -13.959 29.729 1.00 94.06 585 CYS A C 1
ATOM 4805 O O . CYS A 1 585 ? -42.099 -15.129 29.459 1.00 94.06 585 CYS A O 1
ATOM 4807 N N . SER A 1 586 ? -43.404 -13.603 30.469 1.00 93.25 586 SER A N 1
ATOM 4808 C CA . SER A 1 586 ? -44.369 -14.584 31.007 1.00 93.25 586 SER A CA 1
ATOM 4809 C C . SER A 1 586 ? -45.071 -15.380 29.905 1.00 93.25 586 SER A C 1
ATOM 4811 O O . SER A 1 586 ? -45.179 -16.594 29.981 1.00 93.25 586 SER A O 1
ATOM 4813 N N . ARG A 1 587 ? -45.491 -14.711 28.830 1.00 93.12 587 ARG A N 1
ATOM 4814 C CA . ARG A 1 587 ? -46.151 -15.372 27.694 1.00 93.12 587 ARG A CA 1
ATOM 4815 C C . ARG A 1 587 ? -45.180 -16.188 26.854 1.00 93.12 587 ARG A C 1
ATOM 4817 O O . ARG A 1 587 ? -45.579 -17.142 26.198 1.00 93.12 587 ARG A O 1
ATOM 4824 N N . LEU A 1 588 ? -43.912 -15.785 26.836 1.00 92.56 588 LEU A N 1
ATOM 4825 C CA . LEU A 1 588 ? -42.872 -16.486 26.096 1.00 92.56 588 LEU A CA 1
ATOM 4826 C C . LEU A 1 588 ? -42.483 -17.799 26.788 1.00 92.56 588 LEU A C 1
ATOM 4828 O O . LEU A 1 588 ? -42.315 -18.802 26.107 1.00 92.56 588 LEU A O 1
ATOM 4832 N N . ILE A 1 589 ? -42.398 -17.829 28.125 1.00 92.50 589 ILE A N 1
ATOM 4833 C CA . ILE A 1 589 ? -42.113 -19.070 28.872 1.00 92.50 589 ILE A CA 1
ATOM 4834 C C . ILE A 1 589 ? -43.251 -20.098 28.791 1.00 92.50 589 ILE A C 1
ATOM 4836 O O . ILE A 1 589 ? -42.989 -21.290 28.922 1.00 92.50 589 ILE A O 1
ATOM 4840 N N . GLU A 1 590 ? -44.489 -19.656 28.550 1.00 91.94 590 GLU A N 1
ATOM 4841 C CA . GLU A 1 590 ? -45.662 -20.525 28.360 1.00 91.94 590 GLU A CA 1
ATOM 4842 C C . GLU A 1 590 ? -45.650 -21.267 27.009 1.00 91.94 590 GLU A C 1
ATOM 4844 O O . GLU A 1 590 ? -46.387 -22.240 26.829 1.00 91.94 590 GLU A O 1
ATOM 4849 N N . LYS A 1 591 ? -44.807 -20.845 26.054 1.00 92.56 591 LYS A N 1
ATOM 4850 C CA . LYS A 1 591 ? -44.644 -21.516 24.759 1.00 92.56 591 LYS A CA 1
ATOM 4851 C C . LYS A 1 591 ? -43.964 -22.874 24.940 1.00 92.56 591 LYS A C 1
ATOM 4853 O O . LYS A 1 591 ? -42.794 -22.960 25.314 1.00 92.56 591 LYS A O 1
ATOM 4858 N N . LYS A 1 592 ? -44.716 -23.950 24.685 1.00 87.75 592 LYS A N 1
ATOM 4859 C CA . LYS A 1 592 ? -44.258 -25.343 24.853 1.00 87.75 592 LYS A CA 1
ATOM 4860 C C . LYS A 1 592 ? -43.216 -25.757 23.811 1.00 87.75 592 LYS A C 1
ATOM 4862 O O . LYS A 1 592 ? -42.369 -26.591 24.101 1.00 87.75 592 LYS A O 1
ATOM 4867 N N . ASP A 1 593 ? -43.284 -25.151 22.634 1.00 89.88 593 ASP A N 1
ATOM 4868 C CA . ASP A 1 593 ? -42.362 -25.282 21.505 1.00 89.88 593 ASP A CA 1
ATOM 4869 C C . ASP A 1 593 ? -41.062 -24.477 21.687 1.00 89.88 593 ASP A C 1
ATOM 4871 O O . ASP A 1 593 ? -40.135 -24.605 20.889 1.00 89.88 593 ASP A O 1
ATOM 4875 N N . LEU A 1 594 ? -40.933 -23.699 22.772 1.00 87.19 594 LEU A N 1
ATOM 4876 C CA . LEU A 1 594 ? -39.687 -23.019 23.115 1.00 87.19 594 LEU A CA 1
ATOM 4877 C C . LEU A 1 594 ? -38.643 -24.024 23.629 1.00 87.19 594 LEU A C 1
ATOM 4879 O O . LEU A 1 594 ? -38.581 -24.314 24.831 1.00 87.19 594 LEU A O 1
ATOM 4883 N N . GLY A 1 595 ? -37.826 -24.528 22.705 1.00 84.62 595 GLY A N 1
ATOM 4884 C CA . GLY A 1 595 ? -36.702 -25.427 22.965 1.00 84.62 595 GLY A CA 1
ATOM 4885 C C . GLY A 1 595 ? -35.481 -24.752 23.606 1.00 84.62 595 GLY A C 1
ATOM 4886 O O . GLY A 1 595 ? -35.586 -23.745 24.311 1.00 84.62 595 GLY A O 1
ATOM 4887 N N . GLN A 1 596 ? -34.306 -25.344 23.379 1.00 89.69 596 GLN A N 1
ATOM 4888 C CA . GLN A 1 596 ? -33.027 -24.799 23.835 1.00 89.69 596 GLN A CA 1
ATOM 4889 C C . GLN A 1 596 ? -32.678 -23.523 23.058 1.00 89.69 596 GLN A C 1
ATOM 4891 O O . GLN A 1 596 ? -32.821 -23.467 21.839 1.00 89.69 596 GLN A O 1
ATOM 4896 N N . LEU A 1 597 ? -32.204 -22.503 23.773 1.00 94.88 597 LEU A N 1
ATOM 4897 C CA . LEU A 1 597 ? -31.750 -21.242 23.196 1.00 94.88 597 LEU A CA 1
ATOM 4898 C C . LEU A 1 597 ? -30.231 -21.253 23.054 1.00 94.88 597 LEU A C 1
ATOM 4900 O O . LEU A 1 597 ? -29.505 -21.691 23.953 1.00 94.88 597 LEU A O 1
ATOM 4904 N N . ASP A 1 598 ? -29.735 -20.714 21.949 1.00 97.25 598 ASP A N 1
ATOM 4905 C CA . ASP A 1 598 ? -28.302 -20.520 21.770 1.00 97.25 598 ASP A CA 1
ATOM 4906 C C . ASP A 1 598 ? -27.820 -19.370 22.648 1.00 97.25 598 ASP A C 1
ATOM 4908 O O . ASP A 1 598 ? -26.857 -19.528 23.395 1.00 97.25 598 ASP A O 1
ATOM 4912 N N . ILE A 1 599 ? -28.529 -18.236 22.628 1.00 97.88 599 ILE A N 1
ATOM 4913 C CA . ILE A 1 599 ? -28.183 -17.067 23.437 1.00 97.88 599 ILE A CA 1
ATOM 4914 C C . ILE A 1 599 ? -29.412 -16.318 23.955 1.00 97.88 599 ILE A C 1
ATOM 4916 O O . ILE A 1 599 ? -30.351 -16.025 23.214 1.00 97.88 599 ILE A O 1
ATOM 4920 N N . LEU A 1 600 ? -29.366 -15.958 25.238 1.00 98.12 600 LEU A N 1
ATOM 4921 C CA . LEU A 1 600 ? -30.255 -14.976 25.846 1.00 98.12 600 LEU A CA 1
ATOM 4922 C C . LEU A 1 600 ? -29.467 -13.710 26.174 1.00 98.12 600 LEU A C 1
ATOM 4924 O O . LEU A 1 600 ? -28.484 -13.754 26.914 1.00 98.12 600 LEU A O 1
ATOM 4928 N N . ILE A 1 601 ? -29.951 -12.577 25.682 1.00 98.19 601 ILE A N 1
ATOM 4929 C CA . ILE A 1 601 ? -29.422 -11.254 25.996 1.00 98.19 601 ILE A CA 1
ATOM 4930 C C . ILE A 1 601 ? -30.457 -10.499 26.821 1.00 98.19 601 ILE A C 1
ATOM 4932 O O . ILE A 1 601 ? -31.619 -10.415 26.433 1.00 98.19 601 ILE A O 1
ATOM 4936 N N . VAL A 1 602 ? -30.044 -9.946 27.956 1.00 97.25 602 VAL A N 1
ATOM 4937 C CA . VAL A 1 602 ? -30.890 -9.124 28.826 1.00 97.25 602 VAL A CA 1
ATOM 4938 C C . VAL A 1 602 ? -30.268 -7.743 28.929 1.00 97.25 602 VAL A C 1
ATOM 4940 O O . VAL A 1 602 ? -29.254 -7.564 29.603 1.00 97.25 602 VAL A O 1
ATOM 4943 N N . ASP A 1 603 ? -30.867 -6.777 28.246 1.00 95.81 603 ASP A N 1
ATOM 4944 C CA . ASP A 1 603 ? -30.434 -5.385 28.254 1.00 95.81 603 ASP A CA 1
ATOM 4945 C C . ASP A 1 603 ? -31.086 -4.609 29.397 1.00 95.81 603 ASP A C 1
ATOM 4947 O O . ASP A 1 603 ? -32.251 -4.827 29.711 1.00 95.81 603 ASP A O 1
ATOM 4951 N N . GLU A 1 604 ? -30.342 -3.698 30.016 1.00 92.62 604 GLU A N 1
ATOM 4952 C CA . GLU A 1 604 ? -30.701 -3.046 31.280 1.00 92.62 604 GLU A CA 1
ATOM 4953 C C . GLU A 1 604 ? -31.041 -4.035 32.412 1.00 92.62 604 GLU A C 1
ATOM 4955 O O . GLU A 1 604 ? -32.021 -3.900 33.145 1.00 92.62 604 GLU A O 1
ATOM 4960 N N . ALA A 1 605 ? -30.173 -5.028 32.619 1.00 92.12 605 ALA A N 1
ATOM 4961 C CA . ALA A 1 605 ? -30.334 -6.095 33.610 1.00 92.12 605 ALA A CA 1
ATOM 4962 C C . ALA A 1 605 ? -30.539 -5.611 35.063 1.00 92.12 605 ALA A C 1
ATOM 4964 O O . ALA A 1 605 ? -31.001 -6.382 35.903 1.00 92.12 605 ALA A O 1
ATOM 4965 N N . HIS A 1 606 ? -30.293 -4.334 35.374 1.00 87.62 606 HIS A N 1
ATOM 4966 C CA . HIS A 1 606 ? -30.684 -3.740 36.657 1.00 87.62 606 HIS A CA 1
ATOM 4967 C C . HIS A 1 606 ? -32.197 -3.869 36.940 1.00 87.62 606 HIS A C 1
ATOM 4969 O O . HIS A 1 606 ? -32.615 -3.865 38.093 1.00 87.62 606 HIS A O 1
ATOM 4975 N N . TYR A 1 607 ? -33.030 -4.056 35.915 1.00 89.38 607 TYR A N 1
ATOM 4976 C CA . TYR A 1 607 ? -34.457 -4.329 36.060 1.00 89.38 607 TYR A CA 1
ATOM 4977 C C . TYR A 1 607 ? -34.802 -5.688 36.691 1.00 89.38 607 TYR A C 1
ATOM 4979 O O . TYR A 1 607 ? -35.922 -5.860 37.174 1.00 89.38 607 TYR A O 1
ATOM 4987 N N . ILE A 1 608 ? -33.881 -6.655 36.672 1.00 90.44 608 ILE A N 1
ATOM 4988 C CA . ILE A 1 608 ? -34.069 -7.996 37.258 1.00 90.44 608 ILE A CA 1
ATOM 4989 C C . ILE A 1 608 ? -33.257 -8.189 38.544 1.00 90.44 608 ILE A C 1
ATOM 4991 O O . ILE A 1 608 ? -33.079 -9.306 39.019 1.00 90.44 608 ILE A O 1
ATOM 4995 N N . LYS A 1 609 ? -32.816 -7.084 39.157 1.00 85.19 609 LYS A N 1
ATOM 4996 C CA . LYS A 1 609 ? -32.046 -7.060 40.408 1.00 85.19 609 LYS A CA 1
ATOM 4997 C C . LYS A 1 609 ? -32.814 -7.496 41.660 1.00 85.19 609 LYS A C 1
ATOM 4999 O O . LYS A 1 609 ? -32.302 -7.314 42.749 1.00 85.19 609 LYS A O 1
ATOM 5004 N N . ASN A 1 610 ? -34.066 -7.933 41.543 1.00 86.50 610 ASN A N 1
ATOM 5005 C CA . ASN A 1 610 ? -34.829 -8.482 42.662 1.00 86.50 610 ASN A CA 1
ATOM 5006 C C . ASN A 1 610 ? -35.368 -9.863 42.253 1.00 86.50 610 ASN A C 1
ATOM 5008 O O . ASN A 1 610 ? -36.256 -9.908 41.398 1.00 86.50 610 ASN A O 1
ATOM 5012 N N . PRO A 1 611 ? -34.880 -10.978 42.826 1.00 85.06 611 PRO A N 1
ATOM 5013 C CA . PRO A 1 611 ? -35.272 -12.334 42.442 1.00 85.06 611 PRO A CA 1
ATOM 5014 C C . PRO A 1 611 ? -36.728 -12.672 42.775 1.00 85.06 611 PRO A C 1
ATOM 5016 O O . PRO A 1 611 ? -37.295 -13.564 42.149 1.00 85.06 611 PRO A O 1
ATOM 5019 N N . GLU A 1 612 ? -37.349 -11.963 43.719 1.00 87.81 612 GLU A N 1
ATOM 5020 C CA . GLU A 1 612 ? -38.750 -12.181 44.101 1.00 87.81 612 GLU A CA 1
ATOM 5021 C C . GLU A 1 612 ? -39.728 -11.575 43.089 1.00 87.81 612 GLU A C 1
ATOM 5023 O O . GLU A 1 612 ? -40.887 -11.980 43.001 1.00 87.81 612 GLU A O 1
ATOM 5028 N N . ALA A 1 613 ? -39.271 -10.617 42.279 1.00 91.81 613 ALA A N 1
ATOM 5029 C CA . ALA A 1 613 ? -40.116 -10.002 41.274 1.00 91.81 613 ALA A CA 1
ATOM 5030 C C . ALA A 1 613 ? -40.449 -11.007 40.158 1.00 91.81 613 ALA A C 1
ATOM 5032 O O . ALA A 1 613 ? -39.554 -11.606 39.558 1.00 91.81 613 ALA A O 1
ATOM 5033 N N . LYS A 1 614 ? -41.737 -11.110 39.791 1.00 91.56 614 LYS A N 1
ATOM 5034 C CA . LYS A 1 614 ? -42.217 -11.988 38.701 1.00 91.56 614 LYS A CA 1
ATOM 5035 C C . LYS A 1 614 ? -41.430 -11.804 37.401 1.00 91.56 614 LYS A C 1
ATOM 5037 O O . LYS A 1 614 ? -41.117 -12.772 36.717 1.00 91.56 614 LYS A O 1
ATOM 5042 N N . ARG A 1 615 ? -41.065 -10.559 37.069 1.00 93.00 615 ARG A N 1
ATOM 5043 C CA . ARG A 1 61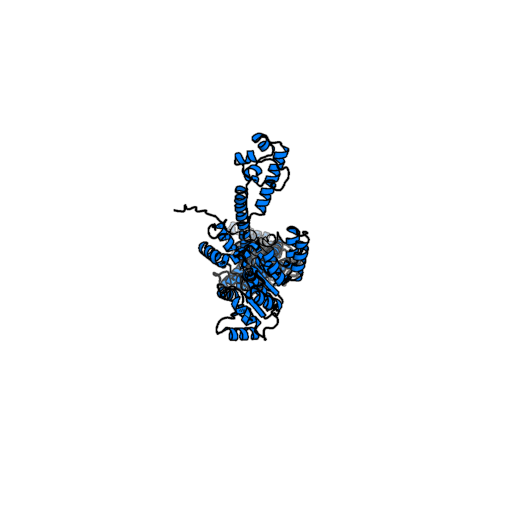5 ? -40.236 -10.257 35.890 1.00 93.00 615 ARG A CA 1
ATOM 5044 C C . ARG A 1 615 ? -38.891 -10.987 35.924 1.00 93.00 615 ARG A C 1
ATOM 5046 O O . ARG A 1 615 ? -38.481 -11.533 34.909 1.00 93.00 615 ARG A O 1
ATOM 5053 N N . SER A 1 616 ? -38.232 -11.014 37.080 1.00 92.88 616 SER A N 1
ATOM 5054 C CA . SER A 1 616 ? -36.919 -11.631 37.258 1.00 92.88 616 SER A CA 1
ATOM 5055 C C . SER A 1 616 ? -37.042 -13.140 37.162 1.00 92.88 616 SER A C 1
ATOM 5057 O O . SER A 1 616 ? -36.289 -13.757 36.424 1.00 92.88 616 SER A O 1
ATOM 5059 N N . GLN A 1 617 ? -38.058 -13.716 37.811 1.00 94.00 617 GLN A N 1
ATOM 5060 C CA . GLN A 1 617 ? -38.360 -15.146 37.727 1.00 94.00 617 GLN A CA 1
ATOM 5061 C C . GLN A 1 617 ? -38.574 -15.591 36.274 1.00 94.00 617 GLN A C 1
ATOM 5063 O O . GLN A 1 617 ? -37.930 -16.535 35.825 1.00 94.00 617 GLN A O 1
ATOM 5068 N N . ASN A 1 618 ? -39.388 -14.863 35.504 1.00 95.06 618 ASN A N 1
ATOM 5069 C CA . ASN A 1 618 ? -39.637 -15.184 34.095 1.00 95.06 618 ASN A CA 1
ATOM 5070 C C . ASN A 1 618 ? -38.359 -15.113 33.247 1.00 95.06 618 ASN A C 1
ATOM 5072 O O . ASN A 1 618 ? -38.104 -15.997 32.431 1.00 95.06 618 ASN A O 1
ATOM 5076 N N . VAL A 1 619 ? -37.533 -14.083 33.449 1.00 95.31 619 VAL A N 1
ATOM 5077 C CA . VAL A 1 619 ? -36.258 -13.945 32.731 1.00 95.31 619 VAL A CA 1
ATOM 5078 C C . VAL A 1 619 ? -35.265 -15.036 33.140 1.00 95.31 619 VAL A C 1
ATOM 5080 O O . VAL A 1 619 ? -34.571 -15.572 32.282 1.00 95.31 619 VAL A O 1
ATOM 5083 N N . TYR A 1 620 ? -35.219 -15.427 34.414 1.00 93.81 620 TYR A N 1
ATOM 5084 C CA . TYR A 1 620 ? -34.366 -16.520 34.888 1.00 93.81 620 TYR A CA 1
ATOM 5085 C C . TYR A 1 620 ? -34.790 -17.880 34.328 1.00 93.81 620 TYR A C 1
ATOM 5087 O O . TYR A 1 620 ? -33.929 -18.679 33.963 1.00 93.81 620 TYR A O 1
ATOM 5095 N N . LEU A 1 621 ? -36.093 -18.126 34.176 1.00 93.56 621 LEU A N 1
ATOM 5096 C CA . LEU A 1 621 ? -36.595 -19.326 33.504 1.00 93.56 621 LEU A CA 1
ATOM 5097 C C . LEU A 1 621 ? -36.142 -19.389 32.038 1.00 93.56 621 LEU A C 1
ATOM 5099 O O . LEU A 1 621 ? -35.702 -20.444 31.586 1.00 93.56 621 LEU A O 1
ATOM 5103 N N . LEU A 1 622 ? -36.167 -18.262 31.316 1.00 94.12 622 LEU A N 1
ATOM 5104 C CA . LEU A 1 622 ? -35.588 -18.180 29.968 1.00 94.12 622 LEU A CA 1
ATOM 5105 C C . LEU A 1 622 ? -34.070 -18.395 29.992 1.00 94.12 622 LEU A C 1
ATOM 5107 O O . LEU A 1 622 ? -33.536 -19.133 29.168 1.00 94.12 622 LEU A O 1
ATOM 5111 N N . ALA A 1 623 ? -33.371 -17.797 30.959 1.00 93.75 623 ALA A N 1
ATOM 5112 C CA . ALA A 1 623 ? -31.921 -17.911 31.094 1.00 93.75 623 ALA A CA 1
ATOM 5113 C C . ALA A 1 623 ? -31.469 -19.354 31.353 1.00 93.75 623 ALA A C 1
ATOM 5115 O O . ALA A 1 623 ? -30.365 -19.725 30.966 1.00 93.75 623 ALA A O 1
ATOM 5116 N N . ASN A 1 624 ? -32.306 -20.185 31.974 1.00 92.19 624 ASN A N 1
ATOM 5117 C CA . ASN A 1 624 ? -32.028 -21.608 32.174 1.00 92.19 624 ASN A CA 1
ATOM 5118 C C . ASN A 1 624 ? -32.126 -22.433 30.883 1.00 92.19 624 ASN A C 1
ATOM 5120 O O . ASN A 1 624 ? -31.520 -23.497 30.813 1.00 92.19 624 ASN A O 1
ATOM 5124 N N . LYS A 1 625 ? -32.841 -21.944 29.862 1.00 93.44 625 LYS A N 1
ATOM 5125 C CA . LYS A 1 625 ? -32.909 -22.578 28.536 1.00 93.44 625 LYS A CA 1
ATOM 5126 C C . LYS A 1 625 ? -31.747 -22.184 27.618 1.00 93.44 625 LYS A C 1
ATOM 5128 O O . LYS A 1 625 ? -31.614 -22.773 26.550 1.00 93.44 625 LYS A O 1
ATOM 5133 N N . ALA A 1 626 ? -30.938 -21.190 27.994 1.00 95.62 626 ALA A N 1
ATOM 5134 C CA . ALA A 1 626 ? -29.929 -20.593 27.124 1.00 95.62 626 ALA A CA 1
ATOM 5135 C C . ALA A 1 626 ? -28.511 -21.122 27.369 1.00 95.62 626 ALA A C 1
ATOM 5137 O O . ALA A 1 626 ? -28.041 -21.175 28.508 1.00 95.62 626 ALA A O 1
ATOM 5138 N N . SER A 1 627 ? -27.817 -21.450 26.277 1.00 95.38 627 SER A N 1
ATOM 5139 C CA . SER A 1 627 ? -26.420 -21.909 26.284 1.00 95.38 627 SER A CA 1
ATOM 5140 C C . SER A 1 627 ? -25.435 -20.765 26.555 1.00 95.38 627 SER A C 1
ATOM 5142 O O . SER A 1 627 ? -24.445 -20.951 27.266 1.00 95.38 627 SER A O 1
ATOM 5144 N N . TYR A 1 628 ? -25.728 -19.579 26.018 1.00 96.75 628 TYR A N 1
ATOM 5145 C CA . TYR A 1 628 ? -25.045 -18.318 26.295 1.00 96.75 628 TYR A CA 1
ATOM 5146 C C . TYR A 1 628 ? -26.003 -17.352 26.995 1.00 96.75 628 TYR A C 1
ATOM 5148 O O . TYR A 1 628 ? -27.176 -17.236 26.632 1.00 96.75 628 TYR A O 1
ATOM 5156 N N . LYS A 1 629 ? -25.501 -16.617 27.985 1.00 97.19 629 LYS A N 1
ATOM 5157 C CA . LYS A 1 629 ? -26.262 -15.626 28.748 1.00 97.19 629 LYS A CA 1
ATOM 5158 C C . LYS A 1 629 ? -25.462 -14.335 28.804 1.00 97.19 629 LYS A C 1
ATOM 5160 O O . LYS A 1 629 ? -24.379 -14.300 29.384 1.00 97.19 629 LYS A O 1
ATOM 5165 N N . LEU A 1 630 ? -26.000 -13.273 28.223 1.00 97.50 630 LEU A N 1
ATOM 5166 C CA . LEU A 1 630 ? -25.392 -11.950 28.248 1.00 97.50 630 LEU A CA 1
ATOM 5167 C C . LEU A 1 630 ? -26.313 -10.979 28.973 1.00 97.50 630 LEU A C 1
ATOM 5169 O O . LEU A 1 630 ? -27.334 -10.558 28.438 1.00 97.50 630 LEU A O 1
ATOM 5173 N N . PHE A 1 631 ? -25.953 -10.600 30.191 1.00 96.12 631 PHE A N 1
ATOM 5174 C CA . PHE A 1 631 ? -26.642 -9.538 30.915 1.00 96.12 631 PHE A CA 1
ATOM 5175 C C . PHE A 1 631 ? -25.876 -8.238 30.713 1.00 96.12 631 PHE A C 1
ATOM 5177 O O . PHE A 1 631 ? -24.666 -8.197 30.903 1.00 96.12 631 PHE A O 1
ATOM 5184 N N . MET A 1 632 ? -26.561 -7.169 30.326 1.00 94.88 632 MET A N 1
ATOM 5185 C CA . MET A 1 632 ? -25.950 -5.869 30.060 1.00 94.88 632 MET A CA 1
ATOM 5186 C C . MET A 1 632 ? -26.553 -4.820 30.977 1.00 94.88 632 MET A C 1
ATOM 5188 O O . MET A 1 632 ? -27.765 -4.771 31.161 1.00 94.88 632 MET A O 1
ATOM 5192 N N . THR A 1 633 ? -25.718 -3.962 31.556 1.00 88.12 633 THR A N 1
ATOM 5193 C CA . THR A 1 633 ? -26.202 -2.826 32.347 1.00 88.12 633 THR A CA 1
ATOM 5194 C C . THR A 1 633 ? -25.269 -1.632 32.204 1.00 88.12 633 THR A C 1
ATOM 5196 O O . THR A 1 633 ? -24.048 -1.777 32.218 1.00 88.12 633 THR A O 1
ATOM 5199 N N . GLY A 1 634 ? -25.842 -0.443 31.999 1.00 73.69 634 GLY A N 1
ATOM 5200 C CA . GLY A 1 634 ? -25.089 0.813 31.955 1.00 73.69 634 GLY A CA 1
ATOM 5201 C C . GLY A 1 634 ? -24.917 1.478 33.320 1.00 73.69 634 GLY A C 1
ATOM 5202 O O . GLY A 1 634 ? -24.036 2.325 33.473 1.00 73.69 634 GLY A O 1
ATOM 5203 N N . THR A 1 635 ? -25.738 1.104 34.303 1.00 68.06 635 THR A N 1
ATOM 5204 C CA . THR A 1 635 ? -25.760 1.730 35.626 1.00 68.06 635 THR A CA 1
ATOM 5205 C C . THR A 1 635 ? -24.654 1.169 36.526 1.00 68.06 635 THR A C 1
ATOM 5207 O O . THR A 1 635 ? -24.339 -0.024 36.454 1.00 68.06 635 THR A O 1
ATOM 5210 N N . PRO A 1 636 ? -24.016 2.001 37.372 1.00 54.16 636 PRO A N 1
ATOM 5211 C CA . PRO A 1 636 ? -23.022 1.517 38.317 1.00 54.16 636 PRO A CA 1
ATOM 5212 C C . PRO A 1 636 ? -23.687 0.566 39.321 1.00 54.16 636 PRO A C 1
ATOM 5214 O O . PRO A 1 636 ? -24.382 1.001 40.231 1.00 54.16 636 PRO A O 1
ATOM 5217 N N . LEU A 1 637 ? -23.400 -0.733 39.215 1.00 59.50 637 LEU A N 1
ATOM 5218 C CA . LEU A 1 637 ? -23.625 -1.707 40.297 1.00 59.50 637 LEU A CA 1
ATOM 5219 C C . LEU A 1 637 ? -22.662 -1.473 41.488 1.00 59.50 637 LEU A C 1
ATOM 5221 O O . LEU A 1 637 ? -22.586 -2.291 42.401 1.00 59.50 637 LEU A O 1
ATOM 5225 N N . GLU A 1 638 ? -21.904 -0.368 41.462 1.00 49.94 638 GLU A N 1
ATOM 5226 C CA . GLU A 1 638 ? -20.757 -0.070 42.327 1.00 49.94 638 GLU A CA 1
ATOM 5227 C C . GLU A 1 638 ? -21.134 0.064 43.814 1.00 49.94 638 GLU A C 1
ATOM 5229 O O . GLU A 1 638 ? -20.272 -0.161 44.654 1.00 49.94 638 GLU A O 1
ATOM 5234 N N . ASN A 1 639 ? -22.406 0.314 44.157 1.00 51.47 639 ASN A N 1
ATOM 5235 C CA . ASN A 1 639 ? -22.816 0.552 45.550 1.00 51.47 639 ASN A CA 1
ATOM 5236 C C . ASN A 1 639 ? -23.600 -0.596 46.208 1.00 51.47 639 ASN A C 1
ATOM 5238 O O . ASN A 1 639 ? -23.979 -0.470 47.371 1.00 51.47 639 ASN A O 1
ATOM 5242 N N . ASN A 1 640 ? -23.856 -1.718 45.520 1.00 64.75 640 ASN A N 1
ATOM 5243 C CA . ASN A 1 640 ? -24.586 -2.833 46.131 1.00 64.75 640 ASN A CA 1
ATOM 5244 C C . ASN A 1 640 ? -24.074 -4.203 45.660 1.00 64.75 640 ASN A C 1
ATOM 5246 O O . ASN A 1 640 ? -24.600 -4.817 44.729 1.00 64.75 640 ASN A O 1
ATOM 5250 N N . VAL A 1 641 ? -23.063 -4.721 46.366 1.00 68.94 641 VAL A N 1
ATOM 5251 C CA . VAL A 1 641 ? -22.520 -6.080 46.179 1.00 68.94 641 VAL A CA 1
ATOM 5252 C C . VAL A 1 641 ? -23.633 -7.141 46.196 1.00 68.94 641 VAL A C 1
ATOM 5254 O O . VAL A 1 641 ? -23.526 -8.153 45.502 1.00 68.94 641 VAL A O 1
ATOM 5257 N N . SER A 1 642 ? -24.723 -6.920 46.939 1.00 71.62 642 SER A N 1
ATOM 5258 C CA . SER A 1 642 ? -25.865 -7.840 46.987 1.00 71.62 642 SER A CA 1
ATOM 5259 C C . SER A 1 642 ? -26.657 -7.873 45.678 1.00 71.62 642 SER A C 1
ATOM 5261 O O . SER A 1 642 ? -27.036 -8.958 45.245 1.00 71.62 642 SER A O 1
ATOM 5263 N N . GLU A 1 643 ? -26.841 -6.739 44.995 1.00 76.38 643 GLU A N 1
ATOM 5264 C CA . GLU A 1 643 ? -27.480 -6.699 43.666 1.00 76.38 643 GLU A CA 1
ATOM 5265 C C . GLU A 1 643 ? -26.620 -7.425 42.621 1.00 76.38 643 GLU A C 1
ATOM 5267 O O . GLU A 1 643 ? -27.116 -8.241 41.842 1.00 76.38 643 GLU A O 1
ATOM 5272 N N . MET A 1 644 ? -25.303 -7.205 42.654 1.00 79.88 644 MET A N 1
ATOM 5273 C CA . MET A 1 644 ? -24.371 -7.889 41.757 1.00 79.88 644 MET A CA 1
ATOM 5274 C C . MET A 1 644 ? -24.359 -9.408 41.985 1.00 79.88 644 MET A C 1
ATOM 5276 O O . MET A 1 644 ? -24.379 -10.176 41.022 1.00 79.88 644 MET A O 1
ATOM 5280 N N . LYS A 1 645 ? -24.388 -9.860 43.248 1.00 79.75 645 LYS A N 1
ATOM 5281 C CA . LYS A 1 645 ? -24.467 -11.289 43.609 1.00 79.75 645 LYS A CA 1
ATOM 5282 C C . LYS A 1 645 ? -25.687 -11.976 42.992 1.00 79.75 645 LYS A C 1
ATOM 5284 O O . LYS A 1 645 ? -25.570 -13.124 42.564 1.00 79.75 645 LYS A O 1
ATOM 5289 N N . GLN A 1 646 ? -26.830 -11.293 42.930 1.00 83.88 646 GLN A N 1
ATOM 5290 C CA . GLN A 1 646 ? -28.068 -11.846 42.374 1.00 83.88 646 GLN A CA 1
ATOM 5291 C C . GLN A 1 646 ? -27.999 -11.994 40.850 1.00 83.88 646 GLN A C 1
ATOM 5293 O O . GLN A 1 646 ? -28.356 -13.045 40.321 1.00 83.88 646 GLN A O 1
ATOM 5298 N N . LEU A 1 647 ? -27.455 -11.000 40.142 1.00 88.75 647 LEU A N 1
ATOM 5299 C CA . LEU A 1 647 ? -27.230 -11.113 38.697 1.00 88.75 647 LEU A CA 1
ATOM 5300 C C . LEU A 1 647 ? -26.209 -12.215 38.372 1.00 88.75 647 LEU A C 1
ATOM 5302 O O . LEU A 1 647 ? -26.433 -13.021 37.468 1.00 88.75 647 LEU A O 1
ATOM 5306 N N . ILE A 1 648 ? -25.124 -12.311 39.151 1.00 88.75 648 ILE A N 1
ATOM 5307 C CA . ILE A 1 648 ? -24.139 -13.395 39.016 1.00 88.75 648 ILE A CA 1
ATOM 5308 C C . ILE A 1 648 ? -24.779 -14.752 39.312 1.00 88.75 648 ILE A C 1
ATOM 5310 O O . ILE A 1 648 ? -24.448 -15.718 38.639 1.00 88.75 648 ILE A O 1
ATOM 5314 N N . GLN A 1 649 ? -25.706 -14.854 40.268 1.00 88.50 649 GLN A N 1
ATOM 5315 C CA . GLN A 1 649 ? -26.391 -16.114 40.573 1.00 88.50 649 GLN A CA 1
ATOM 5316 C C . GLN A 1 649 ? -27.137 -16.674 39.359 1.00 88.50 649 GLN A C 1
ATOM 5318 O O . GLN A 1 649 ? -27.086 -17.877 39.127 1.00 88.50 649 GLN A O 1
ATOM 5323 N N . ALA A 1 650 ? -27.787 -15.820 38.570 1.00 87.12 650 ALA A N 1
ATOM 5324 C CA . ALA A 1 650 ? -28.487 -16.243 37.360 1.00 87.12 650 ALA A CA 1
ATOM 5325 C C . ALA A 1 650 ? -27.536 -16.657 36.219 1.00 87.12 650 ALA A C 1
ATOM 5327 O O . ALA A 1 650 ? -27.847 -17.558 35.435 1.00 87.12 650 ALA A O 1
ATOM 5328 N N . LEU A 1 651 ? -26.365 -16.019 36.132 1.00 91.25 651 LEU A N 1
ATOM 5329 C CA . LEU A 1 651 ? -25.342 -16.327 35.130 1.00 91.25 651 LEU A CA 1
ATOM 5330 C C . LEU A 1 651 ? -24.527 -17.577 35.493 1.00 91.25 651 LEU A C 1
ATOM 5332 O O . LEU A 1 651 ? -24.308 -18.443 34.651 1.00 91.25 651 LEU A O 1
ATOM 5336 N N . ASN A 1 652 ? -24.086 -17.677 36.746 1.00 90.12 652 ASN A N 1
ATOM 5337 C CA . ASN A 1 652 ? -23.240 -18.743 37.267 1.00 90.12 652 ASN A CA 1
ATOM 5338 C C . ASN A 1 652 ? -23.559 -19.024 38.757 1.00 90.12 652 ASN A C 1
ATOM 5340 O O . ASN A 1 652 ? -22.941 -18.439 39.659 1.00 90.12 652 ASN A O 1
ATOM 5344 N N . PRO A 1 653 ? -24.497 -19.952 39.039 1.00 87.81 653 PRO A N 1
ATOM 5345 C CA . PRO A 1 653 ? -24.904 -20.291 40.404 1.00 87.81 653 PRO A CA 1
ATOM 5346 C C . PRO A 1 653 ? -23.749 -20.795 41.281 1.00 87.81 653 PRO A C 1
ATOM 5348 O O . PRO A 1 653 ? -23.660 -20.437 42.457 1.00 87.81 653 PRO A O 1
ATOM 5351 N N . ALA A 1 654 ? -22.836 -21.588 40.710 1.00 88.19 654 ALA A N 1
ATOM 5352 C CA . ALA A 1 654 ? -21.694 -22.149 41.429 1.00 88.19 654 ALA A CA 1
ATOM 5353 C C . ALA A 1 654 ? -20.710 -21.057 41.874 1.00 88.19 654 ALA A C 1
ATOM 5355 O O . ALA A 1 654 ? -20.251 -21.061 43.019 1.00 88.19 654 ALA A O 1
ATOM 5356 N N . LEU A 1 655 ? -20.418 -20.089 40.998 1.00 87.31 655 LEU A N 1
ATOM 5357 C CA . LEU A 1 655 ? -19.580 -18.944 41.348 1.00 87.31 655 LEU A CA 1
ATOM 5358 C C . LEU A 1 655 ? -20.252 -18.070 42.412 1.00 87.31 655 LEU A C 1
ATOM 5360 O O . LEU A 1 655 ? -19.605 -17.692 43.387 1.00 87.31 655 LEU A O 1
ATOM 5364 N N . SER A 1 656 ? -21.554 -17.805 42.272 1.00 85.88 656 SER A N 1
ATOM 5365 C CA . SER A 1 656 ? -22.310 -17.053 43.279 1.00 85.88 656 SER A CA 1
ATOM 5366 C C . SER A 1 656 ? -22.274 -17.737 44.651 1.00 85.88 656 SER A C 1
ATOM 5368 O O . SER A 1 656 ? -22.054 -17.073 45.664 1.00 85.88 656 SER A O 1
ATOM 5370 N N . GLN A 1 657 ? -22.383 -19.071 44.713 1.00 86.25 657 GLN A N 1
ATOM 5371 C CA . GLN A 1 657 ? -22.231 -19.814 45.968 1.00 86.25 657 GLN A CA 1
ATOM 5372 C C . GLN A 1 657 ? -20.834 -19.652 46.577 1.00 86.25 657 GLN A C 1
ATOM 5374 O O . GLN A 1 657 ? -20.723 -19.392 47.773 1.00 86.25 657 GLN A O 1
ATOM 5379 N N . LYS A 1 658 ? -19.771 -19.754 45.768 1.00 85.75 658 LYS A N 1
ATOM 5380 C CA . LYS A 1 658 ? -18.393 -19.536 46.240 1.00 85.75 658 LYS A CA 1
ATOM 5381 C C . LYS A 1 658 ? -18.211 -18.131 46.817 1.00 85.75 658 LYS A C 1
ATOM 5383 O O . LYS A 1 658 ? -17.649 -17.988 47.899 1.00 85.75 658 LYS A O 1
ATOM 5388 N N . ILE A 1 659 ? -18.734 -17.111 46.133 1.00 84.12 659 ILE A N 1
ATOM 5389 C CA . ILE A 1 659 ? -18.706 -15.717 46.599 1.00 84.12 659 ILE A CA 1
ATOM 5390 C C . ILE A 1 659 ? -19.481 -15.572 47.915 1.00 84.12 659 ILE A C 1
ATOM 5392 O O . ILE A 1 659 ? -18.991 -14.924 48.836 1.00 84.12 659 ILE A O 1
ATOM 5396 N N . ARG A 1 660 ? -20.673 -16.177 48.031 1.00 82.38 660 ARG A N 1
ATOM 5397 C CA . ARG A 1 660 ? -21.477 -16.155 49.266 1.00 82.38 660 ARG A CA 1
ATOM 5398 C C . ARG A 1 660 ? -20.734 -16.788 50.439 1.00 82.38 660 ARG A C 1
ATOM 5400 O O . ARG A 1 660 ? -20.668 -16.176 51.497 1.00 82.38 660 ARG A O 1
ATOM 5407 N N . ASN A 1 661 ? -20.132 -17.957 50.237 1.00 84.94 661 ASN A N 1
ATOM 5408 C CA . ASN A 1 661 ? -19.375 -18.649 51.280 1.00 84.94 661 ASN A CA 1
ATOM 5409 C C . ASN A 1 661 ? -18.172 -17.815 51.747 1.00 84.94 661 ASN A C 1
ATOM 5411 O O . ASN A 1 661 ? -17.990 -17.622 52.944 1.00 84.94 661 ASN A O 1
ATOM 5415 N N . ALA A 1 662 ? -17.390 -17.267 50.811 1.00 82.19 662 ALA A N 1
ATOM 5416 C CA . ALA A 1 662 ? -16.223 -16.448 51.136 1.00 82.19 662 ALA A CA 1
ATOM 5417 C C . ALA A 1 662 ? -16.595 -15.111 51.806 1.00 82.19 662 ALA A C 1
ATOM 5419 O O . ALA A 1 662 ? -15.884 -14.652 52.699 1.00 82.19 662 ALA A O 1
ATOM 5420 N N . PHE A 1 663 ? -17.725 -14.510 51.413 1.00 80.19 663 PHE A N 1
ATOM 5421 C CA . PHE A 1 663 ? -18.272 -13.314 52.057 1.00 80.19 663 PHE A CA 1
ATOM 5422 C C . PHE A 1 663 ? -18.730 -13.603 53.493 1.00 80.19 663 PHE A C 1
ATOM 5424 O O . PHE A 1 663 ? -18.334 -12.889 54.407 1.00 80.19 663 PHE A O 1
ATOM 5431 N N . ASN A 1 664 ? -19.505 -14.672 53.703 1.00 81.38 664 ASN A N 1
ATOM 5432 C CA . ASN A 1 664 ? -19.992 -15.063 55.031 1.00 81.38 664 ASN A CA 1
ATOM 5433 C C . ASN A 1 664 ? -18.849 -15.459 55.981 1.00 81.38 664 ASN A C 1
ATOM 5435 O O . ASN A 1 664 ? -18.965 -15.269 57.185 1.00 81.38 664 ASN A O 1
ATOM 5439 N N . ALA A 1 665 ? -17.741 -15.977 55.445 1.00 79.88 665 ALA A N 1
ATOM 5440 C CA . ALA A 1 665 ? -16.541 -16.313 56.209 1.00 79.88 665 ALA A CA 1
ATOM 5441 C C . ALA A 1 665 ? -15.633 -15.103 56.521 1.00 79.88 665 ALA A C 1
ATOM 5443 O O . ALA A 1 665 ? -14.588 -15.284 57.140 1.00 79.88 665 ALA A O 1
ATOM 5444 N N . GLY A 1 666 ? -15.963 -13.888 56.058 1.00 76.81 666 GLY A N 1
ATOM 5445 C CA . GLY A 1 666 ? -15.128 -12.693 56.249 1.00 76.81 666 GLY A CA 1
ATOM 5446 C C . GLY A 1 666 ? -13.795 -12.714 55.482 1.00 76.81 666 GLY A C 1
ATOM 5447 O O . GLY A 1 666 ? -12.907 -11.916 55.758 1.00 76.81 666 GLY A O 1
ATOM 5448 N N . GLN A 1 667 ? -13.632 -13.620 54.512 1.00 74.88 667 GLN A N 1
ATOM 5449 C CA . GLN A 1 667 ? -12.369 -13.854 53.789 1.00 74.88 667 GLN A CA 1
ATOM 5450 C C . GLN A 1 667 ? -12.272 -13.092 52.456 1.00 74.88 667 GLN A C 1
ATOM 5452 O O . GLN A 1 667 ? -11.325 -13.286 51.683 1.00 74.88 667 GLN A O 1
ATOM 5457 N N . LEU A 1 668 ? -13.267 -12.258 52.154 1.00 75.31 668 LEU A N 1
ATOM 5458 C CA . LEU A 1 668 ? -13.440 -11.618 50.858 1.00 75.31 668 LEU A CA 1
ATOM 5459 C C . LEU A 1 668 ? -12.858 -10.195 50.870 1.00 75.31 668 LEU A C 1
ATOM 5461 O O . LEU A 1 668 ? -13.541 -9.243 51.232 1.00 75.31 668 LEU A O 1
ATOM 5465 N N . SER A 1 669 ? -11.595 -10.048 50.463 1.00 77.06 669 SER A N 1
ATOM 5466 C CA . SER A 1 669 ? -11.021 -8.734 50.143 1.00 77.06 669 SER A CA 1
ATOM 5467 C C . SER A 1 669 ? -11.495 -8.244 48.770 1.00 77.06 669 SER A C 1
ATOM 5469 O O . SER A 1 669 ? -11.845 -9.050 47.903 1.00 77.06 669 SER A O 1
ATOM 5471 N N . ASP A 1 670 ? -11.419 -6.934 48.522 1.00 72.62 670 ASP A N 1
ATOM 5472 C CA . ASP A 1 670 ? -11.747 -6.331 47.220 1.00 72.62 670 ASP A CA 1
ATOM 5473 C C . ASP A 1 670 ? -10.965 -6.953 46.055 1.00 72.62 670 ASP A C 1
ATOM 5475 O O . ASP A 1 670 ? -11.508 -7.148 44.966 1.00 72.62 670 ASP A O 1
ATOM 5479 N N . SER A 1 671 ? -9.686 -7.279 46.271 1.00 73.00 671 SER A N 1
ATOM 5480 C CA . SER A 1 671 ? -8.833 -7.911 45.259 1.00 73.00 671 SER A CA 1
ATOM 5481 C C . SER A 1 671 ? -9.292 -9.331 44.927 1.00 73.00 671 SER A C 1
ATOM 5483 O O . SER A 1 671 ? -9.489 -9.644 43.754 1.00 73.00 671 SER A O 1
ATOM 5485 N N . LYS A 1 672 ? -9.545 -10.161 45.949 1.00 76.69 672 LYS A N 1
ATOM 5486 C CA . LYS A 1 672 ? -10.045 -11.532 45.775 1.00 76.69 672 LYS A CA 1
ATOM 5487 C C . LYS A 1 672 ? -11.426 -11.544 45.133 1.00 76.69 672 LYS A C 1
ATOM 5489 O O . LYS A 1 672 ? -11.688 -12.369 44.266 1.00 76.69 672 LYS A O 1
ATOM 5494 N N . PHE A 1 673 ? -12.307 -10.616 45.513 1.00 78.94 673 PHE A N 1
ATOM 5495 C CA . PHE A 1 673 ? -13.622 -10.504 44.888 1.00 78.94 673 PHE A CA 1
ATOM 5496 C C . PHE A 1 673 ? -13.509 -10.189 43.394 1.00 78.94 673 PHE A C 1
ATOM 5498 O O . PHE A 1 673 ? -14.116 -10.892 42.588 1.00 78.94 673 PHE A O 1
ATOM 5505 N N . LYS A 1 674 ? -12.693 -9.189 43.022 1.00 77.88 674 LYS A N 1
ATOM 5506 C CA . LYS A 1 674 ? -12.428 -8.825 41.619 1.00 77.88 674 LYS A CA 1
ATOM 5507 C C . LYS A 1 674 ? -11.874 -9.997 40.812 1.00 77.88 674 LYS A C 1
ATOM 5509 O O . LYS A 1 674 ? -12.321 -10.220 39.692 1.00 77.88 674 LYS A O 1
ATOM 5514 N N . GLU A 1 675 ? -10.950 -10.761 41.386 1.00 79.12 675 GLU A N 1
ATOM 5515 C CA . GLU A 1 675 ? -10.379 -11.948 40.747 1.00 79.12 675 GLU A CA 1
ATOM 5516 C C . GLU A 1 675 ? -11.431 -13.047 40.528 1.00 79.12 675 GLU A C 1
ATOM 5518 O O . GLU A 1 675 ? -11.539 -13.593 39.431 1.00 79.12 675 GLU A O 1
ATOM 5523 N N . MET A 1 676 ? -12.278 -13.316 41.528 1.00 82.19 676 MET A N 1
ATOM 5524 C CA . MET A 1 676 ? -13.339 -14.325 41.428 1.00 82.19 676 MET A CA 1
ATOM 5525 C C . MET A 1 676 ? -14.372 -13.999 40.344 1.00 82.19 676 MET A C 1
ATOM 5527 O O . MET A 1 676 ? -14.845 -14.904 39.658 1.00 82.19 676 MET A O 1
ATOM 5531 N N . ILE A 1 677 ? -14.735 -12.723 40.180 1.00 85.94 677 ILE A N 1
ATOM 5532 C CA . ILE A 1 677 ? -15.730 -12.298 39.183 1.00 85.94 677 ILE A CA 1
ATOM 5533 C C . ILE A 1 677 ? -15.135 -12.066 37.790 1.00 85.94 677 ILE A C 1
ATOM 5535 O O . ILE A 1 677 ? -15.898 -11.863 36.849 1.00 85.94 677 ILE A O 1
ATOM 5539 N N . ALA A 1 678 ? -13.809 -12.115 37.625 1.00 85.06 678 ALA A N 1
ATOM 5540 C CA . ALA A 1 678 ? -13.118 -11.738 36.387 1.00 85.06 678 ALA A CA 1
ATOM 5541 C C . ALA A 1 678 ? -13.491 -12.587 35.158 1.00 85.06 678 ALA A C 1
ATOM 5543 O O . ALA A 1 678 ? -13.212 -12.176 34.034 1.00 85.06 678 ALA A O 1
ATOM 5544 N N . THR A 1 679 ? -14.113 -13.754 35.352 1.00 85.62 679 THR A N 1
ATOM 5545 C CA . THR A 1 679 ? -14.599 -14.649 34.283 1.00 85.62 679 THR A CA 1
ATOM 5546 C C . THR A 1 679 ? -16.083 -14.470 33.954 1.00 85.62 679 THR A C 1
ATOM 5548 O O . THR A 1 679 ? -16.564 -15.036 32.982 1.00 85.62 679 THR A O 1
ATOM 5551 N N . VAL A 1 680 ? -16.826 -13.703 34.756 1.00 90.38 680 VAL A N 1
ATOM 5552 C CA . VAL A 1 680 ? -18.266 -13.457 34.561 1.00 90.38 680 VAL A CA 1
ATOM 5553 C C . VAL A 1 680 ? -18.561 -11.969 34.390 1.00 90.38 680 VAL A C 1
ATOM 5555 O O . VAL A 1 680 ? -19.608 -11.625 33.859 1.00 90.38 680 VAL A O 1
ATOM 5558 N N . TYR A 1 681 ? -17.672 -11.067 34.801 1.00 89.19 681 TYR A N 1
ATOM 5559 C CA . TYR A 1 681 ? -17.911 -9.629 34.778 1.00 89.19 681 TYR A CA 1
ATOM 5560 C C . TYR A 1 681 ? -16.849 -8.872 33.983 1.00 89.19 681 TYR A C 1
ATOM 5562 O O . TYR A 1 681 ? -15.664 -8.909 34.314 1.00 89.19 681 TYR A O 1
ATOM 5570 N N . LEU A 1 682 ? -17.305 -8.107 32.989 1.00 88.62 682 LEU A N 1
ATOM 5571 C CA . LEU A 1 682 ? -16.479 -7.179 32.222 1.00 88.62 682 LEU A CA 1
ATOM 5572 C C . LEU A 1 682 ? -17.042 -5.763 32.356 1.00 88.62 682 LEU A C 1
ATOM 5574 O O . LEU A 1 682 ? -18.189 -5.513 31.990 1.00 88.62 682 LEU A O 1
ATOM 5578 N N . ARG A 1 683 ? -16.228 -4.825 32.850 1.00 85.62 683 ARG A N 1
ATOM 5579 C CA . ARG A 1 683 ? -16.573 -3.400 32.952 1.00 85.62 683 ARG A CA 1
ATOM 5580 C C . ARG A 1 683 ? -15.411 -2.533 32.513 1.00 85.62 683 ARG A C 1
ATOM 5582 O O . ARG A 1 683 ? -14.297 -2.703 33.003 1.00 85.62 683 ARG A O 1
ATOM 5589 N N . ARG A 1 684 ? -15.717 -1.564 31.652 1.00 85.38 684 ARG A N 1
ATOM 5590 C CA . ARG A 1 684 ? -14.801 -0.516 31.197 1.00 85.38 684 ARG A CA 1
ATOM 5591 C C . ARG A 1 684 ? -15.474 0.845 31.290 1.00 85.38 684 ARG A C 1
ATOM 5593 O O . ARG A 1 684 ? -16.677 0.967 31.033 1.00 85.38 684 ARG A O 1
ATOM 5600 N N . LYS A 1 685 ? -14.701 1.862 31.660 1.00 81.31 685 LYS A N 1
ATOM 5601 C CA . LYS A 1 685 ? -15.153 3.260 31.715 1.00 81.31 685 LYS A CA 1
ATOM 5602 C C . LYS A 1 685 ? -14.845 3.970 30.402 1.00 81.31 685 LYS A C 1
ATOM 5604 O O . LYS A 1 685 ? -13.835 3.680 29.765 1.00 81.31 685 LYS A O 1
ATOM 5609 N N . ARG A 1 686 ? -15.657 4.960 30.019 1.00 78.00 686 ARG A N 1
ATOM 5610 C CA . ARG A 1 686 ? -15.424 5.783 28.817 1.00 78.00 686 ARG A CA 1
ATOM 5611 C C . ARG A 1 686 ? -14.015 6.358 28.802 1.00 78.00 686 ARG A C 1
ATOM 5613 O O . ARG A 1 686 ? -13.320 6.211 27.812 1.00 78.00 686 ARG A O 1
ATOM 5620 N N . LYS A 1 687 ? -13.559 6.909 29.927 1.00 72.62 687 LYS A N 1
ATOM 5621 C CA . LYS A 1 687 ? -12.209 7.480 30.068 1.00 72.62 687 LYS A CA 1
ATOM 5622 C C . LYS A 1 687 ? -11.060 6.478 29.869 1.00 72.62 687 LYS A C 1
ATOM 5624 O O . LYS A 1 687 ? -9.936 6.899 29.627 1.00 72.62 687 LYS A O 1
ATOM 5629 N N . GLU A 1 688 ? -11.319 5.179 30.029 1.00 69.94 688 GLU A N 1
ATOM 5630 C CA . GLU A 1 688 ? -10.305 4.122 29.894 1.00 69.94 688 GLU A CA 1
ATOM 5631 C C . GLU A 1 688 ? -10.141 3.685 28.435 1.00 69.94 688 GLU A C 1
ATOM 5633 O O . GLU A 1 688 ? -9.045 3.299 28.039 1.00 69.94 688 GLU A O 1
ATOM 5638 N N . VAL A 1 689 ? -11.213 3.763 27.635 1.00 72.38 689 VAL A N 1
ATOM 5639 C CA . VAL A 1 689 ? -11.249 3.203 26.271 1.00 72.38 689 VAL A CA 1
ATOM 5640 C C . VAL A 1 689 ? -11.547 4.220 25.166 1.00 72.38 689 VAL A C 1
ATOM 5642 O O . VAL A 1 689 ? -11.312 3.919 24.002 1.00 72.38 689 VAL A O 1
ATOM 5645 N N . LEU A 1 690 ? -12.047 5.410 25.511 1.00 71.00 690 LEU A N 1
ATOM 5646 C CA . LEU A 1 690 ? -12.321 6.528 24.604 1.00 71.00 690 LEU A CA 1
ATOM 5647 C C . LEU A 1 690 ? -11.545 7.766 25.073 1.00 71.00 690 LEU A C 1
ATOM 5649 O O . LEU A 1 690 ? -12.051 8.592 25.839 1.00 71.00 690 LEU A O 1
ATOM 5653 N N . LYS A 1 691 ? -10.299 7.893 24.616 1.00 65.19 691 LYS A N 1
ATOM 5654 C CA . LYS A 1 691 ? -9.418 9.032 24.936 1.00 65.19 691 LYS A CA 1
ATOM 5655 C C . LYS A 1 691 ? -9.758 10.297 24.144 1.00 65.19 691 LYS A C 1
ATOM 5657 O O . LYS A 1 691 ? -9.293 11.380 24.474 1.00 65.19 691 LYS A O 1
ATOM 5662 N N . GLU A 1 692 ? -10.566 10.160 23.100 1.00 61.78 692 GLU A N 1
ATOM 5663 C CA . GLU A 1 692 ? -10.964 11.227 22.185 1.00 61.78 692 GLU A CA 1
ATOM 5664 C C . GLU A 1 692 ? -12.092 12.130 22.710 1.00 61.78 692 GLU A C 1
ATOM 5666 O O . GLU A 1 692 ? -12.350 13.190 22.133 1.00 61.78 692 GLU A O 1
ATOM 5671 N N . LEU A 1 693 ? -12.790 11.717 23.772 1.00 63.03 693 LEU A N 1
ATOM 5672 C CA . LEU A 1 693 ? -13.930 12.466 24.294 1.00 63.03 693 LEU A CA 1
ATOM 5673 C C . LEU A 1 693 ? -13.474 13.760 24.995 1.00 63.03 693 LEU A C 1
ATOM 5675 O O . LEU A 1 693 ? -12.470 13.750 25.711 1.00 63.03 693 LEU A O 1
ATOM 5679 N N . PRO A 1 694 ? -14.206 14.880 24.826 1.00 56.62 694 PRO A N 1
ATOM 5680 C CA . PRO A 1 694 ? -13.896 16.119 25.531 1.00 56.62 694 PRO A CA 1
ATOM 5681 C C . PRO A 1 694 ? -14.042 15.942 27.048 1.00 56.62 694 PRO A C 1
ATOM 5683 O O . PRO A 1 694 ? -14.814 15.105 27.527 1.00 56.62 694 PRO A O 1
ATOM 5686 N N . LYS A 1 695 ? -13.316 16.762 27.819 1.00 57.50 695 LYS A N 1
ATOM 5687 C CA . LYS A 1 695 ? -13.484 16.817 29.277 1.00 57.50 695 LYS A CA 1
ATOM 5688 C C . LYS A 1 695 ? -14.911 17.276 29.596 1.00 57.50 695 LYS A C 1
ATOM 5690 O O . LYS A 1 695 ? -15.372 18.276 29.055 1.00 57.50 695 LYS A O 1
ATOM 5695 N N . MET A 1 696 ? -15.598 16.553 30.478 1.00 58.12 696 MET A N 1
ATOM 5696 C CA . MET A 1 696 ? -16.911 16.959 30.981 1.00 58.12 696 MET A CA 1
ATOM 5697 C C . MET A 1 696 ? -16.738 18.169 31.909 1.00 58.12 696 MET A C 1
ATOM 5699 O O . MET A 1 696 ? -15.975 18.090 32.871 1.00 58.12 696 MET A O 1
ATOM 5703 N N . SER A 1 697 ? -17.432 19.273 31.628 1.00 55.88 697 SER A N 1
ATOM 5704 C CA . SER A 1 697 ? -17.561 20.406 32.547 1.00 55.88 697 SER A CA 1
ATOM 5705 C C . SER A 1 697 ? -18.874 20.289 33.319 1.00 55.88 697 SER A C 1
ATOM 5707 O O . SER A 1 697 ? -19.939 20.078 32.740 1.00 55.88 697 SER A O 1
ATOM 5709 N N . ILE A 1 698 ? -18.793 20.397 34.642 1.00 70.88 698 ILE A N 1
ATOM 5710 C CA . ILE A 1 698 ? -19.957 20.442 35.527 1.00 70.88 698 ILE A CA 1
ATOM 5711 C C . ILE A 1 698 ? -20.095 21.896 35.972 1.00 70.88 698 ILE A C 1
ATOM 5713 O O . ILE A 1 698 ? -19.161 22.450 36.545 1.00 70.88 698 ILE A O 1
ATOM 5717 N N . ILE A 1 699 ? -21.229 22.525 35.659 1.00 74.50 699 ILE A N 1
ATOM 5718 C CA . ILE A 1 699 ? -21.550 23.881 36.116 1.00 74.50 699 ILE A CA 1
ATOM 5719 C C . ILE A 1 699 ? -22.614 23.745 37.194 1.00 74.50 699 ILE A C 1
ATOM 5721 O O . ILE A 1 699 ? -23.780 23.483 36.897 1.00 74.50 699 ILE A O 1
ATOM 5725 N N . GLU A 1 700 ? -22.208 23.913 38.445 1.00 79.06 700 GLU A N 1
ATOM 5726 C CA . GLU A 1 700 ? -23.139 23.945 39.566 1.00 79.06 700 GLU A CA 1
ATOM 5727 C C . GLU A 1 700 ? -23.890 25.279 39.562 1.00 79.06 700 GLU A C 1
ATOM 5729 O O . GLU A 1 700 ? -23.287 26.353 39.541 1.00 79.06 700 GLU A O 1
ATOM 5734 N N . ARG A 1 701 ? -25.224 25.215 39.545 1.00 75.31 701 ARG A N 1
ATOM 5735 C CA . ARG A 1 701 ? -26.097 26.387 39.645 1.00 75.31 701 ARG A CA 1
ATOM 5736 C C . ARG A 1 701 ? -26.893 26.291 40.932 1.00 75.31 701 ARG A C 1
ATOM 5738 O O . ARG A 1 701 ? -27.788 25.460 41.047 1.00 75.31 701 ARG A O 1
ATOM 5745 N N . TRP A 1 702 ? -26.557 27.153 41.878 1.00 83.81 702 TRP A N 1
ATOM 5746 C CA . TRP A 1 702 ? -27.261 27.270 43.146 1.00 83.81 702 TRP A CA 1
ATOM 5747 C C . TRP A 1 702 ? -28.393 28.290 43.006 1.00 83.81 702 TRP A C 1
ATOM 5749 O O . TRP A 1 702 ? -28.219 29.335 42.380 1.00 83.81 702 TRP A O 1
ATOM 5759 N N . SER A 1 703 ? -29.556 27.980 43.571 1.00 84.12 703 SER A N 1
ATOM 5760 C CA . SER A 1 703 ? -30.703 28.885 43.648 1.00 84.12 703 SER A CA 1
ATOM 5761 C C . SER A 1 703 ? -31.217 28.900 45.083 1.00 84.12 703 SER A C 1
ATOM 5763 O O . SER A 1 703 ? -31.182 27.875 45.766 1.00 84.12 703 SER A O 1
ATOM 5765 N N . THR A 1 704 ? -31.645 30.067 45.553 1.00 72.19 704 THR A N 1
ATOM 5766 C CA . THR A 1 704 ? -32.280 30.233 46.860 1.00 72.19 704 THR A CA 1
ATOM 5767 C C . THR A 1 704 ? -33.758 29.869 46.757 1.00 72.19 704 THR A C 1
ATOM 5769 O O . THR A 1 704 ? -34.438 30.306 45.830 1.00 72.19 704 THR A O 1
ATOM 5772 N N . PHE A 1 705 ? -34.261 29.078 47.706 1.00 66.06 705 PHE A N 1
ATOM 5773 C CA . PHE A 1 705 ? -35.701 28.877 47.859 1.00 66.06 705 PHE A CA 1
ATOM 5774 C C . PHE A 1 705 ? -36.321 30.184 48.370 1.00 66.06 705 PHE A C 1
ATOM 5776 O O . PHE A 1 705 ? -35.886 30.683 49.408 1.00 66.06 705 PHE A O 1
ATOM 5783 N N . ASN A 1 706 ? -37.279 30.735 47.619 1.00 60.28 706 ASN A N 1
ATOM 5784 C CA . ASN A 1 706 ? -38.110 31.863 48.052 1.00 60.28 706 ASN A CA 1
ATOM 5785 C C . ASN A 1 706 ? -39.329 31.374 48.826 1.00 60.28 706 ASN A C 1
ATOM 5787 O O . ASN A 1 706 ? -39.915 30.354 48.389 1.00 60.28 706 ASN A O 1
#

Mean predicted aligned error: 15.11 Å

Sequence (706 aa):
MNSNEINQLAKDLFNAKVYLNEQLLPNLKLTIKQRVDEYKQRDYERYQADIPAELYQITLDGIPTLSNHVLKTRLFQNYIPLFYNAGGKSIPKETAELFWLEQISLQIEKYLDQYGNQLSELEKVLNQLEHNDLGTLINIFQSRQVKQETKQNIQLIEDNYDLIEDFISQVVFWKDEFHGDIPVKEKVKKSKQFYLDALYQTMHPHVDRLLSHGDVFITWVLNQVNAIVSNLKEHSYPVYHEQMIRLWNKLQKEQATKDIASYSIRLLGSNEPNFPNLDSLIADNVTLQDLAIFSPQELKAQYAMPLIDTEKIITKAKQVVEKLSKEAFPIFNAESLTADKLRFLSLLKFCNNYSFKQKAQEKQIIQSYRSLLRAKSVRDSIAITNYDLNFVSTYDYIDWHKATQSIYQSALVIHQAGDNLKFDELPDNSLKRIKADFIANGAIYFSLIEKLTGQGKNQITATLPKAIVEQVNHFPLITKDLSVNMRAYQDFGTKYILSYRNVLLGDEMGLGKTIQAIGVINHLYQIGSRYAIVVCPLSILENWKIEIHKWSKLPTYVFRNVKRDKEYQSWLDQGGVLLTNYEQCSRLIEKKDLGQLDILIVDEAHYIKNPEAKRSQNVYLLANKASYKLFMTGTPLENNVSEMKQLIQALNPALSQKIRNAFNAGQLSDSKFKEMIATVYLRRKRKEVLKELPKMSIIERWSTFN

InterPro domains:
  IPR000330 SNF2, N-terminal domain [PF00176] (499-696)
  IPR014001 Helicase superfamily 1/2, ATP-binding domain [PS51192] (494-654)
  IPR014001 Helicase superfamily 1/2, ATP-binding domain [SM00487] (482-658)
  IPR027417 P-loop containing nucleoside triphosphate hydrolase [SSF52540] (476-676)
  IPR038718 SNF2-like, N-terminal domain superfamily [G3DSA:3.40.50.10810] (457-703)

pLDDT: mean 85.34, std 10.96, range [45.47, 98.38]

=== Feature glossary ===
The record interleaves many kinds of information about one protein. Here is each kind framed as the question it answers.

Q: What does the local fold look like, residue by residue?
A: The Foldseek 3Di string encodes local tertiary geometry as a 20-letter alphabet — one character per residue — derived from the relative positions of nearby Cα atoms. Unlike the amino-acid sequence, 3Di is a direct function of the 3D structure, so two proteins with the same fold have similar 3Di strings even at low sequence identity.

Q: Which residues are in helices, strands, or loops?
A: The SS8 string is DSSP's per-residue secondary-structure call. α-helix (H) means an i→i+4 H-bond ladder; β-strand (E) means the residue participates in a β-sheet; 3₁₀ (G) and π (I) are tighter and wider helices; T/S are turns/bends; '-' is loop.

Q: How big and how compact is the whole molecule?
A: Radius of gyration (Rg) is the root-mean-square distance of Cα atoms from their centroid — a single number for overall size and compactness. A globular domain of N residues has Rg ≈ 2.2·N^0.38 Å; an extended or disordered chain has a much larger Rg. The Cα contact count is the number of residue pairs whose Cα atoms are within 8 Å and are more than four positions apart in sequence — a standard proxy for tertiary packing density. The bounding box is the smallest axis-aligned box enclosing all Cα atoms.

Q: Where is each backbone atom in 3D?
A: Structure coordinates are given as an mmCIF _atom_site loop: one row per atom with element, residue name, chain id, sequence number, and x/y/z position in Å. Only the four main-chain atoms per residue are included here; side chains are omitted to keep the record compact.

Q: What is the amino-acid chain?
A: Primary structure: the covalent order of the twenty standard amino acids along the backbone. Two proteins with the same sequence will (almost always) fold to the same structure; two with 30% identity often share a fold but not the details.

Q: What if only a Cα trace is available?
A: Three-state secondary structure (P-SEA) collapses the eight DSSP classes into helix (a), strand (b), and coil (c). P-SEA assigns these from Cα geometry alone — distances and angles — without requiring backbone oxygens, so it works on any Cα trace.

Q: What family and function is it annotated with?
A: Database cross-references. InterPro integrates a dozen domain/family signature databases into unified entries with residue-range hits. GO terms attach function/process/location labels with evidence codes. CATH codes position the fold in a four-level structural taxonomy. Organism is the NCBI-taxonomy species name.

Q: How confident is the AlphaFold model at each residue?
A: pLDDT is the predicted lDDT-Cα score: AlphaFold's confidence that the local environment of each residue (all inter-atomic distances within 15 Å) is correctly placed. It is a per-residue number between 0 and 100, with higher meaning more reliable.

Q: How mobile is each atom in the crystal?
A: B-factor (Debye–Waller factor) reflects atomic displacement in the crystal lattice. It is an experimental observable (units Å²), not a prediction; low values mean the atom is pinned down, high values mean it moves or is heterogeneous across the crystal.

Q: Which residues are buried vs exposed?
A: SASA measures how much of the protein is reachable by solvent. It is computed by rolling a water-sized probe over the atomic surface and summing the exposed area (Å²). Per-residue SASA distinguishes core (buried, low SASA) from surface (exposed, high SASA) residues; total SASA is a whole-molecule size measure.

Q: What do the diagnostic plots show?
A: Plot images: a contact map (which residues are close in 3D, as an N×N binary image), a Ramachandran scatter (backbone torsion angles, revealing secondary-structure composition at a glance), and — for AlphaFold structures — a PAE heatmap (pairwise prediction confidence).

Q: What known structures does this most resemble?
A: The Foldseek neighbor list gives the closest experimentally determined structures in the PDB, ranked by structural alignment. TM-score near 1 means near-identical fold; near 0.3 means only rough topology match. This is how one finds what a novel AlphaFold prediction most resembles in the solved-structure universe.

Q: Are the domains correctly placed relative to each other?
A: Predicted aligned error is AlphaFold's pairwise confidence. Unlike pLDDT (per-residue), PAE is per-residue-pair and captures whether two parts of the structure are correctly placed relative to each other. Units are ångströms of expected positional error.

Q: What do the rendered images show?
A: Structure images are PyMOL renders from six orthogonal camera directions. Cartoon representation draws helices as coils and strands as arrows; sticks shows the backbone as bonds; surface shows the solvent-excluded envelope. Rainbow coloring maps sequence position to hue (blue→red, N→C); chain coloring assigns a distinct color per polypeptide.

Q: What are the backbone torsion angles?
A: φ (phi) and ψ (psi) are the two rotatable backbone dihedrals per residue: φ is the C(i-1)–N–Cα–C torsion, ψ is the N–Cα–C–N(i+1) torsion, both in degrees on (−180°, 180°]. α-helical residues cluster near (−60°, −45°); β-strand residues near (−120°, +130°). A Ramachandran plot is simply a scatter of (φ, ψ) for every residue.